Protein 3FG2 (pdb70)

Radius of gyration: 22.25 Å; Cα contacts (8 Å, |Δi|>4): 934; chains: 1; bounding box: 60×65×42 Å

Structure (mmCIF, N/CA/C/O backbone):
data_3FG2
#
_entry.id   3FG2
#
_cell.length_a   107.538
_cell.length_b   107.538
_cell.length_c   69.908
_cell.angle_alpha   90.00
_cell.angle_beta   90.00
_cell.angle_gamma   120.00
#
_symmetry.space_group_name_H-M   'P 32 2 1'
#
loop_
_entity.id
_entity.type
_entity.pdbx_description
1 polymer 'Putative rubredoxin reductase'
2 non-polymer 'FLAVIN-ADENINE DINUCLEOTIDE'
3 non-polymer GLYCEROL
4 water water
#
loop_
_atom_site.group_PDB
_atom_site.id
_atom_site.type_symbol
_atom_site.label_atom_id
_atom_site.label_alt_id
_atom_site.label_comp_id
_atom_site.label_asym_id
_atom_site.label_entity_id
_atom_site.label_seq_id
_atom_site.pdbx_PDB_ins_code
_atom_site.Cartn_x
_atom_site.Cartn_y
_atom_site.Cartn_z
_atom_site.occupancy
_atom_site.B_iso_or_equiv
_atom_site.auth_seq_id
_atom_site.auth_comp_id
_atom_site.auth_asym_id
_atom_site.auth_atom_id
_atom_site.pdbx_PDB_model_num
ATOM 1 N N . ASN A 1 1 ? 94.014 166.543 93.158 1.00 59.89 1 ASN P N 1
ATOM 2 C CA . ASN A 1 1 ? 94.115 166.474 91.671 1.00 59.49 1 ASN P CA 1
ATOM 3 C C . ASN A 1 1 ? 93.739 165.079 91.165 1.00 59.09 1 ASN P C 1
ATOM 4 O O . ASN A 1 1 ? 93.648 164.126 91.941 1.00 59.13 1 ASN P O 1
ATOM 9 N N . ASP A 1 2 ? 93.534 164.961 89.858 1.00 58.54 2 ASP P N 1
ATOM 10 C CA . ASP A 1 2 ? 93.142 163.691 89.252 1.00 57.41 2 ASP P CA 1
ATOM 11 C C . ASP A 1 2 ? 94.247 163.068 88.398 1.00 55.31 2 ASP P C 1
ATOM 12 O O . ASP A 1 2 ? 94.253 161.859 88.145 1.00 54.68 2 ASP P O 1
ATOM 17 N N . THR A 1 3 ? 95.176 163.907 87.956 1.00 52.73 3 THR P N 1
ATOM 18 C CA . THR A 1 3 ? 96.281 163.479 87.110 1.00 50.13 3 THR P CA 1
ATOM 19 C C . THR A 1 3 ? 97.256 162.494 87.758 1.00 47.42 3 THR P C 1
ATOM 20 O O . THR A 1 3 ? 97.564 162.584 88.949 1.00 45.64 3 THR P O 1
ATOM 24 N N . VAL A 1 4 ? 97.726 161.546 86.950 1.00 44.37 4 VAL P N 1
ATOM 25 C CA . VAL A 1 4 ? 98.696 160.549 87.390 1.00 42.13 4 VAL P CA 1
ATOM 26 C C . VAL A 1 4 ? 99.985 160.852 86.646 1.00 40.54 4 VAL P C 1
ATOM 27 O O . VAL A 1 4 ? 100.035 160.792 85.414 1.00 40.53 4 VAL P O 1
ATOM 31 N N . LEU A 1 5 ? 101.025 161.187 87.397 1.00 38.63 5 LEU P N 1
ATOM 32 C CA . LEU A 1 5 ? 102.308 161.516 86.798 1.00 36.61 5 LEU P CA 1
ATOM 33 C C . LEU A 1 5 ? 103.276 160.344 86.876 1.00 34.90 5 LEU P C 1
ATOM 34 O O . LEU A 1 5 ? 103.528 159.809 87.958 1.00 34.14 5 LEU P O 1
ATOM 39 N N . ILE A 1 6 ? 103.811 159.947 85.723 1.00 32.56 6 ILE P N 1
ATOM 40 C CA . ILE A 1 6 ? 104.763 158.845 85.667 1.00 30.21 6 ILE P CA 1
ATOM 41 C C . ILE A 1 6 ? 106.144 159.395 85.349 1.00 30.04 6 ILE P C 1
ATOM 42 O O . ILE A 1 6 ? 106.347 160.014 84.298 1.00 28.90 6 ILE P O 1
ATOM 47 N N . ALA A 1 7 ? 107.084 159.162 86.264 1.00 28.84 7 ALA P N 1
ATOM 48 C CA . ALA A 1 7 ? 108.468 159.619 86.118 1.00 26.95 7 ALA P CA 1
ATOM 49 C C . ALA A 1 7 ? 109.336 158.472 85.630 1.00 25.75 7 ALA P C 1
ATOM 50 O O . ALA A 1 7 ? 109.693 157.586 86.404 1.00 24.78 7 ALA P O 1
ATOM 52 N N . GLY A 1 8 ? 109.686 158.503 84.350 1.00 26.38 8 GLY P N 1
ATOM 53 C CA . GLY A 1 8 ? 110.489 157.437 83.775 1.00 25.68 8 GLY P CA 1
ATOM 54 C C . GLY A 1 8 ? 109.629 156.735 82.743 1.00 25.98 8 GLY P C 1
ATOM 55 O O . GLY A 1 8 ? 108.556 156.231 83.077 1.00 26.04 8 GLY P O 1
ATOM 56 N N . ALA A 1 9 ? 110.084 156.710 81.493 1.00 25.40 9 ALA P N 1
ATOM 57 C CA . ALA A 1 9 ? 109.319 156.087 80.417 1.00 24.92 9 ALA P CA 1
ATOM 58 C C . ALA A 1 9 ? 110.012 154.884 79.783 1.00 24.92 9 ALA P C 1
ATOM 59 O O . ALA A 1 9 ? 110.134 154.802 78.558 1.00 23.06 9 ALA P O 1
ATOM 61 N N . GLY A 1 10 ? 110.479 153.969 80.631 1.00 24.37 10 GLY P N 1
ATOM 62 C CA . GLY A 1 10 ? 111.118 152.756 80.154 1.00 24.03 10 GLY P CA 1
ATOM 63 C C . GLY A 1 10 ? 110.053 151.674 80.215 1.00 24.60 10 GLY P C 1
ATOM 64 O O . GLY A 1 10 ? 108.863 151.986 80.110 1.00 25.03 10 GLY P O 1
ATOM 65 N N . HIS A 1 11 ? 110.443 150.417 80.408 1.00 22.44 11 HIS P N 1
ATOM 66 C CA . HIS A 1 11 ? 109.449 149.354 80.471 1.00 21.88 11 HIS P CA 1
ATOM 67 C C . HIS A 1 11 ? 108.323 149.611 81.469 1.00 22.40 11 HIS P C 1
ATOM 68 O O . HIS A 1 11 ? 107.161 149.649 81.086 1.00 23.16 11 HIS P O 1
ATOM 75 N N . ALA A 1 12 ? 108.658 149.790 82.741 1.00 22.80 12 ALA P N 1
ATOM 76 C CA . ALA A 1 12 ? 107.640 150.032 83.766 1.00 23.69 12 ALA P CA 1
ATOM 77 C C . ALA A 1 12 ? 106.810 151.309 83.546 1.00 25.03 12 ALA P C 1
ATOM 78 O O . ALA A 1 12 ? 105.582 151.293 83.684 1.00 23.38 12 ALA P O 1
ATOM 80 N N . GLY A 1 13 ? 107.481 152.410 83.216 1.00 25.42 13 GLY P N 1
ATOM 81 C CA . GLY A 1 13 ? 106.779 153.661 82.999 1.00 26.61 13 GLY P CA 1
ATOM 82 C C . GLY A 1 13 ? 105.760 153.565 81.881 1.00 28.01 13 GLY P C 1
ATOM 83 O O . GLY A 1 13 ? 104.609 153.983 82.029 1.00 28.68 13 GLY P O 1
ATOM 84 N N . PHE A 1 14 ? 106.188 153.012 80.754 1.00 28.16 14 PHE P N 1
ATOM 85 C CA . PHE A 1 14 ? 105.317 152.850 79.601 1.00 29.15 14 PHE P CA 1
ATOM 86 C C . PHE A 1 14 ? 104.155 151.900 79.902 1.00 29.64 14 PHE P C 1
ATOM 87 O O . PHE A 1 14 ? 103.006 152.182 79.558 1.00 28.60 14 PHE P O 1
ATOM 95 N N . GLN A 1 15 ? 104.460 150.778 80.548 1.00 28.73 15 GLN P N 1
ATOM 96 C CA . GLN A 1 15 ? 103.442 149.784 80.875 1.00 28.60 15 GLN P CA 1
ATOM 97 C C . GLN A 1 15 ? 102.362 150.277 81.830 1.00 28.75 15 GLN P C 1
ATOM 98 O O . GLN A 1 15 ? 101.184 149.973 81.641 1.00 30.25 15 GLN P O 1
ATOM 104 N N . VAL A 1 16 ? 102.740 151.024 82.861 1.00 28.75 16 VAL P N 1
ATOM 105 C CA . VAL A 1 16 ? 101.736 151.518 83.795 1.00 28.39 16 VAL P CA 1
ATOM 106 C C . VAL A 1 16 ? 100.817 152.513 83.079 1.00 28.88 16 VAL P C 1
ATOM 107 O O . VAL A 1 16 ? 99.613 152.551 83.325 1.00 27.66 16 VAL P O 1
ATOM 111 N N . ALA A 1 17 ? 101.385 153.308 82.180 1.00 29.85 17 ALA P N 1
ATOM 112 C CA . ALA A 1 17 ? 100.589 154.272 81.432 1.00 29.76 17 ALA P CA 1
ATOM 113 C C . ALA A 1 17 ? 99.547 153.509 80.620 1.00 29.41 17 ALA P C 1
ATOM 114 O O . ALA A 1 17 ? 98.347 153.781 80.698 1.00 29.00 17 ALA P O 1
ATOM 116 N N . VAL A 1 18 ? 100.026 152.548 79.841 1.00 29.90 18 VAL P N 1
ATOM 117 C CA . VAL A 1 18 ? 99.160 151.736 79.005 1.00 30.42 18 VAL P CA 1
ATOM 118 C C . VAL A 1 18 ? 98.127 150.953 79.809 1.00 30.34 18 VAL P C 1
ATOM 119 O O . VAL A 1 18 ? 96.937 151.020 79.512 1.00 30.32 18 VAL P O 1
ATOM 123 N N . SER A 1 19 ? 98.575 150.227 80.830 1.00 30.05 19 SER P N 1
ATOM 124 C CA . SER A 1 19 ? 97.666 149.436 81.649 1.00 31.63 19 SER P CA 1
ATOM 125 C C . SER A 1 19 ? 96.642 150.309 82.352 1.00 33.70 19 SER P C 1
ATOM 126 O O . SER A 1 19 ? 95.525 149.870 82.643 1.00 33.38 19 SER P O 1
ATOM 129 N N . LEU A 1 20 ? 97.030 151.546 82.628 1.00 34.01 20 LEU P N 1
ATOM 130 C CA . LEU A 1 20 ? 96.142 152.481 83.297 1.00 34.77 20 LEU P CA 1
ATOM 131 C C . LEU A 1 20 ? 94.968 152.770 82.356 1.00 35.65 20 LEU P C 1
ATOM 132 O O . LEU A 1 20 ? 93.803 152.736 82.765 1.00 32.93 20 LEU P O 1
ATOM 137 N N . ARG A 1 21 ? 95.283 153.031 81.090 1.00 36.93 21 ARG P N 1
ATOM 138 C CA . ARG A 1 21 ? 94.252 153.312 80.096 1.00 38.77 21 ARG P CA 1
ATOM 139 C C . ARG A 1 21 ? 93.382 152.092 79.820 1.00 40.03 21 ARG P C 1
ATOM 140 O O . ARG A 1 21 ? 92.155 152.197 79.773 1.00 40.15 21 ARG P O 1
ATOM 148 N N . GLN A 1 22 ? 94.011 150.938 79.628 1.00 40.52 22 GLN P N 1
ATOM 149 C CA . GLN A 1 22 ? 93.249 149.723 79.371 1.00 42.26 22 GLN P CA 1
ATOM 150 C C . GLN A 1 22 ? 92.190 149.546 80.445 1.00 41.58 22 GLN P C 1
ATOM 151 O O . GLN A 1 22 ? 91.076 149.123 80.158 1.00 43.17 22 GLN P O 1
ATOM 157 N N . ALA A 1 23 ? 92.542 149.882 81.682 1.00 41.48 23 ALA P N 1
ATOM 158 C CA . ALA A 1 23 ? 91.620 149.762 82.804 1.00 40.98 23 ALA P CA 1
ATOM 159 C C . ALA A 1 23 ? 90.659 150.948 82.862 1.00 41.08 23 ALA P C 1
ATOM 160 O O . ALA A 1 23 ? 89.965 151.153 83.861 1.00 41.63 23 ALA P O 1
ATOM 162 N N . LYS A 1 24 ? 90.634 151.733 81.791 1.00 41.47 24 LYS P N 1
ATOM 163 C CA . LYS A 1 24 ? 89.744 152.884 81.694 1.00 42.68 24 LYS P CA 1
ATOM 164 C C . LYS A 1 24 ? 89.912 153.955 82.771 1.00 43.80 24 LYS P C 1
ATOM 165 O O . LYS A 1 24 ? 88.922 154.448 83.319 1.00 43.81 24 LYS P O 1
ATOM 171 N N . TYR A 1 25 ? 91.154 154.320 83.081 1.00 43.93 25 TYR P N 1
ATOM 172 C CA . TYR A 1 25 ? 91.390 155.362 84.079 1.00 42.16 25 TYR P CA 1
ATOM 173 C C . TYR A 1 25 ? 90.887 156.672 83.468 1.00 42.21 25 TYR P C 1
ATOM 174 O O . TYR A 1 25 ? 91.261 157.029 82.351 1.00 41.73 25 TYR P O 1
ATOM 183 N N . PRO A 1 26 ? 90.030 157.404 84.191 1.00 43.01 26 PRO P N 1
ATOM 184 C CA . PRO A 1 26 ? 89.479 158.671 83.700 1.00 43.81 26 PRO P CA 1
ATOM 185 C C . PRO A 1 26 ? 90.419 159.878 83.743 1.00 44.37 26 PRO P C 1
ATOM 186 O O . PRO A 1 26 ? 90.398 160.721 82.844 1.00 44.28 26 PRO P O 1
ATOM 190 N N . GLY A 1 27 ? 91.238 159.953 84.788 1.00 44.47 27 GLY P N 1
ATOM 191 C CA . GLY A 1 27 ? 92.157 161.067 84.943 1.00 42.78 27 GLY P CA 1
ATOM 192 C C . GLY A 1 27 ? 93.180 161.263 83.842 1.00 42.76 27 GLY P C 1
ATOM 193 O O . GLY A 1 27 ? 93.232 160.505 82.865 1.00 42.81 27 GLY P O 1
ATOM 194 N N . ARG A 1 28 ? 93.997 162.299 84.014 1.00 42.23 28 ARG P N 1
ATOM 195 C CA . ARG A 1 28 ? 95.054 162.656 83.069 1.00 40.66 28 ARG P CA 1
ATOM 196 C C . ARG A 1 28 ? 96.281 161.785 83.328 1.00 38.41 28 ARG P C 1
ATOM 197 O O . ARG A 1 28 ? 96.532 161.379 84.462 1.00 36.38 28 ARG P O 1
ATOM 205 N N . ILE A 1 29 ? 97.043 161.502 82.277 1.00 38.05 29 ILE P N 1
ATOM 206 C CA . ILE A 1 29 ? 98.245 160.677 82.407 1.00 36.94 29 ILE P CA 1
ATOM 207 C C . ILE A 1 29 ? 99.437 161.294 81.684 1.00 36.07 29 ILE P C 1
ATOM 208 O O . ILE A 1 29 ? 99.482 161.331 80.451 1.00 33.40 29 ILE P O 1
ATOM 213 N N . ALA A 1 30 ? 100.405 161.767 82.464 1.00 36.56 30 ALA P N 1
ATOM 214 C CA . ALA A 1 30 ? 101.607 162.388 81.914 1.00 36.73 30 ALA P CA 1
ATOM 215 C C . ALA A 1 30 ? 102.814 161.478 82.111 1.00 35.11 30 ALA P C 1
ATOM 216 O O . ALA A 1 30 ? 103.120 161.066 83.230 1.00 34.98 30 ALA P O 1
ATOM 218 N N . LEU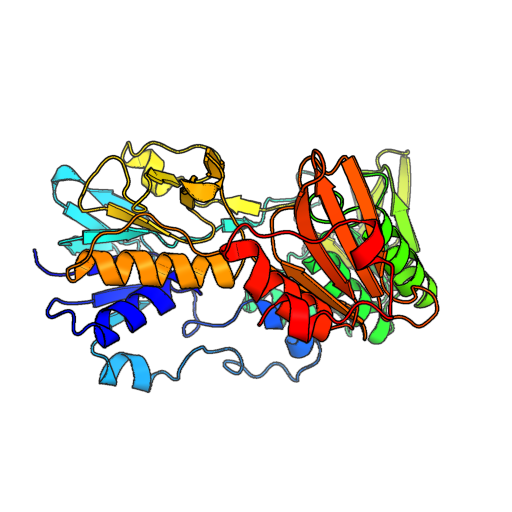 A 1 31 ? 103.500 161.175 81.016 1.00 33.90 31 LEU P N 1
ATOM 219 C CA . LEU A 1 31 ? 104.662 160.295 81.056 1.00 32.88 31 LEU P CA 1
ATOM 220 C C . LEU A 1 31 ? 105.946 161.089 80.827 1.00 31.93 31 LEU P C 1
ATOM 221 O O . LEU A 1 31 ? 106.267 161.436 79.696 1.00 32.30 31 LEU P O 1
ATOM 226 N N . ILE A 1 32 ? 106.682 161.366 81.896 1.00 31.23 32 ILE P N 1
ATOM 227 C CA . ILE A 1 32 ? 107.932 162.121 81.792 1.00 30.41 32 ILE P CA 1
ATOM 228 C C . ILE A 1 32 ? 109.055 161.243 81.241 1.00 30.96 32 ILE P C 1
ATOM 229 O O . ILE A 1 32 ? 109.471 160.275 81.880 1.00 30.69 32 ILE P O 1
ATOM 234 N N . ASN A 1 33 ? 109.544 161.593 80.055 1.00 30.51 33 ASN P N 1
ATOM 235 C CA . ASN A 1 33 ? 110.594 160.826 79.393 1.00 31.64 33 ASN P CA 1
ATOM 236 C C . ASN A 1 33 ? 111.870 161.649 79.208 1.00 32.29 33 ASN P C 1
ATOM 237 O O . ASN A 1 33 ? 111.909 162.552 78.370 1.00 32.84 33 ASN P O 1
ATOM 242 N N . ASP A 1 34 ? 112.916 161.328 79.975 1.00 32.15 34 ASP P N 1
ATOM 243 C CA . ASP A 1 34 ? 114.175 162.075 79.896 1.00 32.53 34 ASP P CA 1
ATOM 244 C C . ASP A 1 34 ? 115.175 161.612 78.838 1.00 32.83 34 ASP P C 1
ATOM 245 O O . ASP A 1 34 ? 116.357 161.950 78.913 1.00 33.06 34 ASP P O 1
ATOM 250 N N . GLU A 1 35 ? 114.718 160.844 77.855 1.00 33.31 35 GLU P N 1
ATOM 251 C CA . GLU A 1 35 ? 115.613 160.392 76.799 1.00 33.39 35 GLU P CA 1
ATOM 252 C C . GLU A 1 35 ? 115.087 160.845 75.450 1.00 34.77 35 GLU P C 1
ATOM 253 O O . GLU A 1 35 ? 113.881 160.886 75.235 1.00 35.69 35 GLU P O 1
ATOM 259 N N . LYS A 1 36 ? 116.002 161.174 74.543 1.00 36.41 36 LYS P N 1
ATOM 260 C CA . LYS A 1 36 ? 115.643 161.623 73.200 1.00 37.18 36 LYS P CA 1
ATOM 261 C C . LYS A 1 36 ? 115.168 160.468 72.324 1.00 36.40 36 LYS P C 1
ATOM 262 O O . LYS A 1 36 ? 115.625 160.303 71.189 1.00 36.09 36 LYS P O 1
ATOM 268 N N . HIS A 1 37 ? 114.261 159.661 72.856 1.00 34.70 37 HIS P N 1
ATOM 269 C CA . HIS A 1 37 ? 113.719 158.541 72.102 1.00 34.32 37 HIS P CA 1
ATOM 270 C C . HIS A 1 37 ? 112.322 158.228 72.576 1.00 33.97 37 HIS P C 1
ATOM 271 O O . HIS A 1 37 ? 111.974 158.478 73.728 1.00 34.01 37 HIS P O 1
ATOM 278 N N . LEU A 1 38 ? 111.510 157.697 71.675 1.00 34.30 38 LEU P N 1
ATOM 279 C CA . LEU A 1 38 ? 110.167 157.309 72.051 1.00 35.50 38 LEU P CA 1
ATOM 280 C C . LEU A 1 38 ? 110.442 156.143 72.991 1.00 34.00 38 LEU P C 1
ATOM 281 O O . LEU A 1 38 ? 111.465 155.467 72.846 1.00 34.20 38 LEU P O 1
ATOM 286 N N . PRO A 1 39 ? 109.560 155.903 73.976 1.00 32.06 39 PRO P N 1
ATOM 287 C CA . PRO A 1 39 ? 109.783 154.787 74.901 1.00 31.14 39 PRO P CA 1
ATOM 288 C C . PRO A 1 39 ? 110.249 153.560 74.113 1.00 31.50 39 PRO P C 1
ATOM 289 O O . PRO A 1 39 ? 109.636 153.200 73.113 1.00 32.75 39 PRO P O 1
ATOM 293 N N . TYR A 1 40 ? 111.327 152.920 74.558 1.00 30.87 40 TYR P N 1
ATOM 294 C CA . TYR A 1 40 ? 111.862 151.775 73.831 1.00 30.40 40 TYR P CA 1
ATOM 295 C C . TYR A 1 40 ? 112.222 150.544 74.660 1.00 29.55 40 TYR P C 1
ATOM 296 O O . TYR A 1 40 ? 112.290 150.591 75.888 1.00 30.05 40 TYR P O 1
ATOM 305 N N . GLN A 1 41 ? 112.464 149.443 73.956 1.00 29.30 41 GLN P N 1
ATOM 306 C CA . GLN A 1 41 ? 112.811 148.163 74.567 1.00 29.58 41 GLN P CA 1
ATOM 307 C C . GLN A 1 41 ? 114.302 148.076 74.899 1.00 28.72 41 GLN P C 1
ATOM 308 O O . GLN A 1 41 ? 115.150 148.495 74.112 1.00 27.24 41 GLN P O 1
ATOM 314 N N . ARG A 1 42 ? 114.610 147.504 76.058 1.00 28.07 42 ARG P N 1
ATOM 315 C CA . ARG A 1 42 ? 115.990 147.339 76.503 1.00 26.95 42 ARG P CA 1
ATOM 316 C C . ARG A 1 42 ? 116.658 146.031 76.070 1.00 25.63 42 ARG P C 1
ATOM 317 O O . ARG A 1 42 ? 117.789 146.032 75.595 1.00 26.71 42 ARG P O 1
ATOM 325 N N . PRO A 1 43 ? 115.961 144.898 76.215 1.00 26.36 43 PRO P N 1
ATOM 326 C CA . PRO A 1 43 ? 116.523 143.595 75.843 1.00 25.96 43 PRO P CA 1
ATOM 327 C C . PRO A 1 43 ? 117.304 143.510 74.536 1.00 26.28 43 PRO P C 1
ATOM 328 O O . PRO A 1 43 ? 118.377 142.902 74.488 1.00 28.56 43 PRO P O 1
ATOM 332 N N . PRO A 1 44 ? 116.782 144.108 73.456 1.00 25.93 44 PRO P N 1
ATOM 333 C CA . PRO A 1 44 ? 117.493 144.049 72.173 1.00 25.16 44 PRO P CA 1
ATOM 334 C C . PRO A 1 44 ? 118.811 144.837 72.127 1.00 25.37 44 PRO P C 1
ATOM 335 O O . PRO A 1 44 ? 119.634 144.622 71.237 1.00 25.25 44 PRO P O 1
ATOM 339 N N . LEU A 1 45 ? 119.003 145.743 73.086 1.00 24.12 45 LEU P N 1
ATOM 340 C CA . LEU A 1 45 ? 120.198 146.587 73.137 1.00 22.44 45 LEU P CA 1
ATOM 341 C C . LEU A 1 45 ? 121.540 145.860 73.171 1.00 21.57 45 LEU P C 1
ATOM 342 O O . LEU A 1 45 ? 122.521 146.337 72.603 1.00 20.86 45 LEU P O 1
ATOM 347 N N . SER A 1 46 ? 121.587 144.718 73.845 1.00 20.34 46 SER P N 1
ATOM 348 C CA . SER A 1 46 ? 122.816 143.944 73.938 1.00 20.54 46 SER P CA 1
ATOM 349 C C . SER A 1 46 ? 122.675 142.676 73.114 1.00 21.22 46 SER P C 1
ATOM 350 O O . SER A 1 46 ? 123.478 141.746 73.231 1.00 18.11 46 SER P O 1
ATOM 353 N N . LYS A 1 47 ? 121.645 142.651 72.275 1.00 21.86 47 LYS P N 1
ATOM 354 C CA . LYS A 1 47 ? 121.371 141.488 71.444 1.00 25.02 47 LYS P CA 1
ATOM 355 C C . LYS A 1 47 ? 121.278 141.878 69.963 1.00 26.26 47 LYS P C 1
ATOM 356 O O . LYS A 1 47 ? 122.213 142.472 69.416 1.00 25.66 47 LYS P O 1
ATOM 362 N N . ALA A 1 48 ? 120.147 141.562 69.333 1.00 26.02 48 ALA P N 1
ATOM 363 C CA . ALA A 1 48 ? 119.924 141.857 67.919 1.00 26.19 48 ALA P CA 1
ATOM 364 C C . ALA A 1 48 ? 120.372 143.241 67.474 1.00 26.89 48 ALA P C 1
ATOM 365 O O . ALA A 1 48 ? 121.042 143.370 66.452 1.00 26.55 48 ALA P O 1
ATOM 367 N N . TYR A 1 49 ? 120.013 144.276 68.227 1.00 26.38 49 TYR P N 1
ATOM 368 C CA . TYR A 1 49 ? 120.386 145.626 67.826 1.00 28.03 49 TYR P CA 1
ATOM 369 C C . TYR A 1 49 ? 121.863 145.779 67.446 1.00 29.26 49 TYR P C 1
ATOM 370 O O . TYR A 1 49 ? 122.188 146.381 66.423 1.00 29.39 49 TYR P O 1
ATOM 379 N N . LEU A 1 50 ? 122.756 145.236 68.264 1.00 30.12 50 LEU P N 1
ATOM 380 C CA . LEU A 1 50 ? 124.186 145.311 67.989 1.00 29.88 50 LEU P CA 1
ATOM 381 C C . LEU A 1 50 ? 124.533 144.702 66.634 1.00 31.18 50 LEU P C 1
ATOM 382 O O . LEU A 1 50 ? 125.633 144.897 66.119 1.00 33.00 50 LEU P O 1
ATOM 387 N N . LYS A 1 51 ? 123.591 143.968 66.054 1.00 32.17 51 LYS P N 1
ATOM 388 C CA . LYS A 1 51 ? 123.815 143.325 64.762 1.00 34.02 51 LYS P CA 1
ATOM 389 C C . LYS A 1 51 ? 122.986 143.964 63.648 1.00 34.31 51 LYS P C 1
ATOM 390 O O . LYS A 1 51 ? 123.110 143.590 62.487 1.00 36.40 51 LYS P O 1
ATOM 396 N N . SER A 1 52 ? 122.132 144.916 64.002 1.00 35.63 52 SER P N 1
ATOM 397 C CA . SER A 1 52 ? 121.280 145.567 63.014 1.00 36.35 52 SER P CA 1
ATOM 398 C C . SER A 1 52 ? 122.016 146.678 62.293 1.00 37.35 52 SER P C 1
ATOM 399 O O . SER A 1 52 ? 123.223 146.842 62.450 1.00 37.11 52 SER P O 1
ATOM 402 N N . GLY A 1 53 ? 121.272 147.434 61.495 1.00 39.38 53 GLY P N 1
ATOM 403 C CA . GLY A 1 53 ? 121.855 148.539 60.764 1.00 42.64 53 GLY P CA 1
ATOM 404 C C . GLY A 1 53 ? 121.697 149.814 61.568 1.00 45.33 53 GLY P C 1
ATOM 405 O O . GLY A 1 53 ? 122.027 150.903 61.097 1.00 46.36 53 GLY P O 1
ATOM 406 N N . GLY A 1 54 ? 121.182 149.672 62.788 1.00 46.73 54 GLY P N 1
ATOM 407 C CA . GLY A 1 54 ? 120.992 150.821 63.651 1.00 49.59 54 GLY P CA 1
ATOM 408 C C . GLY A 1 54 ? 119.785 151.671 63.299 1.00 52.42 54 GLY P C 1
ATOM 409 O O . GLY A 1 54 ? 119.884 152.898 63.236 1.00 51.99 54 GLY P O 1
ATOM 410 N N . ASP A 1 55 ? 118.643 151.029 63.067 1.00 54.94 55 ASP P N 1
ATOM 411 C CA . ASP A 1 55 ? 117.428 151.763 62.738 1.00 57.09 55 ASP P CA 1
ATOM 412 C C . ASP A 1 55 ? 117.000 152.572 63.963 1.00 58.73 55 ASP P C 1
ATOM 413 O O . ASP A 1 55 ? 116.619 152.005 64.990 1.00 57.99 55 ASP P O 1
ATOM 418 N N . PRO A 1 56 ? 117.042 153.913 63.855 1.00 60.98 56 PRO P N 1
ATOM 419 C CA . PRO A 1 56 ? 116.689 154.885 64.897 1.00 61.92 56 PRO P CA 1
ATOM 420 C C . PRO A 1 56 ? 115.646 154.444 65.918 1.00 62.56 56 PRO P C 1
ATOM 421 O O . PRO A 1 56 ? 115.935 154.369 67.114 1.00 62.75 56 PRO P O 1
ATOM 425 N N . ASN A 1 57 ? 114.434 154.159 65.453 1.00 62.16 57 ASN P N 1
ATOM 426 C CA . ASN A 1 57 ? 113.374 153.745 66.360 1.00 61.75 57 ASN P CA 1
ATOM 427 C C . ASN A 1 57 ? 112.813 152.364 66.045 1.00 59.37 57 ASN P C 1
ATOM 428 O O . ASN A 1 57 ? 111.600 152.184 65.923 1.00 59.00 57 ASN P O 1
ATOM 433 N N . SER A 1 58 ? 113.703 151.388 65.919 1.00 55.57 58 SER P N 1
ATOM 434 C CA . SER A 1 58 ? 113.290 150.021 65.637 1.00 52.86 58 SER P CA 1
ATOM 435 C C . SER A 1 58 ? 113.024 149.283 66.948 1.00 51.09 58 SER P C 1
ATOM 436 O O . SER A 1 58 ? 112.555 148.142 66.951 1.00 50.99 58 SER P O 1
ATOM 439 N N . LEU A 1 59 ? 113.313 149.954 68.061 1.00 48.43 59 LEU P N 1
ATOM 440 C CA . LEU A 1 59 ? 113.118 149.383 69.391 1.00 45.62 59 LEU P CA 1
ATOM 441 C C . LEU A 1 59 ? 111.955 150.027 70.153 1.00 44.86 59 LEU P C 1
ATOM 442 O O . LEU A 1 59 ? 111.657 149.640 71.282 1.00 44.60 59 LEU P O 1
ATOM 447 N N . MET A 1 60 ? 111.307 151.012 69.538 1.00 43.40 60 MET P N 1
ATOM 448 C CA . MET A 1 60 ? 110.176 151.699 70.158 1.00 43.15 60 MET P CA 1
ATOM 449 C C . MET A 1 60 ? 109.071 150.721 70.575 1.00 41.66 60 MET P C 1
ATOM 450 O O . MET A 1 60 ? 108.789 149.753 69.865 1.00 40.75 60 MET P O 1
ATOM 455 N N . PHE A 1 61 ? 108.451 150.969 71.725 1.00 39.40 61 PHE P N 1
ATOM 456 C CA . PHE A 1 61 ? 107.363 150.112 72.192 1.00 39.63 61 PHE P CA 1
ATOM 457 C C . PHE A 1 61 ? 106.209 150.249 71.206 1.00 40.88 61 PHE P C 1
ATOM 458 O O . PHE A 1 61 ? 105.785 149.273 70.590 1.00 40.80 61 PHE P O 1
ATOM 466 N N . ARG A 1 62 ? 105.706 151.475 71.077 1.00 43.26 62 ARG P N 1
ATOM 467 C CA . ARG A 1 62 ? 104.618 151.799 70.159 1.00 45.24 62 ARG P CA 1
ATOM 468 C C . ARG A 1 62 ? 105.040 153.051 69.400 1.00 46.22 62 ARG P C 1
ATOM 469 O O . ARG A 1 62 ? 105.935 153.777 69.835 1.00 46.78 62 ARG P O 1
ATOM 477 N N . PRO A 1 63 ? 104.416 153.315 68.245 1.00 47.43 63 PRO P N 1
ATOM 478 C CA . PRO A 1 63 ? 104.790 154.513 67.490 1.00 47.94 63 PRO P CA 1
ATOM 479 C C . PRO A 1 63 ? 104.240 155.785 68.136 1.00 47.94 63 PRO P C 1
ATOM 480 O O . PRO A 1 63 ? 103.355 155.730 68.987 1.00 47.81 63 PRO P O 1
ATOM 484 N N . GLU A 1 64 ? 104.775 156.926 67.725 1.00 49.15 64 GLU P N 1
ATOM 485 C CA . GLU A 1 64 ? 104.371 158.217 68.264 1.00 50.56 64 GLU P CA 1
ATOM 486 C C . GLU A 1 64 ? 102.855 158.442 68.343 1.00 50.92 64 GLU P C 1
ATOM 487 O O . GLU A 1 64 ? 102.339 158.923 69.358 1.00 50.19 64 GLU P O 1
ATOM 493 N N . LYS A 1 65 ? 102.147 158.094 67.274 1.00 50.60 65 LYS P N 1
ATOM 494 C CA . LYS A 1 65 ? 100.696 158.264 67.220 1.00 50.32 65 LYS P CA 1
ATOM 495 C C . LYS A 1 65 ? 99.947 157.537 68.341 1.00 49.53 65 LYS P C 1
ATOM 496 O O . LYS A 1 65 ? 98.830 157.917 68.701 1.00 49.24 65 LYS P O 1
ATOM 502 N N . PHE A 1 66 ? 100.561 156.491 68.885 1.00 47.63 66 PHE P N 1
ATOM 503 C CA . PHE A 1 66 ? 99.945 155.712 69.951 1.00 46.24 66 PHE P CA 1
ATOM 504 C C . PHE A 1 66 ? 99.606 156.534 71.189 1.00 45.88 66 PHE P C 1
ATOM 505 O O . PHE A 1 66 ? 98.493 156.461 71.709 1.00 45.09 66 PHE P O 1
ATOM 513 N N . PHE A 1 67 ? 100.575 157.306 71.665 1.00 45.51 67 PHE P N 1
ATOM 514 C CA . PHE A 1 67 ? 100.384 158.114 72.863 1.00 46.80 67 PHE P CA 1
ATOM 515 C C . PHE A 1 67 ? 99.273 159.150 72.734 1.00 47.85 67 PHE P C 1
ATOM 516 O O . PHE A 1 67 ? 98.625 159.503 73.723 1.00 46.68 67 PHE P O 1
ATOM 524 N N . GLN A 1 68 ? 99.053 159.624 71.511 1.00 49.33 68 GLN P N 1
ATOM 525 C CA . GLN A 1 68 ? 98.019 160.615 71.246 1.00 50.62 68 GLN P CA 1
ATOM 526 C C . GLN A 1 68 ? 96.651 159.934 71.301 1.00 50.51 68 GLN P C 1
ATOM 527 O O . GLN A 1 68 ? 95.737 160.400 71.984 1.00 50.32 68 GLN P O 1
ATOM 533 N N . ASP A 1 69 ? 96.527 158.814 70.594 1.00 49.24 69 ASP P N 1
ATOM 534 C CA . ASP A 1 69 ? 95.283 158.056 70.558 1.00 47.36 69 ASP P CA 1
ATOM 535 C C . ASP A 1 69 ? 94.903 157.539 71.945 1.00 46.93 69 ASP P C 1
ATOM 536 O O . ASP A 1 69 ? 93.728 157.297 72.229 1.00 45.67 69 ASP P O 1
ATOM 541 N N . GLN A 1 70 ? 95.904 157.371 72.805 1.00 46.17 70 GLN P N 1
ATOM 542 C CA . GLN A 1 70 ? 95.679 156.851 74.149 1.00 44.69 70 GLN P CA 1
ATOM 543 C C . GLN A 1 70 ? 95.526 157.923 75.220 1.00 43.59 70 GLN P C 1
ATOM 544 O O . GLN A 1 70 ? 95.282 157.608 76.388 1.00 42.51 70 GLN P O 1
ATOM 550 N N . ALA A 1 71 ? 95.663 159.184 74.826 1.00 42.92 71 ALA P N 1
ATOM 551 C CA . ALA A 1 71 ? 95.546 160.289 75.772 1.00 42.03 71 ALA P CA 1
ATOM 552 C C . ALA A 1 71 ? 96.651 160.224 76.821 1.00 41.27 71 ALA P C 1
ATOM 553 O O . ALA A 1 71 ? 96.461 160.648 77.963 1.00 39.98 71 ALA P O 1
ATOM 555 N N . ILE A 1 72 ? 97.800 159.674 76.432 1.00 41.11 72 ILE P N 1
ATOM 556 C CA . ILE A 1 72 ? 98.946 159.583 77.331 1.00 40.57 72 ILE P CA 1
ATOM 557 C C . ILE A 1 72 ? 99.894 160.702 76.939 1.00 39.92 72 ILE P C 1
ATOM 558 O O . ILE A 1 72 ? 100.535 160.652 75.891 1.00 39.46 72 ILE P O 1
ATOM 563 N N . GLU A 1 73 ? 99.970 161.715 77.790 1.00 40.10 73 GLU P N 1
ATOM 564 C CA . GLU A 1 73 ? 100.812 162.873 77.532 1.00 41.77 73 GLU P CA 1
ATOM 565 C C . GLU A 1 73 ? 102.297 162.545 77.665 1.00 41.39 73 GLU P C 1
ATOM 566 O O . GLU A 1 73 ? 102.803 162.354 78.776 1.00 41.81 73 GLU P O 1
ATOM 572 N N . LEU A 1 74 ? 102.991 162.491 76.530 1.00 39.68 74 LEU P N 1
ATOM 573 C CA . LEU A 1 74 ? 104.418 162.184 76.515 1.00 38.74 74 LEU P CA 1
ATOM 574 C C . LEU A 1 74 ? 105.254 163.453 76.613 1.00 39.00 74 LEU P C 1
ATOM 575 O O . LEU A 1 74 ? 105.444 164.152 75.618 1.00 40.17 74 LEU P O 1
ATOM 580 N N . ILE A 1 75 ? 105.765 163.737 77.807 1.00 38.59 75 ILE P N 1
ATOM 581 C CA . ILE A 1 75 ? 106.563 164.938 78.037 1.00 39.61 75 ILE P CA 1
ATOM 582 C C . ILE A 1 75 ? 108.070 164.704 77.963 1.00 40.30 75 ILE P C 1
ATOM 583 O O . ILE A 1 75 ? 108.642 163.983 78.785 1.00 39.98 75 ILE P O 1
ATOM 588 N N . SER A 1 76 ? 108.714 165.337 76.989 1.00 40.68 76 SER P N 1
ATOM 589 C CA . SER A 1 76 ? 110.154 165.206 76.822 1.00 41.28 76 SER P CA 1
ATOM 590 C C . SER A 1 76 ? 110.888 166.071 77.848 1.00 41.75 76 SER P C 1
ATOM 591 O O . SER A 1 76 ? 111.340 167.171 77.531 1.00 41.25 76 SER P O 1
ATOM 594 N N . ASP A 1 77 ? 110.997 165.570 79.078 1.00 42.39 77 ASP P N 1
ATOM 595 C CA . ASP A 1 77 ? 111.674 166.297 80.148 1.00 42.42 77 ASP P CA 1
ATOM 596 C C . ASP A 1 77 ? 112.237 165.337 81.197 1.00 42.26 77 ASP P C 1
ATOM 597 O O . ASP A 1 77 ? 112.349 164.136 80.951 1.00 42.10 77 ASP P O 1
ATOM 602 N N . ARG A 1 78 ? 112.580 165.871 82.367 1.00 40.34 78 ARG P N 1
ATOM 603 C CA . ARG A 1 78 ? 113.132 165.067 83.456 1.00 39.56 78 ARG P CA 1
ATOM 604 C C . ARG A 1 78 ? 112.730 165.637 84.820 1.00 38.43 78 ARG P C 1
ATOM 605 O O . ARG A 1 78 ? 112.778 166.849 85.017 1.00 38.84 78 ARG P O 1
ATOM 613 N N . MET A 1 79 ? 112.325 164.782 85.758 1.00 36.28 79 MET P N 1
ATOM 614 C CA . MET A 1 79 ? 111.965 165.285 87.081 1.00 36.65 79 MET P CA 1
ATOM 615 C C . MET A 1 79 ? 113.258 165.460 87.864 1.00 36.39 79 MET P C 1
ATOM 616 O O . MET A 1 79 ? 114.183 164.657 87.731 1.00 35.82 79 MET P O 1
ATOM 621 N N . VAL A 1 80 ? 113.326 166.520 88.662 1.00 35.34 80 VAL P N 1
ATOM 622 C CA . VAL A 1 80 ? 114.513 166.806 89.454 1.00 35.32 80 VAL P CA 1
ATOM 623 C C . VAL A 1 80 ? 114.190 166.951 90.936 1.00 35.72 80 VAL P C 1
ATOM 624 O O . VAL A 1 80 ? 115.067 166.804 91.786 1.00 36.23 80 VAL P O 1
ATOM 628 N N . SER A 1 81 ? 112.927 167.233 91.239 1.00 35.11 81 SER P N 1
ATOM 629 C CA . SER A 1 81 ? 112.495 167.418 92.617 1.00 35.72 81 SER P CA 1
ATOM 630 C C . SER A 1 81 ? 111.029 167.050 92.818 1.00 34.24 81 SER P C 1
ATOM 631 O O . SER A 1 81 ? 110.236 167.085 91.880 1.00 34.17 81 SER P O 1
ATOM 634 N N . ILE A 1 82 ? 110.673 166.702 94.047 1.00 33.71 82 ILE P N 1
ATOM 635 C CA . ILE A 1 82 ? 109.297 166.344 94.362 1.00 36.60 82 ILE P CA 1
ATOM 636 C C . ILE A 1 82 ? 108.769 167.105 95.581 1.00 38.68 82 ILE P C 1
ATOM 637 O O . ILE A 1 82 ? 109.333 167.010 96.677 1.00 39.33 82 ILE P O 1
ATOM 642 N N . ASP A 1 83 ? 107.688 167.859 95.384 1.00 40.08 83 ASP P N 1
ATOM 643 C CA . ASP A 1 83 ? 107.078 168.617 96.474 1.00 40.95 83 ASP P CA 1
ATOM 644 C C . ASP A 1 83 ? 105.902 167.798 96.978 1.00 41.09 83 ASP P C 1
ATOM 645 O O . ASP A 1 83 ? 104.772 167.980 96.531 1.00 41.12 83 ASP P O 1
ATOM 650 N N . ARG A 1 84 ? 106.176 166.885 97.899 1.00 41.7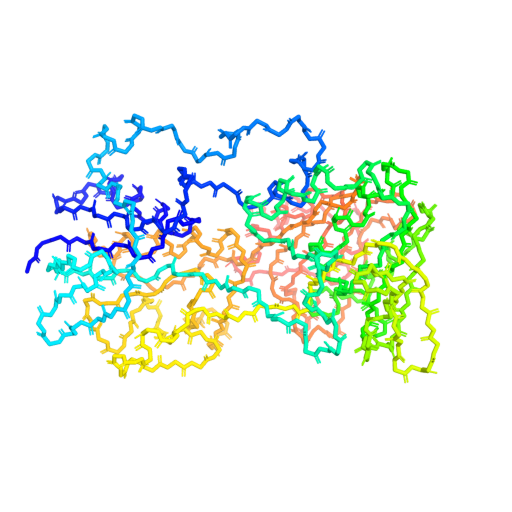7 84 ARG P N 1
ATOM 651 C CA . ARG A 1 84 ? 105.137 166.024 98.436 1.00 43.30 84 ARG P CA 1
ATOM 652 C C . ARG A 1 84 ? 103.997 166.808 99.066 1.00 46.37 84 ARG P C 1
ATOM 653 O O . ARG A 1 84 ? 102.829 166.512 98.814 1.00 47.49 84 ARG P O 1
ATOM 661 N N . GLU A 1 85 ? 104.331 167.807 99.879 1.00 48.84 85 GLU P N 1
ATOM 662 C CA . GLU A 1 85 ? 103.306 168.607 100.541 1.00 50.62 85 GLU P CA 1
ATOM 663 C C . GLU A 1 85 ? 102.396 169.302 99.531 1.00 49.97 85 GLU P C 1
ATOM 664 O O . GLU A 1 85 ? 101.175 169.281 99.669 1.00 49.61 85 GLU P O 1
ATOM 670 N N . GLY A 1 86 ? 102.990 169.910 98.511 1.00 49.87 86 GLY P N 1
ATOM 671 C CA . GLY A 1 86 ? 102.201 170.596 97.504 1.00 49.60 86 GLY P CA 1
ATOM 672 C C . GLY A 1 86 ? 101.799 169.678 96.368 1.00 49.63 86 GLY P C 1
ATOM 673 O O . GLY A 1 86 ? 101.193 170.118 95.389 1.00 48.52 86 GLY P O 1
ATOM 674 N N . ARG A 1 87 ? 102.136 168.398 96.512 1.00 50.28 87 ARG P N 1
ATOM 675 C CA . ARG A 1 87 ? 101.836 167.381 95.510 1.00 50.07 87 ARG P CA 1
ATOM 676 C C . ARG A 1 87 ? 102.145 167.881 94.109 1.00 49.86 87 ARG P C 1
ATOM 677 O O . ARG A 1 87 ? 101.345 167.733 93.186 1.00 49.85 87 ARG P O 1
ATOM 685 N N . LYS A 1 88 ? 103.327 168.472 93.967 1.00 49.65 88 LYS P N 1
ATOM 686 C CA . LYS A 1 88 ? 103.779 169.008 92.693 1.00 49.64 88 LYS P CA 1
ATOM 687 C C . LYS A 1 88 ? 105.091 168.357 92.277 1.00 48.80 88 LYS P C 1
ATOM 688 O O . LYS A 1 88 ? 105.959 168.078 93.109 1.00 47.12 88 LYS P O 1
ATOM 694 N N . LEU A 1 89 ? 105.213 168.116 90.976 1.00 48.23 89 LEU P N 1
ATOM 695 C CA . LEU A 1 89 ? 106.385 167.489 90.387 1.00 47.65 89 LEU P CA 1
ATOM 696 C C . LEU A 1 89 ? 107.188 168.595 89.711 1.00 47.41 89 LEU P C 1
ATOM 697 O O . LEU A 1 89 ? 106.707 169.256 88.792 1.00 46.98 89 LEU P O 1
ATOM 702 N N . LEU A 1 90 ? 108.412 168.787 90.185 1.00 47.60 90 LEU P N 1
ATOM 703 C CA . LEU A 1 90 ? 109.303 169.819 89.670 1.00 47.42 90 LEU P CA 1
ATOM 704 C C . LEU A 1 90 ? 110.222 169.260 88.582 1.00 46.89 90 LEU P C 1
ATOM 705 O O . LEU A 1 90 ? 111.126 168.480 88.870 1.00 47.00 90 LEU P O 1
ATOM 710 N N . LEU A 1 91 ? 109.990 169.657 87.335 1.00 46.56 91 LEU P N 1
ATOM 711 C CA . LEU A 1 91 ? 110.814 169.183 86.226 1.00 46.67 91 LEU P CA 1
ATOM 712 C C . LEU A 1 91 ? 112.101 169.992 86.129 1.00 48.92 91 LEU P C 1
ATOM 713 O O . LEU A 1 91 ? 112.303 170.948 86.879 1.00 50.34 91 LEU P O 1
ATOM 718 N N . ALA A 1 92 ? 112.965 169.610 85.191 1.00 50.34 92 ALA P N 1
ATOM 719 C CA . ALA A 1 92 ? 114.238 170.294 84.990 1.00 50.64 92 ALA P CA 1
ATOM 720 C C . ALA A 1 92 ? 114.087 171.486 84.049 1.00 51.22 92 ALA P C 1
ATOM 721 O O . ALA A 1 92 ? 114.883 172.421 84.091 1.00 52.27 92 ALA P O 1
ATOM 723 N N . SER A 1 93 ? 113.069 171.446 83.198 1.00 51.32 93 SER P N 1
ATOM 724 C CA . SER A 1 93 ? 112.820 172.531 82.257 1.00 51.10 93 SER P CA 1
ATOM 725 C C . SER A 1 93 ? 112.371 173.770 83.017 1.00 51.58 93 SER P C 1
ATOM 726 O O . SER A 1 93 ? 112.203 174.843 82.434 1.00 52.18 93 SER P O 1
ATOM 729 N N . GLY A 1 94 ? 112.177 173.611 84.323 1.00 51.13 94 GLY P N 1
ATOM 730 C CA . GLY A 1 94 ? 111.734 174.717 85.149 1.00 50.56 94 GLY P CA 1
ATOM 731 C C . GLY A 1 94 ? 110.242 174.604 85.396 1.00 50.79 94 GLY P C 1
ATOM 732 O O . GLY A 1 94 ? 109.714 175.141 86.371 1.00 49.36 94 GLY P O 1
ATOM 733 N N . THR A 1 95 ? 109.561 173.897 84.498 1.00 50.73 95 THR P N 1
ATOM 734 C CA . THR A 1 95 ? 108.123 173.697 84.606 1.00 50.78 95 THR P CA 1
ATOM 735 C C . THR A 1 95 ? 107.814 172.912 85.881 1.00 50.94 95 THR P C 1
ATOM 736 O O . THR A 1 95 ? 108.714 172.362 86.519 1.00 50.92 95 THR P O 1
ATOM 740 N N . ALA A 1 96 ? 106.540 172.874 86.257 1.00 50.73 96 ALA P N 1
ATOM 741 C CA . ALA A 1 96 ? 106.107 172.155 87.448 1.00 50.59 96 ALA P CA 1
ATOM 742 C C . ALA A 1 96 ? 104.702 171.642 87.193 1.00 50.34 96 ALA P C 1
ATOM 743 O O . ALA A 1 96 ? 103.932 172.272 86.469 1.00 51.48 96 ALA P O 1
ATOM 745 N N . ILE A 1 97 ? 104.361 170.503 87.785 1.00 49.84 97 ILE P N 1
ATOM 746 C CA . ILE A 1 97 ? 103.039 169.934 87.576 1.00 48.51 97 ILE P CA 1
ATOM 747 C C . ILE A 1 97 ? 102.441 169.372 88.854 1.00 49.17 97 ILE P C 1
ATOM 748 O O . ILE A 1 97 ? 103.155 168.825 89.692 1.00 49.00 97 ILE P O 1
ATOM 753 N N . GLU A 1 98 ? 101.127 169.528 89.005 1.00 49.52 98 GLU P N 1
ATOM 754 C CA . GLU A 1 98 ? 100.432 168.995 90.171 1.00 50.49 98 GLU P CA 1
ATOM 755 C C . GLU A 1 98 ? 100.047 167.571 89.808 1.00 48.65 98 GLU P C 1
ATOM 756 O O . GLU A 1 98 ? 99.811 167.264 88.637 1.00 48.52 98 GLU P O 1
ATOM 762 N N . TYR A 1 99 ? 99.976 166.702 90.806 1.00 45.14 99 TYR P N 1
ATOM 763 C CA . TYR A 1 99 ? 99.614 165.326 90.541 1.00 42.76 99 TYR P CA 1
ATOM 764 C C . TYR A 1 99 ? 98.648 164.794 91.584 1.00 42.42 99 TYR P C 1
ATOM 765 O O . TYR A 1 99 ? 98.638 165.255 92.730 1.00 41.98 99 TYR P O 1
ATOM 774 N N . GLY A 1 100 ? 97.820 163.840 91.166 1.00 41.91 100 GLY P N 1
ATOM 775 C CA . GLY A 1 100 ? 96.888 163.211 92.081 1.00 39.79 100 GLY P CA 1
ATOM 776 C C . GLY A 1 100 ? 97.685 162.077 92.696 1.00 39.47 100 GLY P C 1
ATOM 777 O O . GLY A 1 100 ? 97.735 161.908 93.918 1.00 39.69 100 GLY P O 1
ATOM 778 N N . HIS A 1 101 ? 98.321 161.298 91.824 1.00 37.70 101 HIS P N 1
ATOM 779 C CA . HIS A 1 101 ? 99.164 160.189 92.246 1.00 35.82 101 HIS P CA 1
ATOM 780 C C . HIS A 1 101 ? 100.428 160.199 91.390 1.00 34.45 101 HIS P C 1
ATOM 781 O O . HIS A 1 101 ? 100.369 160.396 90.169 1.00 34.60 101 HIS P O 1
ATOM 788 N N . LEU A 1 102 ? 101.568 160.007 92.045 1.00 32.07 102 LEU P N 1
ATOM 789 C CA . LEU A 1 102 ? 102.870 159.999 91.379 1.00 32.25 102 LEU P CA 1
ATOM 790 C C . LEU A 1 102 ? 103.457 158.591 91.298 1.00 31.11 102 LEU P C 1
ATOM 791 O O . LEU A 1 102 ? 103.564 157.892 92.309 1.00 31.76 102 LEU P O 1
ATOM 796 N N . VAL A 1 103 ? 103.834 158.182 90.092 1.00 29.57 103 VAL P N 1
ATOM 797 C CA . VAL A 1 103 ? 104.425 156.865 89.878 1.00 29.48 103 VAL P CA 1
ATOM 798 C C . VAL A 1 103 ? 105.906 157.003 89.514 1.00 29.20 103 VAL P C 1
ATOM 799 O O . VAL A 1 103 ? 106.255 157.599 88.492 1.00 28.80 103 VAL P O 1
ATOM 803 N N . LEU A 1 104 ? 106.773 156.457 90.362 1.00 28.92 104 LEU P N 1
ATOM 804 C CA . LEU A 1 104 ? 108.216 156.507 90.125 1.00 28.80 104 LEU P CA 1
ATOM 805 C C . LEU A 1 104 ? 108.668 155.241 89.410 1.00 28.51 104 LEU P C 1
ATOM 806 O O . LEU A 1 104 ? 108.530 154.135 89.937 1.00 28.40 104 LEU P O 1
ATOM 811 N N . ALA A 1 105 ? 109.188 155.420 88.199 1.00 27.36 105 ALA P N 1
ATOM 812 C CA . ALA A 1 105 ? 109.671 154.316 87.377 1.00 27.13 105 ALA P CA 1
ATOM 813 C C . ALA A 1 105 ? 110.963 154.804 86.735 1.00 25.84 105 ALA P C 1
ATOM 814 O O . ALA A 1 105 ? 111.131 154.757 85.516 1.00 23.89 105 ALA P O 1
ATOM 816 N N . THR A 1 106 ? 111.865 155.270 87.594 1.00 24.99 106 THR P N 1
ATOM 817 C CA . THR A 1 106 ? 113.150 155.829 87.200 1.00 24.86 106 THR P CA 1
ATOM 818 C C . THR A 1 106 ? 114.225 154.802 86.882 1.00 25.09 106 THR P C 1
ATOM 819 O O . THR A 1 106 ? 115.322 155.166 86.459 1.00 23.74 106 THR P O 1
ATOM 823 N N . GLY A 1 107 ? 113.914 153.527 87.094 1.00 24.89 107 GLY P N 1
ATOM 824 C CA . GLY A 1 107 ? 114.874 152.479 86.812 1.00 24.83 107 GLY P CA 1
ATOM 825 C C . GLY A 1 107 ? 116.180 152.634 87.572 1.00 25.54 107 GLY P C 1
ATOM 826 O O . GLY A 1 107 ? 116.207 153.145 88.696 1.00 24.20 107 GLY P O 1
ATOM 827 N N . ALA A 1 108 ? 117.264 152.186 86.945 1.00 26.76 108 ALA P N 1
ATOM 828 C CA . ALA A 1 108 ? 118.595 152.256 87.538 1.00 29.63 108 ALA P CA 1
ATOM 829 C C . ALA A 1 108 ? 119.624 152.680 86.489 1.00 30.63 108 ALA P C 1
ATOM 830 O O . ALA A 1 108 ? 119.418 152.471 85.294 1.00 30.97 108 ALA P O 1
ATOM 832 N N . ARG A 1 109 ? 120.727 153.271 86.948 1.00 30.93 109 ARG P N 1
ATOM 833 C CA . ARG A 1 109 ? 121.785 153.747 86.061 1.00 30.53 109 ARG P CA 1
ATOM 834 C C . ARG A 1 109 ? 123.081 152.953 86.185 1.00 30.89 109 ARG P C 1
ATOM 835 O O . ARG A 1 109 ? 123.256 152.167 87.116 1.00 30.99 109 ARG P O 1
ATOM 843 N N . ASN A 1 110 ? 123.990 153.165 85.238 1.00 30.16 110 ASN P N 1
ATOM 844 C CA . ASN A 1 110 ? 125.287 152.492 85.249 1.00 31.19 110 ASN P CA 1
ATOM 845 C C . ASN A 1 110 ? 126.074 152.871 86.495 1.00 29.49 110 ASN P C 1
ATOM 846 O O . ASN A 1 110 ? 126.001 154.004 86.961 1.00 28.75 110 ASN P O 1
ATOM 851 N N . ARG A 1 111 ? 126.829 151.923 87.034 1.00 29.25 111 ARG P N 1
ATOM 852 C CA . ARG A 1 111 ? 127.685 152.204 88.180 1.00 29.11 111 ARG P CA 1
ATOM 853 C C . ARG A 1 111 ? 129.052 152.459 87.540 1.00 26.35 111 ARG P C 1
ATOM 854 O O . ARG A 1 111 ? 129.615 151.573 86.907 1.00 26.78 111 ARG P O 1
ATOM 862 N N . MET A 1 112 ? 129.573 153.668 87.682 1.00 24.21 112 MET P N 1
ATOM 863 C CA . MET A 1 112 ? 130.850 154.016 87.067 1.00 24.74 112 MET P CA 1
ATOM 864 C C . MET A 1 112 ? 132.044 153.189 87.529 1.00 22.46 112 MET P C 1
ATOM 865 O O . MET A 1 112 ? 132.197 152.894 88.717 1.00 22.33 112 MET P O 1
ATOM 870 N N . LEU A 1 113 ? 132.890 152.808 86.579 1.00 20.60 113 LEU P N 1
ATOM 871 C CA . LEU A 1 113 ? 134.088 152.046 86.906 1.00 20.13 113 LEU P CA 1
ATOM 872 C C . LEU A 1 113 ? 134.982 153.024 87.669 1.00 20.84 113 LEU P C 1
ATOM 873 O O . LEU A 1 113 ? 135.388 154.052 87.124 1.00 20.76 113 LEU P O 1
ATOM 878 N N . ASP A 1 114 ? 135.273 152.705 88.926 1.00 20.67 114 ASP P N 1
ATOM 879 C CA . ASP A 1 114 ? 136.087 153.560 89.789 1.00 21.82 114 ASP P CA 1
ATOM 880 C C . ASP A 1 114 ? 137.578 153.232 89.678 1.00 21.68 114 ASP P C 1
ATOM 881 O O . ASP A 1 114 ? 138.216 152.821 90.648 1.00 21.20 114 ASP P O 1
ATOM 886 N N . VAL A 1 115 ? 138.138 153.450 88.495 1.00 22.01 115 VAL P N 1
ATOM 887 C CA . VAL A 1 115 ? 139.537 153.136 88.250 1.00 21.39 115 VAL P CA 1
ATOM 888 C C . VAL A 1 115 ? 140.232 154.232 87.437 1.00 20.88 115 VAL P C 1
ATOM 889 O O . VAL A 1 115 ? 139.592 154.931 86.657 1.00 21.46 115 VAL P O 1
ATOM 893 N N . PRO A 1 116 ? 141.553 154.404 87.619 1.00 20.66 116 PRO P N 1
ATOM 894 C CA . PRO A 1 116 ? 142.276 155.435 86.866 1.00 20.44 116 PRO P CA 1
ATOM 895 C C . PRO A 1 116 ? 142.038 155.318 85.361 1.00 21.69 116 PRO P C 1
ATOM 896 O O . PRO A 1 116 ? 142.027 154.209 84.808 1.00 20.16 116 PRO P O 1
ATOM 900 N N . ASN A 1 117 ? 141.835 156.465 84.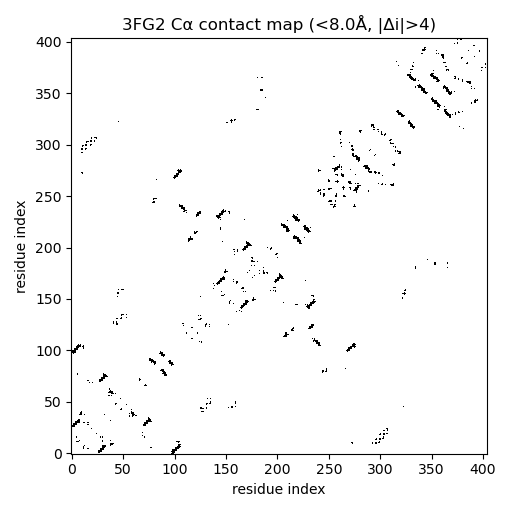712 1.00 21.35 117 ASN P N 1
ATOM 901 C CA . ASN A 1 117 ? 141.590 156.514 83.270 1.00 21.84 117 ASN P CA 1
ATOM 902 C C . ASN A 1 117 ? 140.305 155.797 82.831 1.00 22.03 117 ASN P C 1
ATOM 903 O O . ASN A 1 117 ? 140.067 155.613 81.634 1.00 21.96 117 ASN P O 1
ATOM 908 N N . ALA A 1 118 ? 139.470 155.409 83.789 1.00 21.02 118 ALA P N 1
ATOM 909 C CA . ALA A 1 118 ? 138.228 154.713 83.465 1.00 22.78 118 ALA P CA 1
ATOM 910 C C . ALA A 1 118 ? 137.280 155.555 82.619 1.00 23.80 118 ALA P C 1
ATOM 911 O O . ALA A 1 118 ? 136.358 155.023 81.994 1.00 23.13 118 ALA P O 1
ATOM 913 N N . SER A 1 119 ? 137.505 156.864 82.598 1.00 22.71 119 SER P N 1
ATOM 914 C CA . SER A 1 119 ? 136.647 157.758 81.837 1.00 23.62 119 SER P CA 1
ATOM 915 C C . SER A 1 119 ? 137.175 158.158 80.459 1.00 22.57 119 SER P C 1
ATOM 916 O O . SER A 1 119 ? 136.669 159.102 79.856 1.00 21.84 119 SER P O 1
ATOM 919 N N . LEU A 1 120 ? 138.187 157.459 79.955 1.00 22.47 120 LEU P N 1
ATOM 920 C CA . LEU A 1 120 ? 138.701 157.774 78.626 1.00 24.04 120 LEU P CA 1
ATOM 921 C C . LEU A 1 120 ? 137.596 157.472 77.614 1.00 24.89 120 LEU P C 1
ATOM 922 O O . LEU A 1 120 ? 136.682 156.699 77.893 1.00 28.96 120 LEU P O 1
ATOM 927 N N . PRO A 1 121 ? 137.670 158.064 76.419 1.00 26.11 121 PRO P N 1
ATOM 928 C CA . PRO A 1 121 ? 136.657 157.856 75.376 1.00 25.33 121 PRO P CA 1
ATOM 929 C C . PRO A 1 121 ? 136.301 156.410 75.030 1.00 24.55 121 PRO P C 1
ATOM 930 O O . PRO A 1 121 ? 135.131 156.095 74.802 1.00 25.38 121 PRO P O 1
ATOM 934 N N . ASP A 1 122 ? 137.302 155.535 74.988 1.00 22.90 122 ASP P N 1
ATOM 935 C CA . ASP A 1 122 ? 137.074 154.140 74.626 1.00 23.09 122 ASP P CA 1
ATOM 936 C C . ASP A 1 122 ? 136.664 153.188 75.747 1.00 23.17 122 ASP P C 1
ATOM 937 O O . ASP A 1 122 ? 136.823 151.972 75.624 1.00 23.42 122 ASP P O 1
ATOM 942 N N . VAL A 1 123 ? 136.145 153.742 76.839 1.00 23.08 123 VAL P N 1
ATOM 943 C CA . VAL A 1 123 ? 135.654 152.936 77.953 1.00 22.12 123 VAL P CA 1
ATOM 944 C C . VAL A 1 123 ? 134.143 153.195 77.927 1.00 23.01 123 VAL P C 1
ATOM 945 O O . VAL A 1 123 ? 133.657 154.215 78.430 1.00 23.16 123 VAL P O 1
ATOM 949 N N . LEU A 1 124 ? 133.413 152.260 77.327 1.00 22.13 124 LEU P N 1
ATOM 950 C CA . LEU A 1 124 ? 131.974 152.391 77.149 1.00 21.61 124 LEU P CA 1
ATOM 951 C C . LEU A 1 124 ? 131.082 151.523 78.023 1.00 21.87 124 LEU P C 1
ATOM 952 O O . LEU A 1 124 ? 131.483 150.453 78.499 1.00 21.24 124 LEU P O 1
ATOM 957 N N . TYR A 1 125 ? 129.853 151.995 78.206 1.00 20.63 125 TYR P N 1
ATOM 958 C CA . TYR A 1 125 ? 128.853 151.278 78.980 1.00 21.00 125 TYR P CA 1
ATOM 959 C C . TYR A 1 125 ? 127.809 150.761 77.992 1.00 21.40 125 TYR P C 1
ATOM 960 O O . TYR A 1 125 ? 127.854 151.117 76.814 1.00 18.41 125 TYR P O 1
ATOM 969 N N . LEU A 1 126 ? 126.890 149.916 78.460 1.00 21.97 126 LEU P N 1
ATOM 970 C CA . LEU A 1 126 ? 125.866 149.339 77.590 1.00 22.60 126 LEU P CA 1
ATOM 971 C C . LEU A 1 126 ? 124.521 149.133 78.292 1.00 23.99 126 LEU P C 1
ATOM 972 O O . LEU A 1 126 ? 124.225 148.033 78.766 1.00 24.16 126 LEU P O 1
ATOM 977 N N . ARG A 1 127 ? 123.711 150.189 78.354 1.00 24.19 127 ARG P N 1
ATOM 978 C CA . ARG A 1 127 ? 122.400 150.114 78.989 1.00 26.99 127 ARG P CA 1
ATOM 979 C C . ARG A 1 127 ? 121.321 150.952 78.303 1.00 28.91 127 ARG P C 1
ATOM 980 O O . ARG A 1 127 ? 120.128 150.644 78.409 1.00 29.70 127 ARG P O 1
ATOM 988 N N . THR A 1 128 ? 121.735 152.011 77.610 1.00 27.69 128 THR P N 1
ATOM 989 C CA . THR A 1 128 ? 120.793 152.886 76.917 1.00 26.06 128 THR P CA 1
ATOM 990 C C . THR A 1 128 ? 120.905 152.716 75.400 1.00 25.32 128 THR P C 1
ATOM 991 O O . THR A 1 128 ? 121.910 152.201 74.903 1.00 24.84 128 THR P O 1
ATOM 995 N N . LEU A 1 129 ? 119.878 153.140 74.668 1.00 24.21 129 LEU P N 1
ATOM 996 C CA . LEU A 1 129 ? 119.910 153.028 73.214 1.00 25.07 129 LEU P CA 1
ATOM 997 C C . LEU A 1 129 ? 121.154 153.746 72.697 1.00 25.80 129 LEU P C 1
ATOM 998 O O . LEU A 1 129 ? 121.933 153.175 71.929 1.00 25.24 129 LEU P O 1
ATOM 1003 N N . ASP A 1 130 ? 121.346 154.988 73.135 1.00 25.77 130 ASP P N 1
ATOM 1004 C CA . ASP A 1 130 ? 122.513 155.769 72.721 1.00 28.60 130 ASP P CA 1
ATOM 1005 C C . ASP A 1 130 ? 123.815 154.985 72.885 1.00 28.25 130 ASP P C 1
ATOM 1006 O O . ASP A 1 130 ? 124.621 154.889 71.954 1.00 28.95 130 ASP P O 1
ATOM 1011 N N . GLU A 1 131 ? 124.016 154.426 74.073 1.00 27.12 131 GLU P N 1
ATOM 1012 C CA . GLU A 1 131 ? 125.221 153.661 74.354 1.00 26.08 131 GLU P CA 1
ATOM 1013 C C . GLU A 1 131 ? 125.336 152.444 73.458 1.00 26.05 131 GLU P C 1
ATOM 1014 O O . GLU A 1 131 ? 126.433 152.071 73.044 1.00 27.91 131 GLU P O 1
ATOM 1020 N N . SER A 1 132 ? 124.206 151.823 73.146 1.00 24.40 132 SER P N 1
ATOM 1021 C CA . SER A 1 132 ? 124.235 150.656 72.286 1.00 23.72 132 SER P CA 1
ATOM 1022 C C . SER A 1 132 ? 124.633 151.070 70.865 1.00 25.52 132 SER P C 1
ATOM 1023 O O . SER A 1 132 ? 125.411 150.386 70.202 1.00 26.04 132 SER P O 1
ATOM 1026 N N . GLU A 1 133 ? 124.107 152.201 70.405 1.00 26.00 133 GLU P N 1
ATOM 1027 C CA . GLU A 1 133 ? 124.409 152.686 69.062 1.00 27.48 133 GLU P CA 1
ATOM 1028 C C . GLU A 1 133 ? 125.878 153.064 68.868 1.00 28.41 133 GLU P C 1
ATOM 1029 O O . GLU A 1 133 ? 126.454 152.785 67.811 1.00 28.08 133 GLU P O 1
ATOM 1035 N N . VAL A 1 134 ? 126.489 153.693 69.870 1.00 29.48 134 VAL P N 1
ATOM 1036 C CA . VAL A 1 134 ? 127.897 154.070 69.742 1.00 31.57 134 VAL P CA 1
ATOM 1037 C C . VAL A 1 134 ? 128.766 152.815 69.696 1.00 30.91 134 VAL P C 1
ATOM 1038 O O . VAL A 1 134 ? 129.720 152.728 68.924 1.00 33.25 134 VAL P O 1
ATOM 1042 N N . LEU A 1 135 ? 128.422 151.834 70.519 1.00 31.48 135 LEU P N 1
ATOM 1043 C CA . LEU A 1 135 ? 129.174 150.591 70.565 1.00 31.61 135 LEU P CA 1
ATOM 1044 C C . LEU A 1 135 ? 129.049 149.876 69.219 1.00 30.71 135 LEU P C 1
ATOM 1045 O O . LEU A 1 135 ? 130.018 149.315 68.707 1.00 29.95 135 LEU P O 1
ATOM 1050 N N . ARG A 1 136 ? 127.852 149.920 68.643 1.00 30.30 136 ARG P N 1
ATOM 1051 C CA . ARG A 1 136 ? 127.595 149.291 67.353 1.00 30.53 136 ARG P CA 1
ATOM 1052 C C . ARG A 1 136 ? 128.499 149.894 66.273 1.00 30.92 136 ARG P C 1
ATOM 1053 O O . ARG A 1 136 ? 129.040 149.180 65.429 1.00 29.34 136 ARG P O 1
ATOM 1061 N N . GLN A 1 137 ? 128.657 151.214 66.311 1.00 31.33 137 GLN P N 1
ATOM 1062 C CA . GLN A 1 137 ? 129.490 151.920 65.344 1.00 32.72 137 GLN P CA 1
ATOM 1063 C C . GLN A 1 137 ? 130.985 151.835 65.661 1.00 33.82 137 GLN P C 1
ATOM 1064 O O . GLN A 1 137 ? 131.816 151.943 64.758 1.00 33.51 137 GLN P O 1
ATOM 1070 N N . ARG A 1 138 ? 131.320 151.644 66.937 1.00 33.73 138 ARG P N 1
ATOM 1071 C CA . ARG A 1 138 ? 132.714 151.583 67.372 1.00 33.80 138 ARG P CA 1
ATOM 1072 C C . ARG A 1 138 ? 133.433 150.256 67.119 1.00 34.43 138 ARG P C 1
ATOM 1073 O O . ARG A 1 138 ? 134.627 150.249 66.813 1.00 32.31 138 ARG P O 1
ATOM 1081 N N . MET A 1 139 ? 132.715 149.141 67.244 1.00 34.85 139 MET P N 1
ATOM 1082 C CA . MET A 1 139 ? 133.314 147.820 67.057 1.00 36.77 139 MET P CA 1
ATOM 1083 C C . MET A 1 139 ? 134.045 147.580 65.741 1.00 38.49 139 MET P C 1
ATOM 1084 O O . MET A 1 139 ? 135.095 146.936 65.718 1.00 39.42 139 MET P O 1
ATOM 1089 N N . PRO A 1 140 ? 133.494 148.072 64.622 1.00 39.79 140 PRO P N 1
ATOM 1090 C CA . PRO A 1 140 ? 134.164 147.866 63.331 1.00 40.47 140 PRO P CA 1
ATOM 1091 C C . PRO A 1 140 ? 135.555 148.506 63.235 1.00 40.90 140 PRO P C 1
ATOM 1092 O O . PRO A 1 140 ? 136.385 148.085 62.427 1.00 40.68 140 PRO P O 1
ATOM 1096 N N . ASP A 1 141 ? 135.807 149.517 64.062 1.00 41.10 141 ASP P N 1
ATOM 1097 C CA . ASP A 1 141 ? 137.099 150.199 64.065 1.00 40.74 141 ASP P CA 1
ATOM 1098 C C . ASP A 1 141 ? 137.975 149.722 65.219 1.00 38.99 141 ASP P C 1
ATOM 1099 O O . ASP A 1 141 ? 139.006 150.326 65.512 1.00 38.31 141 ASP P O 1
ATOM 1104 N N . LYS A 1 142 ? 137.559 148.644 65.874 1.00 36.53 142 LYS P N 1
ATOM 1105 C CA . LYS A 1 142 ? 138.315 148.102 66.993 1.00 35.87 142 LYS P CA 1
ATOM 1106 C C . LYS A 1 142 ? 138.691 146.636 66.794 1.00 35.12 142 LYS P C 1
ATOM 1107 O O . LYS A 1 142 ? 137.942 145.859 66.200 1.00 35.49 142 LYS P O 1
ATOM 1113 N N . LYS A 1 143 ? 139.858 146.267 67.312 1.00 33.46 143 LYS P N 1
ATOM 1114 C CA . LYS A 1 143 ? 140.373 144.913 67.173 1.00 32.50 143 LYS P CA 1
ATOM 1115 C C . LYS A 1 143 ? 140.296 144.062 68.429 1.00 30.56 143 LYS P C 1
ATOM 1116 O O . LYS A 1 143 ? 140.204 142.839 68.347 1.00 30.39 143 LYS P O 1
ATOM 1122 N N . HIS A 1 144 ? 140.329 144.699 69.592 1.00 28.84 144 HIS P N 1
ATOM 1123 C CA . HIS A 1 144 ? 140.378 143.940 70.833 1.00 26.25 144 HIS P CA 1
ATOM 1124 C C . HIS A 1 144 ? 139.631 144.612 71.984 1.00 25.23 144 HIS P C 1
ATOM 1125 O O . HIS A 1 144 ? 140.018 145.691 72.435 1.00 25.34 144 HIS P O 1
ATOM 1132 N N . VAL A 1 145 ? 138.572 143.971 72.471 1.00 22.51 145 VAL P N 1
ATOM 1133 C CA . VAL A 1 145 ? 137.805 144.542 73.574 1.00 21.13 145 VAL P CA 1
ATOM 1134 C C . VAL A 1 145 ? 137.875 143.707 74.856 1.00 21.67 145 VAL P C 1
ATOM 1135 O O . VAL A 1 145 ? 137.809 142.473 74.816 1.00 22.36 145 VAL P O 1
ATOM 1139 N N . VAL A 1 146 ? 138.030 144.379 75.992 1.00 19.34 146 VAL P N 1
ATOM 1140 C CA . VAL A 1 146 ? 138.039 143.680 77.270 1.00 19.21 146 VAL P CA 1
ATOM 1141 C C . VAL A 1 146 ? 136.685 143.968 77.898 1.00 19.30 146 VAL P C 1
ATOM 1142 O O . VAL A 1 146 ? 136.302 145.127 78.045 1.00 19.19 146 VAL P O 1
ATOM 1146 N N . VAL A 1 147 ? 135.957 142.914 78.251 1.00 18.51 147 VAL P N 1
ATOM 1147 C CA . VAL A 1 147 ? 134.649 143.071 78.874 1.00 17.70 147 VAL P CA 1
ATOM 1148 C C . VAL A 1 147 ? 134.786 142.852 80.382 1.00 18.37 147 VAL P C 1
ATOM 1149 O O . VAL A 1 147 ? 135.129 141.756 80.828 1.00 17.80 147 VAL P O 1
ATOM 1153 N N . ILE A 1 148 ? 134.531 143.901 81.159 1.00 17.49 148 ILE P N 1
ATOM 1154 C CA . ILE A 1 148 ? 134.623 143.813 82.612 1.00 17.26 148 ILE P CA 1
ATOM 1155 C C . ILE A 1 148 ? 133.221 143.596 83.157 1.00 19.36 148 ILE P C 1
ATOM 1156 O O . ILE A 1 148 ? 132.374 144.482 83.071 1.00 19.97 148 ILE P O 1
ATOM 1161 N N . GLY A 1 149 ? 132.985 142.418 83.725 1.00 22.33 149 GLY P N 1
ATOM 1162 C CA . GLY A 1 149 ? 131.678 142.103 84.276 1.00 22.98 149 GLY P CA 1
ATOM 1163 C C . GLY A 1 149 ? 131.029 140.967 83.511 1.00 23.14 149 GLY P C 1
ATOM 1164 O O . GLY A 1 149 ? 130.543 141.165 82.395 1.00 24.68 149 GLY P O 1
ATOM 1165 N N . ALA A 1 150 ? 131.020 139.777 84.102 1.00 21.29 150 ALA P N 1
ATOM 1166 C CA . ALA A 1 150 ? 130.442 138.613 83.442 1.00 21.75 150 ALA P CA 1
ATOM 1167 C C . ALA A 1 150 ? 128.952 138.427 83.729 1.00 21.45 150 ALA P C 1
ATOM 1168 O O . ALA A 1 150 ? 128.487 137.311 83.950 1.00 21.24 150 ALA P O 1
ATOM 1170 N N . GLY A 1 151 ? 128.211 139.527 83.734 1.00 22.21 151 GLY P N 1
ATOM 1171 C CA . GLY A 1 151 ? 126.783 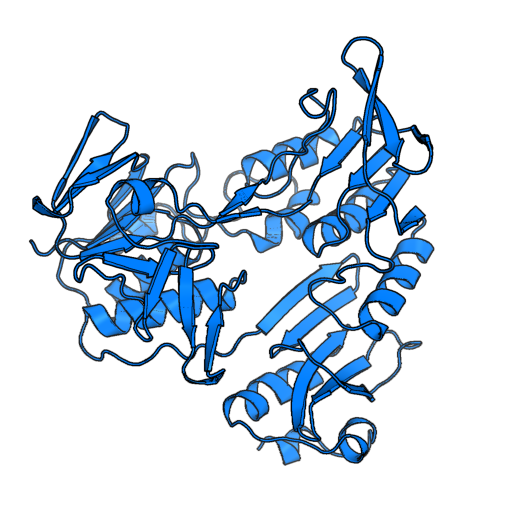139.444 83.960 1.00 22.02 151 GLY P CA 1
ATOM 1172 C C . GLY A 1 151 ? 126.133 139.106 82.633 1.00 24.30 151 GLY P C 1
ATOM 1173 O O . GLY A 1 151 ? 126.839 138.930 81.633 1.00 25.87 151 GLY P O 1
ATOM 1174 N N . PHE A 1 152 ? 124.806 139.009 82.607 1.00 22.36 152 PHE P N 1
ATOM 1175 C CA . PHE A 1 152 ? 124.099 138.685 81.370 1.00 22.66 152 PHE P CA 1
ATOM 1176 C C . PHE A 1 152 ? 124.501 139.591 80.211 1.00 22.83 152 PHE P C 1
ATOM 1177 O O . PHE A 1 152 ? 124.904 139.124 79.145 1.00 23.02 152 PHE P O 1
ATOM 1185 N N . ILE A 1 153 ? 124.380 140.895 80.426 1.00 23.05 153 ILE P N 1
ATOM 1186 C CA . ILE A 1 153 ? 124.687 141.860 79.385 1.00 22.46 153 ILE P CA 1
ATOM 1187 C C . ILE A 1 153 ? 126.102 141.719 78.844 1.00 21.19 153 ILE P C 1
ATOM 1188 O O . ILE A 1 153 ? 126.307 141.677 77.635 1.00 22.31 153 ILE P O 1
ATOM 1193 N N . GLY A 1 154 ? 127.076 141.637 79.739 1.00 20.66 154 GLY P N 1
ATOM 1194 C CA . GLY A 1 154 ? 128.451 141.500 79.307 1.00 16.90 154 GLY P CA 1
ATOM 1195 C C . GLY A 1 154 ? 128.683 140.323 78.377 1.00 17.78 154 GLY P C 1
ATOM 1196 O O . GLY A 1 154 ? 129.405 140.450 77.384 1.00 16.16 154 GLY P O 1
ATOM 1197 N N . LEU A 1 155 ? 128.080 139.176 78.687 1.00 17.73 155 LEU P N 1
ATOM 1198 C CA . LEU A 1 155 ? 128.262 137.985 77.865 1.00 17.49 155 LEU P CA 1
ATOM 1199 C C . LEU A 1 155 ? 127.471 138.054 76.570 1.00 18.99 155 LEU P C 1
ATOM 1200 O O . LEU A 1 155 ? 127.935 137.585 75.530 1.00 18.40 155 LEU P O 1
ATOM 1205 N N . GLU A 1 156 ? 126.276 138.632 76.626 1.00 18.67 156 GLU P N 1
ATOM 1206 C CA . GLU A 1 156 ? 125.473 138.758 75.426 1.00 18.78 156 GLU P CA 1
ATOM 1207 C C . GLU A 1 156 ? 126.276 139.616 74.449 1.00 19.59 156 GLU P C 1
ATOM 1208 O O . GLU A 1 156 ? 126.297 139.349 73.249 1.00 18.46 156 GLU P O 1
ATOM 1214 N N . PHE A 1 157 ? 126.962 140.629 74.974 1.00 18.56 157 PHE P N 1
ATOM 1215 C CA . PHE A 1 157 ? 127.782 141.502 74.141 1.00 19.12 157 PHE P CA 1
ATOM 1216 C C . PHE A 1 157 ? 129.018 140.757 73.648 1.00 20.11 157 PHE P C 1
ATOM 1217 O O . PHE A 1 157 ? 129.318 140.748 72.454 1.00 21.93 157 PHE P O 1
ATOM 1225 N N . ALA A 1 158 ? 129.733 140.132 74.576 1.00 19.17 158 ALA P N 1
ATOM 1226 C CA . ALA A 1 158 ? 130.950 139.405 74.243 1.00 19.98 158 ALA P CA 1
ATOM 1227 C C . ALA A 1 158 ? 130.807 138.442 73.068 1.00 19.69 158 ALA P C 1
ATOM 1228 O O . ALA A 1 158 ? 131.682 138.370 72.210 1.00 20.32 158 ALA P O 1
ATOM 1230 N N . ALA A 1 159 ? 129.718 137.687 73.036 1.00 18.50 159 ALA P N 1
ATOM 1231 C CA . ALA A 1 159 ? 129.516 136.740 71.954 1.00 18.60 159 ALA P CA 1
ATOM 1232 C C . ALA A 1 159 ? 129.399 137.478 70.622 1.00 18.99 159 ALA P C 1
ATOM 1233 O O . ALA A 1 159 ? 129.995 137.078 69.621 1.00 18.36 159 ALA P O 1
ATOM 1235 N N . THR A 1 160 ? 128.645 138.566 70.613 1.00 18.39 160 THR P N 1
ATOM 1236 C CA . THR A 1 160 ? 128.472 139.323 69.393 1.00 20.67 160 THR P CA 1
ATOM 1237 C C . THR A 1 160 ? 129.765 139.988 68.934 1.00 21.94 160 THR P C 1
ATOM 1238 O O . THR A 1 160 ? 130.093 139.949 67.748 1.00 22.47 160 THR P O 1
ATOM 1242 N N . ALA A 1 161 ? 130.501 140.595 69.860 1.00 22.23 161 ALA P N 1
ATOM 1243 C CA . ALA A 1 161 ? 131.763 141.236 69.499 1.00 23.41 161 ALA P CA 1
ATOM 1244 C C . ALA A 1 161 ? 132.685 140.171 68.903 1.00 23.83 161 ALA P C 1
ATOM 1245 O O . ALA A 1 161 ? 133.376 140.402 67.909 1.00 22.85 161 ALA P O 1
ATOM 1247 N N . ARG A 1 162 ? 132.682 138.994 69.514 1.00 23.51 162 ARG P N 1
ATOM 1248 C CA . ARG A 1 162 ? 133.515 137.910 69.033 1.00 25.49 162 ARG P CA 1
ATOM 1249 C C . ARG A 1 162 ? 133.061 137.482 67.641 1.00 26.62 162 ARG P C 1
ATOM 1250 O O . ARG A 1 162 ? 133.883 137.249 66.750 1.00 26.76 162 ARG P O 1
ATOM 1258 N N . ALA A 1 163 ? 131.747 137.382 67.466 1.00 26.75 163 ALA P N 1
ATOM 1259 C CA . ALA A 1 163 ? 131.169 136.977 66.194 1.00 27.46 163 ALA P CA 1
ATOM 1260 C C . ALA A 1 163 ? 131.539 137.968 65.096 1.00 27.65 163 ALA P C 1
ATOM 1261 O O . ALA A 1 163 ? 131.622 137.604 63.921 1.00 26.78 163 ALA P O 1
ATOM 1263 N N . LYS A 1 164 ? 131.762 139.220 65.486 1.00 27.23 164 LYS P N 1
ATOM 1264 C CA . LYS A 1 164 ? 132.126 140.258 64.533 1.00 27.26 164 LYS P CA 1
ATOM 1265 C C . LYS A 1 164 ? 133.626 140.278 64.260 1.00 28.48 164 LYS P C 1
ATOM 1266 O O . LYS A 1 164 ? 134.124 141.171 63.580 1.00 29.32 164 LYS P O 1
ATOM 1272 N N . GLY A 1 165 ? 134.350 139.305 64.803 1.00 28.67 165 GLY P N 1
ATOM 1273 C CA . GLY A 1 165 ? 135.780 139.246 64.566 1.00 28.42 165 GLY P CA 1
ATOM 1274 C C . GLY A 1 165 ? 136.696 139.909 65.577 1.00 29.36 165 GLY P C 1
ATOM 1275 O O . GLY A 1 165 ? 137.914 139.813 65.448 1.00 30.97 165 GLY P O 1
ATOM 1276 N N . LEU A 1 166 ? 136.145 140.587 66.580 1.00 31.00 166 LEU P N 1
ATOM 1277 C CA . LEU A 1 166 ? 137.004 141.221 67.578 1.00 31.21 166 LEU P CA 1
ATOM 1278 C C . LEU A 1 166 ? 137.575 140.200 68.536 1.00 30.98 166 LEU P C 1
ATOM 1279 O O . LEU A 1 166 ? 137.015 139.122 68.739 1.00 31.82 166 LEU P O 1
ATOM 1284 N N . GLU A 1 167 ? 138.707 140.550 69.122 1.00 31.60 167 GLU P N 1
ATOM 1285 C CA . GLU A 1 167 ? 139.346 139.689 70.096 1.00 32.65 167 GLU P CA 1
ATOM 1286 C C . GLU A 1 167 ? 138.592 140.024 71.377 1.00 29.90 167 GLU P C 1
ATOM 1287 O O . GLU A 1 167 ? 138.333 141.198 71.648 1.00 29.33 167 GLU P O 1
ATOM 1293 N N . VAL A 1 168 ? 138.239 139.014 72.163 1.00 26.51 168 VAL P N 1
ATOM 1294 C CA . VAL A 1 168 ? 137.477 139.268 73.375 1.00 24.46 168 VAL P CA 1
ATOM 1295 C C . VAL A 1 168 ? 138.017 138.639 74.647 1.00 24.15 168 VAL P C 1
ATOM 1296 O O . VAL A 1 168 ? 138.262 137.436 74.704 1.00 25.61 168 VAL P O 1
ATOM 1300 N N . ASP A 1 169 ? 138.185 139.471 75.671 1.00 23.46 169 ASP P N 1
ATOM 1301 C CA . ASP A 1 169 ? 138.643 139.024 76.981 1.00 22.64 169 ASP P CA 1
ATOM 1302 C C . ASP A 1 169 ? 137.625 139.490 78.014 1.00 22.31 169 ASP P C 1
ATOM 1303 O O . ASP A 1 169 ? 137.270 140.671 78.065 1.00 22.26 169 ASP P O 1
ATOM 1308 N N . VAL A 1 170 ? 137.147 138.552 78.824 1.00 22.64 170 VAL P N 1
ATOM 1309 C CA . VAL A 1 170 ? 136.162 138.851 79.857 1.00 19.99 170 VAL P CA 1
ATOM 1310 C C . VAL A 1 170 ? 136.778 138.795 81.251 1.00 20.54 170 VAL P C 1
ATOM 1311 O O . VAL A 1 170 ? 137.330 137.775 81.662 1.00 21.77 170 VAL P O 1
ATOM 1315 N N . VAL A 1 171 ? 136.670 139.906 81.968 1.00 19.58 171 VAL P N 1
ATOM 1316 C CA . VAL A 1 171 ? 137.207 140.036 83.315 1.00 19.44 171 VAL P CA 1
ATOM 1317 C C . VAL A 1 171 ? 136.106 139.980 84.379 1.00 18.64 171 VAL P C 1
ATOM 1318 O O . VAL A 1 171 ? 135.244 140.858 84.437 1.00 16.92 171 VAL P O 1
ATOM 1322 N N . GLU A 1 172 ? 136.146 138.941 85.210 1.00 19.66 172 GLU P N 1
ATOM 1323 C CA . GLU A 1 172 ? 135.176 138.755 86.292 1.00 19.97 172 GLU P CA 1
ATOM 1324 C C . GLU A 1 172 ? 135.897 138.537 87.624 1.00 19.65 172 GLU P C 1
ATOM 1325 O O . GLU A 1 172 ? 136.861 137.770 87.699 1.00 19.64 172 GLU P O 1
ATOM 1331 N N . LEU A 1 173 ? 135.422 139.202 88.674 1.00 19.77 173 LEU P N 1
ATOM 1332 C CA . LEU A 1 173 ? 136.042 139.070 89.992 1.00 21.12 173 LEU P CA 1
ATOM 1333 C C . LEU A 1 173 ? 135.699 137.739 90.658 1.00 20.75 173 LEU P C 1
ATOM 1334 O O . LEU A 1 173 ? 136.519 137.171 91.378 1.00 23.08 173 LEU P O 1
ATOM 1339 N N . ALA A 1 174 ? 134.493 137.245 90.410 1.00 19.10 174 ALA P N 1
ATOM 1340 C CA . ALA A 1 174 ? 134.057 135.976 90.973 1.00 19.31 174 ALA P CA 1
ATOM 1341 C C . ALA A 1 174 ? 134.731 134.807 90.255 1.00 19.78 174 ALA P C 1
ATOM 1342 O O . ALA A 1 174 ? 135.294 134.964 89.171 1.00 21.07 174 ALA P O 1
ATOM 1344 N N . PRO A 1 175 ? 134.680 133.610 90.855 1.00 20.97 175 PRO P N 1
ATOM 1345 C CA . PRO A 1 175 ? 135.291 132.421 90.254 1.00 21.08 175 PRO P CA 1
ATOM 1346 C C . PRO A 1 175 ? 134.544 131.856 89.036 1.00 21.06 175 PRO P C 1
ATOM 1347 O O . PRO A 1 175 ? 135.056 130.959 88.360 1.00 22.13 175 PRO P O 1
ATOM 1351 N N . ARG A 1 176 ? 133.348 132.378 88.761 1.00 19.17 176 ARG P N 1
ATOM 1352 C CA . ARG A 1 176 ? 132.544 131.928 87.621 1.00 18.85 176 ARG P CA 1
ATOM 1353 C C . ARG A 1 176 ? 131.627 133.048 87.124 1.00 19.73 176 ARG P C 1
ATOM 1354 O O . ARG A 1 176 ? 131.368 134.019 87.837 1.00 20.02 176 ARG P O 1
ATOM 1362 N N . VAL A 1 177 ? 131.140 132.910 85.896 1.00 17.90 177 VAL P N 1
ATOM 1363 C CA . VAL A 1 177 ? 130.277 133.920 85.301 1.00 19.12 177 VAL P CA 1
ATOM 1364 C C . VAL A 1 177 ? 128.854 133.931 85.854 1.00 20.13 177 VAL P C 1
ATOM 1365 O O . VAL A 1 177 ? 128.361 132.922 86.339 1.00 20.00 177 VAL P O 1
ATOM 1369 N N . MET A 1 178 ? 128.206 135.090 85.774 1.00 20.37 178 MET P N 1
ATOM 1370 C CA . MET A 1 178 ? 126.840 135.250 86.244 1.00 20.43 178 MET P CA 1
ATOM 1371 C C . MET A 1 178 ? 126.646 134.773 87.685 1.00 20.66 178 MET P C 1
ATOM 1372 O O . MET A 1 178 ? 125.551 134.360 88.063 1.00 20.86 178 MET P O 1
ATOM 1377 N N . ALA A 1 179 ? 127.704 134.846 88.488 1.00 21.25 179 ALA P N 1
ATOM 1378 C CA . ALA A 1 179 ? 127.671 134.384 89.877 1.00 21.52 179 ALA P CA 1
ATOM 1379 C C . ALA A 1 179 ? 126.544 134.964 90.727 1.00 23.25 179 ALA P C 1
ATOM 1380 O O . ALA A 1 179 ? 126.092 134.341 91.695 1.00 20.91 179 ALA P O 1
ATOM 1382 N N . ARG A 1 180 ? 126.099 136.159 90.364 1.00 25.85 180 ARG P N 1
ATOM 1383 C CA . ARG A 1 180 ? 125.030 136.841 91.082 1.00 28.27 180 ARG P CA 1
ATOM 1384 C C . ARG A 1 180 ? 123.638 136.328 90.707 1.00 29.41 180 ARG P C 1
ATOM 1385 O O . ARG A 1 180 ? 122.679 136.545 91.452 1.00 27.90 180 ARG P O 1
ATOM 1393 N N . VAL A 1 181 ? 123.523 135.629 89.577 1.00 28.66 181 VAL P N 1
ATOM 1394 C CA . VAL A 1 181 ? 122.208 135.185 89.129 1.00 29.67 181 VAL P CA 1
ATOM 1395 C C . VAL A 1 181 ? 121.935 133.731 88.728 1.00 29.98 181 VAL P C 1
ATOM 1396 O O . VAL A 1 181 ? 120.770 133.356 88.603 1.00 32.21 181 VAL P O 1
ATOM 1400 N N . VAL A 1 182 ? 122.967 132.919 88.511 1.00 27.01 182 VAL P N 1
ATOM 1401 C CA . VAL A 1 182 ? 122.742 131.519 88.127 1.00 24.53 182 VAL P CA 1
ATOM 1402 C C . VAL A 1 182 ? 123.589 130.564 88.960 1.00 23.68 182 VAL P C 1
ATOM 1403 O O . VAL A 1 182 ? 124.567 130.985 89.592 1.00 22.03 182 VAL P O 1
ATOM 1407 N N . THR A 1 183 ? 123.220 129.284 88.959 1.00 21.69 183 THR P N 1
ATOM 1408 C CA . THR A 1 183 ? 123.976 128.280 89.712 1.00 22.16 183 THR P CA 1
ATOM 1409 C C . THR A 1 183 ? 125.183 127.807 88.876 1.00 22.59 183 THR P C 1
ATOM 1410 O O . THR A 1 183 ? 125.207 127.970 87.654 1.00 22.15 183 THR P O 1
ATOM 1414 N N . PRO A 1 184 ? 126.196 127.211 89.525 1.00 21.12 184 PRO P N 1
ATOM 1415 C CA . PRO A 1 184 ? 127.413 126.723 88.863 1.00 22.89 184 PRO P CA 1
ATOM 1416 C C . PRO A 1 184 ? 127.275 125.940 87.554 1.00 23.43 184 PRO P C 1
ATOM 1417 O O . PRO A 1 184 ? 128.077 126.130 86.639 1.00 22.88 184 PRO P O 1
ATOM 1421 N N . GLU A 1 185 ? 126.280 125.062 87.455 1.00 23.56 185 GLU P N 1
ATOM 1422 C CA . GLU A 1 185 ? 126.113 124.280 86.232 1.00 24.80 185 GLU P CA 1
ATOM 1423 C C . GLU A 1 185 ? 125.839 125.170 85.019 1.00 22.91 185 GLU P C 1
ATOM 1424 O O . GLU A 1 185 ? 126.224 124.834 83.899 1.00 23.02 185 GLU P O 1
ATOM 1430 N N . ILE A 1 186 ? 125.174 126.299 85.235 1.00 19.80 186 ILE P N 1
ATOM 1431 C CA . ILE A 1 186 ? 124.896 127.216 84.135 1.00 18.92 186 ILE P CA 1
ATOM 1432 C C . ILE A 1 186 ? 126.163 127.987 83.766 1.00 18.21 186 ILE P C 1
ATOM 1433 O O . ILE A 1 186 ? 126.485 128.138 82.583 1.00 15.92 186 ILE P O 1
ATOM 1438 N N . SER A 1 187 ? 126.891 128.461 84.775 1.00 16.88 187 SER P N 1
ATOM 1439 C CA . SER A 1 187 ? 128.129 129.194 84.525 1.00 16.98 187 SER P CA 1
ATOM 1440 C C . SER A 1 187 ? 129.084 128.321 83.729 1.00 18.45 187 SER P C 1
ATOM 1441 O O . SER A 1 187 ? 129.646 128.747 82.722 1.00 18.68 187 SER P O 1
ATOM 1444 N N . SER A 1 188 ? 129.262 127.090 84.193 1.00 20.55 188 SER P N 1
ATOM 1445 C CA . SER A 1 188 ? 130.149 126.141 83.536 1.00 21.84 188 SER P CA 1
ATOM 1446 C C . SER A 1 188 ? 129.811 125.992 82.049 1.00 21.87 188 SER P C 1
ATOM 1447 O O . SER A 1 188 ? 130.685 126.135 81.193 1.00 22.90 188 SER P O 1
ATOM 1450 N N . TYR A 1 189 ? 128.545 125.712 81.747 1.00 20.78 189 TYR P N 1
ATOM 1451 C CA . TYR A 1 189 ? 128.109 125.543 80.360 1.00 20.28 189 TYR P CA 1
ATOM 1452 C C . TYR A 1 189 ? 128.486 126.747 79.500 1.00 20.84 189 TYR P C 1
ATOM 1453 O O . TYR A 1 189 ? 129.071 126.606 78.424 1.00 21.75 189 TYR P O 1
ATOM 1462 N N . PHE A 1 190 ? 128.139 127.936 79.972 1.00 21.04 190 PHE P N 1
ATOM 1463 C CA . PHE A 1 190 ? 128.433 129.141 79.219 1.00 19.36 190 PHE P CA 1
ATOM 1464 C C . PHE A 1 190 ? 129.913 129.472 79.164 1.00 19.54 190 PHE P C 1
ATOM 1465 O O . PHE A 1 190 ? 130.373 130.124 78.221 1.00 17.96 190 PHE P O 1
ATOM 1473 N N . HIS A 1 191 ? 130.664 129.021 80.164 1.00 19.55 191 HIS P N 1
ATOM 1474 C CA . HIS A 1 191 ? 132.093 129.262 80.153 1.00 20.04 191 HIS P CA 1
ATOM 1475 C C . HIS A 1 191 ? 132.666 128.452 78.995 1.00 19.94 191 HIS P C 1
ATOM 1476 O O . HIS A 1 191 ? 133.518 128.933 78.255 1.00 20.11 191 HIS P O 1
ATOM 1483 N N . ASP A 1 192 ? 132.183 127.221 78.842 1.00 20.48 192 ASP P N 1
ATOM 1484 C CA . ASP A 1 192 ? 132.647 126.348 77.769 1.00 22.62 192 ASP P CA 1
ATOM 1485 C C . ASP A 1 192 ? 132.272 126.919 76.396 1.00 24.19 192 ASP P C 1
ATOM 1486 O O . ASP A 1 192 ? 133.123 127.051 75.513 1.00 24.85 192 ASP P O 1
ATOM 1491 N N . ARG A 1 193 ? 130.999 127.257 76.222 1.00 23.48 193 ARG P N 1
ATOM 1492 C CA . ARG A 1 193 ? 130.517 127.805 74.962 1.00 23.46 193 ARG P CA 1
ATOM 1493 C C . ARG A 1 193 ? 131.299 129.035 74.522 1.00 23.78 193 ARG P C 1
ATOM 1494 O O . ARG A 1 193 ? 131.750 129.113 73.376 1.00 22.38 193 ARG P O 1
ATOM 1502 N N . HIS A 1 194 ? 131.460 129.994 75.429 1.00 23.22 194 HIS P N 1
ATOM 1503 C CA . HIS A 1 194 ? 132.187 131.217 75.107 1.00 22.64 194 HIS P CA 1
ATOM 1504 C C . HIS A 1 194 ? 133.659 130.955 74.838 1.00 22.27 194 HIS P C 1
ATOM 1505 O O . HIS A 1 194 ? 134.224 131.494 73.887 1.00 22.50 194 HIS P O 1
ATOM 1512 N N . SER A 1 195 ? 134.279 130.126 75.672 1.00 22.05 195 SER P N 1
ATOM 1513 C CA . SER A 1 195 ? 135.682 129.777 75.478 1.00 22.83 195 SER P CA 1
ATOM 1514 C C . SER A 1 195 ? 135.815 129.137 74.102 1.00 22.33 195 SER P C 1
ATOM 1515 O O . SER A 1 195 ? 136.737 129.439 73.347 1.00 22.69 195 SER P O 1
ATOM 1518 N N . GLY A 1 196 ? 134.879 128.246 73.790 1.00 21.71 196 GLY P N 1
ATOM 1519 C CA . GLY A 1 196 ? 134.890 127.571 72.506 1.00 22.31 196 GLY P CA 1
ATOM 1520 C C . GLY A 1 196 ? 134.839 128.546 71.345 1.00 22.61 196 GLY P C 1
ATOM 1521 O O . GLY A 1 196 ? 135.334 128.255 70.263 1.00 23.90 196 GLY P O 1
ATOM 1522 N N . ALA A 1 197 ? 134.242 129.709 71.568 1.00 21.54 197 ALA P N 1
ATOM 1523 C CA . ALA A 1 197 ? 134.142 130.711 70.520 1.00 22.64 197 ALA P CA 1
ATOM 1524 C C . ALA A 1 197 ? 135.423 131.533 70.456 1.00 24.09 197 ALA P C 1
ATOM 1525 O O . ALA A 1 197 ? 135.555 132.429 69.624 1.00 25.43 197 ALA P O 1
ATOM 1527 N N . GLY A 1 198 ? 136.366 131.240 71.344 1.00 24.94 198 GLY P N 1
ATOM 1528 C CA . GLY A 1 198 ? 137.620 131.973 71.334 1.00 24.62 198 GLY P CA 1
ATOM 1529 C C . GLY A 1 198 ? 137.669 133.143 72.293 1.00 25.89 198 GLY P C 1
ATOM 1530 O O . GLY A 1 198 ? 138.587 133.957 72.233 1.00 26.78 198 GLY P O 1
ATOM 1531 N N . ILE A 1 199 ? 136.681 133.240 73.175 1.00 25.64 199 ILE P N 1
ATOM 1532 C CA . ILE A 1 199 ? 136.647 134.319 74.152 1.00 24.72 199 ILE P CA 1
ATOM 1533 C C . ILE A 1 199 ? 137.480 133.863 75.348 1.00 27.17 199 ILE P C 1
ATOM 1534 O O . ILE A 1 199 ? 137.281 132.764 75.865 1.00 27.69 199 ILE P O 1
ATOM 1539 N N . ARG A 1 200 ? 138.426 134.695 75.773 1.00 27.18 200 ARG P N 1
ATOM 1540 C CA . ARG A 1 200 ? 139.288 134.339 76.894 1.00 29.05 200 ARG P CA 1
ATOM 1541 C C . ARG A 1 200 ? 138.673 134.835 78.200 1.00 27.35 200 ARG P C 1
ATOM 1542 O O . ARG A 1 200 ? 138.536 136.044 78.407 1.00 27.12 200 ARG P O 1
ATOM 1550 N N . MET A 1 201 ? 138.308 133.900 79.075 1.00 26.09 201 MET P N 1
ATOM 1551 C CA . MET A 1 201 ? 137.718 134.234 80.366 1.00 24.91 201 MET P CA 1
ATOM 1552 C C . MET A 1 201 ? 138.783 134.382 81.454 1.00 23.92 201 MET P C 1
ATOM 1553 O O . MET A 1 201 ? 139.724 133.592 81.521 1.00 25.23 201 MET P O 1
ATOM 1558 N N . HIS A 1 202 ? 138.630 135.394 82.304 1.00 21.97 202 HIS P N 1
ATOM 1559 C CA . HIS A 1 202 ? 139.565 135.639 83.400 1.00 20.82 202 HIS P CA 1
ATOM 1560 C C . HIS A 1 202 ? 138.785 135.780 84.705 1.00 20.46 202 HIS P C 1
ATOM 1561 O O . HIS A 1 202 ? 137.979 136.703 84.859 1.00 20.39 202 HIS P O 1
ATOM 1568 N N . TYR A 1 203 ? 139.026 134.872 85.644 1.00 17.98 203 TYR P N 1
ATOM 1569 C CA . TYR A 1 203 ? 138.323 134.903 86.920 1.00 19.77 203 TYR P CA 1
ATOM 1570 C C . TYR A 1 203 ? 139.184 135.343 88.098 1.00 19.62 203 TYR P C 1
ATOM 1571 O O . TYR A 1 203 ? 140.410 135.331 88.022 1.00 19.18 203 TYR P O 1
ATOM 1580 N N . GLY A 1 204 ? 138.518 135.727 89.184 1.00 19.73 204 GLY P N 1
ATOM 1581 C CA . GLY A 1 204 ? 139.209 136.140 90.390 1.00 18.78 204 GLY P CA 1
ATOM 1582 C C . GLY A 1 204 ? 140.002 137.425 90.308 1.00 19.56 204 GLY P C 1
ATOM 1583 O O . GLY A 1 204 ? 140.903 137.640 91.122 1.00 19.84 204 GLY P O 1
ATOM 1584 N N . VAL A 1 205 ? 139.663 138.287 89.354 1.00 19.64 205 VAL P N 1
ATOM 1585 C CA . VAL A 1 205 ? 140.375 139.546 89.184 1.00 19.84 205 VAL P CA 1
ATOM 1586 C C . VAL A 1 205 ? 139.479 140.775 88.986 1.00 22.11 205 VAL P C 1
ATOM 1587 O O . VAL A 1 205 ? 138.346 140.669 88.507 1.00 21.54 205 VAL P O 1
ATOM 1591 N N . ARG A 1 206 ? 140.005 141.935 89.376 1.00 22.32 206 ARG P N 1
ATOM 1592 C CA . ARG A 1 206 ? 139.313 143.216 89.245 1.00 24.73 206 ARG P CA 1
ATOM 1593 C C . ARG A 1 206 ? 140.188 144.110 88.394 1.00 24.23 206 ARG P C 1
ATOM 1594 O O . ARG A 1 206 ? 141.401 143.901 88.309 1.00 25.02 206 ARG P O 1
ATOM 1602 N N . ALA A 1 207 ? 139.578 145.122 87.790 1.00 23.64 207 ALA P N 1
ATOM 1603 C CA . ALA A 1 207 ? 140.333 146.086 87.008 1.00 24.72 207 ALA P CA 1
ATOM 1604 C C . ALA A 1 207 ? 140.872 147.070 88.053 1.00 24.47 207 ALA P C 1
ATOM 1605 O O . ALA A 1 207 ? 140.132 147.510 88.932 1.00 25.33 207 ALA P O 1
ATOM 1607 N N . THR A 1 208 ? 142.159 147.391 87.982 1.00 23.53 208 THR P N 1
ATOM 1608 C CA . THR A 1 208 ? 142.751 148.326 88.932 1.00 22.78 208 THR P CA 1
ATOM 1609 C C . THR A 1 208 ? 143.209 149.596 88.232 1.00 24.26 208 THR P C 1
ATOM 1610 O O . THR A 1 208 ? 143.551 150.580 88.887 1.00 24.01 208 THR P O 1
ATOM 1614 N N . GLU A 1 209 ? 143.210 149.568 86.900 1.00 25.83 209 GLU P N 1
ATOM 1615 C CA . GLU A 1 209 ? 143.647 150.707 86.101 1.00 26.61 209 GLU P CA 1
ATOM 1616 C C . GLU A 1 209 ? 143.422 150.431 84.613 1.00 26.50 209 GLU P C 1
ATOM 1617 O O . GLU A 1 209 ? 143.477 149.283 84.176 1.00 27.05 209 GLU P O 1
ATOM 1623 N N . ILE A 1 210 ? 143.144 151.484 83.847 1.00 24.67 210 ILE P N 1
ATOM 1624 C CA . ILE A 1 210 ? 142.965 151.358 82.407 1.00 22.98 210 ILE P CA 1
ATOM 1625 C C . ILE A 1 210 ? 144.230 151.927 81.778 1.00 25.23 210 ILE P C 1
ATOM 1626 O O . ILE A 1 210 ? 144.456 153.141 81.817 1.00 26.54 210 ILE P O 1
ATOM 1631 N N . ALA A 1 211 ? 145.057 151.053 81.214 1.00 25.97 211 ALA P N 1
ATOM 1632 C CA . ALA A 1 211 ? 146.300 151.479 80.585 1.00 26.88 211 ALA P CA 1
ATOM 1633 C C . ALA A 1 211 ? 146.022 152.274 79.313 1.00 28.81 211 ALA P C 1
ATOM 1634 O O . ALA A 1 211 ? 145.279 151.834 78.427 1.00 27.12 211 ALA P O 1
ATOM 1636 N N . ALA A 1 212 ? 146.618 153.455 79.226 1.00 30.13 212 ALA P N 1
ATOM 1637 C CA . ALA A 1 212 ? 146.422 154.281 78.056 1.00 32.95 212 ALA P CA 1
ATOM 1638 C C . ALA A 1 212 ? 147.729 154.877 77.561 1.00 35.16 212 ALA P C 1
ATOM 1639 O O . ALA A 1 212 ? 148.734 154.917 78.273 1.00 33.80 212 ALA P O 1
ATOM 1641 N N . GLU A 1 213 ? 147.690 155.326 76.315 1.00 37.52 213 GLU P N 1
ATOM 1642 C CA . GLU A 1 213 ? 148.821 155.950 75.657 1.00 39.56 213 GLU P CA 1
ATOM 1643 C C . GLU A 1 213 ? 148.190 157.209 75.083 1.00 40.11 213 GLU P C 1
ATOM 1644 O O . GLU A 1 213 ? 147.328 157.141 74.206 1.00 39.85 213 GLU P O 1
ATOM 1650 N N . GLY A 1 214 ? 148.608 158.359 75.596 1.00 41.42 214 GLY P N 1
ATOM 1651 C CA . GLY A 1 214 ? 148.008 159.604 75.160 1.00 43.40 214 GLY P CA 1
ATOM 1652 C C . GLY A 1 214 ? 146.662 159.561 75.860 1.00 44.86 214 GLY P C 1
ATOM 1653 O O . GLY A 1 214 ? 146.582 159.711 77.086 1.00 46.58 214 GLY P O 1
ATOM 1654 N N . ASP A 1 215 ? 145.605 159.344 75.087 1.00 44.20 215 ASP P N 1
ATOM 1655 C CA . ASP A 1 215 ? 144.266 159.218 75.643 1.00 43.23 215 ASP P CA 1
ATOM 1656 C C . ASP A 1 215 ? 143.598 158.050 74.939 1.00 41.03 215 ASP P C 1
ATOM 1657 O O . ASP A 1 215 ? 142.369 157.950 74.870 1.00 39.37 215 ASP P O 1
ATOM 1662 N N . ARG A 1 216 ? 144.448 157.163 74.430 1.00 37.30 216 ARG P N 1
ATOM 1663 C CA . ARG A 1 216 ? 144.021 155.968 73.726 1.00 35.94 216 ARG P CA 1
ATOM 1664 C C . ARG A 1 216 ? 144.176 154.763 74.634 1.00 32.53 216 ARG P C 1
ATOM 1665 O O . ARG A 1 216 ? 145.277 154.473 75.096 1.00 32.67 216 ARG P O 1
ATOM 1673 N N . VAL A 1 217 ? 143.078 154.067 74.895 1.00 28.77 217 VAL P N 1
ATOM 1674 C CA . VAL A 1 217 ? 143.124 152.876 75.734 1.00 26.17 217 VAL P CA 1
ATOM 1675 C C . VAL A 1 217 ? 144.082 151.866 75.104 1.00 26.02 217 VAL P C 1
ATOM 1676 O O . VAL A 1 217 ? 144.079 151.691 73.890 1.00 28.46 217 VAL P O 1
ATOM 1680 N N . THR A 1 218 ? 144.909 151.209 75.910 1.00 24.98 218 THR P N 1
ATOM 1681 C CA . THR A 1 218 ? 145.821 150.204 75.368 1.00 25.37 218 THR P CA 1
ATOM 1682 C C . THR A 1 218 ? 145.733 148.892 76.137 1.00 24.94 218 THR P C 1
ATOM 1683 O O . THR A 1 218 ? 146.360 147.906 75.761 1.00 25.71 218 THR P O 1
ATOM 1687 N N . GLY A 1 219 ? 144.957 148.879 77.213 1.00 23.61 219 GLY P N 1
ATOM 1688 C CA . GLY A 1 219 ? 144.824 147.660 77.986 1.00 23.68 219 GLY P CA 1
ATOM 1689 C C . GLY A 1 219 ? 144.154 147.861 79.327 1.00 23.35 219 GLY P C 1
ATOM 1690 O O . GLY A 1 219 ? 143.915 148.991 79.758 1.00 25.67 219 GLY P O 1
ATOM 1691 N N . VAL A 1 220 ? 143.834 146.756 79.987 1.00 22.41 220 VAL P N 1
ATOM 1692 C CA . VAL A 1 220 ? 143.201 146.814 81.299 1.00 22.08 220 VAL P CA 1
ATOM 1693 C C . VAL A 1 220 ? 144.103 146.123 82.319 1.00 20.71 220 VAL P C 1
ATOM 1694 O O . VAL A 1 220 ? 144.438 144.945 82.178 1.00 21.37 220 VAL P O 1
ATOM 1698 N N . VAL A 1 221 ? 144.514 146.872 83.334 1.00 19.68 221 VAL P N 1
ATOM 1699 C CA . VAL A 1 221 ? 145.380 146.326 84.368 1.00 19.97 221 VAL P CA 1
ATOM 1700 C C . VAL A 1 221 ? 144.522 145.625 85.421 1.00 19.78 221 VAL P C 1
ATOM 1701 O O . VAL A 1 221 ? 143.499 146.156 85.863 1.00 20.83 221 VAL P O 1
ATOM 1705 N N . LEU A 1 222 ? 144.947 144.435 85.825 1.00 18.83 222 LEU P N 1
ATOM 1706 C CA . LEU A 1 222 ? 144.197 143.649 86.800 1.00 18.45 222 LEU P CA 1
ATOM 1707 C C . LEU A 1 222 ? 144.827 143.623 88.186 1.00 20.42 222 LEU P C 1
ATOM 1708 O O . LEU A 1 222 ? 145.996 143.990 88.370 1.00 18.92 222 LEU P O 1
ATOM 1713 N N . SER A 1 223 ? 144.040 143.167 89.157 1.00 21.13 223 SER P N 1
ATOM 1714 C CA . SER A 1 223 ? 144.487 143.071 90.544 1.00 21.28 223 SER P CA 1
ATOM 1715 C C . SER A 1 223 ? 145.588 142.032 90.760 1.00 20.59 223 SER P C 1
ATOM 1716 O O . SER A 1 223 ? 146.113 141.905 91.869 1.00 20.54 223 SER P O 1
ATOM 1719 N N . ASP A 1 224 ? 145.933 141.270 89.725 1.00 19.26 224 ASP P N 1
ATOM 1720 C CA . ASP A 1 224 ? 147.014 140.311 89.899 1.00 21.15 224 ASP P CA 1
ATOM 1721 C C . ASP A 1 224 ? 148.302 140.919 89.349 1.00 22.36 224 ASP P C 1
ATOM 1722 O O . ASP A 1 224 ? 149.344 140.260 89.288 1.00 21.72 224 ASP P O 1
ATOM 1727 N N . GLY A 1 225 ? 148.219 142.194 88.969 1.00 23.27 225 GLY P N 1
ATOM 1728 C CA . GLY A 1 225 ? 149.376 142.903 88.445 1.00 25.22 225 GLY P CA 1
ATOM 1729 C C . GLY A 1 225 ? 149.553 142.838 86.937 1.00 24.76 225 GLY P C 1
ATOM 1730 O O . GLY A 1 225 ? 150.245 143.669 86.354 1.00 24.60 225 GLY P O 1
ATOM 1731 N N . ASN A 1 226 ? 148.927 141.850 86.307 1.00 25.25 226 ASN P N 1
ATOM 1732 C CA . ASN A 1 226 ? 149.028 141.664 84.865 1.00 25.08 226 ASN P CA 1
ATOM 1733 C C . ASN A 1 226 ? 148.152 142.652 84.106 1.00 24.67 226 ASN P C 1
ATOM 1734 O O . ASN A 1 226 ? 147.214 143.223 84.654 1.00 23.99 226 ASN P O 1
ATOM 1739 N N . THR A 1 227 ? 148.474 142.865 82.839 1.00 24.43 227 THR P N 1
ATOM 1740 C CA . THR A 1 227 ? 147.709 143.784 82.013 1.00 23.08 227 THR P CA 1
ATOM 1741 C C . THR A 1 227 ? 147.223 143.084 80.762 1.00 22.62 227 THR P C 1
ATOM 1742 O O . THR A 1 227 ? 147.987 142.377 80.112 1.00 22.98 227 THR P O 1
ATOM 1746 N N . LEU A 1 228 ? 145.947 143.269 80.436 1.00 20.53 228 LEU P N 1
ATOM 1747 C CA . LEU A 1 228 ? 145.383 142.673 79.233 1.00 20.73 228 LEU P CA 1
ATOM 1748 C C . LEU A 1 228 ? 145.303 143.762 78.170 1.00 21.29 228 LEU P C 1
ATOM 1749 O O . LEU A 1 228 ? 144.581 144.742 78.326 1.00 21.29 228 LEU P O 1
ATOM 1754 N N . PRO A 1 229 ? 146.057 143.612 77.077 1.00 23.61 229 PRO P N 1
ATOM 1755 C CA . PRO A 1 229 ? 146.019 144.633 76.022 1.00 23.80 229 PRO P CA 1
ATOM 1756 C C . PRO A 1 229 ? 144.643 144.688 75.367 1.00 25.39 229 PRO P C 1
ATOM 1757 O O . PRO A 1 229 ? 143.933 143.679 75.307 1.00 24.06 229 PRO P O 1
ATOM 1761 N N . CYS A 1 230 ? 144.265 145.874 74.901 1.00 24.74 230 CYS P N 1
ATOM 1762 C CA . CYS A 1 230 ? 142.975 146.060 74.258 1.00 26.13 230 CYS P CA 1
ATOM 1763 C C . CYS A 1 230 ? 142.837 147.499 73.775 1.00 26.52 230 CYS P C 1
ATOM 1764 O O . CYS A 1 230 ? 143.509 148.392 74.284 1.00 28.40 230 CYS P O 1
ATOM 1767 N N . ASP A 1 231 ? 141.983 147.727 72.783 1.00 25.72 231 ASP P N 1
ATOM 1768 C CA . ASP A 1 231 ? 141.779 149.086 72.292 1.00 25.97 231 ASP P CA 1
ATOM 1769 C C . ASP A 1 231 ? 140.355 149.532 72.579 1.00 25.20 231 ASP P C 1
ATOM 1770 O O . ASP A 1 231 ? 139.954 150.628 72.201 1.00 26.60 231 ASP P O 1
ATOM 1775 N N . LEU A 1 232 ? 139.604 148.676 73.268 1.00 24.38 232 LEU P N 1
ATOM 1776 C CA . LEU A 1 232 ? 138.227 148.972 73.635 1.00 24.30 232 LEU P CA 1
ATOM 1777 C C . LEU A 1 232 ? 137.827 148.270 74.941 1.00 24.33 232 LEU P C 1
ATOM 1778 O O . LEU A 1 232 ? 138.154 147.098 75.162 1.00 24.41 232 LEU P O 1
ATOM 1783 N N . VAL A 1 233 ? 137.119 148.994 75.802 1.00 22.45 233 VAL P N 1
ATOM 1784 C CA . VAL A 1 233 ? 136.659 148.440 77.069 1.00 21.55 233 VAL P CA 1
ATOM 1785 C C . VAL A 1 233 ? 135.156 148.641 77.239 1.00 22.45 233 VAL P C 1
ATOM 1786 O O . VAL A 1 233 ? 134.630 149.738 77.022 1.00 21.80 233 VAL P O 1
ATOM 1790 N N . VAL A 1 234 ? 134.468 147.572 77.621 1.00 22.06 234 VAL P N 1
ATOM 1791 C CA . VAL A 1 234 ? 133.033 147.632 77.868 1.00 23.23 234 VAL P CA 1
ATOM 1792 C C . VAL A 1 234 ? 132.860 147.216 79.326 1.00 23.45 234 VAL P C 1
ATOM 1793 O O . VAL A 1 234 ? 133.262 146.121 79.721 1.00 24.19 234 VAL P O 1
ATOM 1797 N N . VAL A 1 235 ? 132.289 148.092 80.141 1.00 24.11 235 VAL P N 1
ATOM 1798 C CA . VAL A 1 235 ? 132.132 147.754 81.546 1.00 25.81 235 VAL P CA 1
ATOM 1799 C C . VAL A 1 235 ? 130.691 147.568 81.978 1.00 26.36 235 VAL P C 1
ATOM 1800 O O . VAL A 1 235 ? 129.803 148.349 81.628 1.00 25.93 235 VAL P O 1
ATOM 1804 N N . GLY A 1 236 ? 130.482 146.499 82.736 1.00 26.15 236 GLY P N 1
ATOM 1805 C CA . GLY A 1 236 ? 129.171 146.173 83.249 1.00 26.65 236 GLY P CA 1
ATOM 1806 C C . GLY A 1 236 ? 129.361 145.628 84.645 1.00 27.11 236 GLY P C 1
ATOM 1807 O O . GLY A 1 236 ? 129.142 144.440 84.894 1.00 27.10 236 GLY P O 1
ATOM 1808 N N . VAL A 1 237 ? 129.794 146.497 85.554 1.00 26.90 237 VAL P N 1
ATOM 1809 C CA . VAL A 1 237 ? 130.018 146.093 86.935 1.00 28.65 237 VAL P CA 1
ATOM 1810 C C . VAL A 1 237 ? 128.880 146.512 87.849 1.00 29.62 237 VAL P C 1
ATOM 1811 O O . VAL A 1 237 ? 129.113 146.972 88.967 1.00 34.02 237 VAL P O 1
ATOM 1815 N N . GLY A 1 238 ? 127.649 146.363 87.376 1.00 28.35 238 GLY P N 1
ATOM 1816 C CA . GLY A 1 238 ? 126.517 146.721 88.209 1.00 25.99 238 GLY P CA 1
ATOM 1817 C C . GLY A 1 238 ? 125.861 148.059 87.934 1.00 23.86 238 GLY P C 1
ATOM 1818 O O . GLY A 1 238 ? 126.392 148.911 87.219 1.00 21.75 238 GLY P O 1
ATOM 1819 N N . VAL A 1 239 ? 124.688 148.233 88.529 1.00 23.10 239 VAL P N 1
ATOM 1820 C CA . VAL A 1 239 ? 123.904 149.447 88.381 1.00 22.48 239 VAL P CA 1
ATOM 1821 C C . VAL A 1 239 ? 123.668 150.084 89.737 1.00 22.62 239 VAL P C 1
ATOM 1822 O O . VAL A 1 239 ? 124.100 149.567 90.766 1.00 23.97 239 VAL P O 1
ATOM 1826 N N . ILE A 1 240 ? 122.976 151.213 89.719 1.00 22.88 240 ILE P N 1
ATOM 1827 C CA . ILE A 1 240 ? 122.624 151.935 90.926 1.00 24.47 240 ILE P CA 1
ATOM 1828 C C . ILE A 1 240 ? 121.179 152.358 90.749 1.00 25.00 240 ILE P C 1
ATOM 1829 O O . ILE A 1 240 ? 120.861 153.144 89.854 1.00 25.76 240 ILE P O 1
ATOM 1834 N N . PRO A 1 241 ? 120.275 151.828 91.583 1.00 26.41 241 PRO P N 1
ATOM 1835 C CA . PRO A 1 241 ? 118.865 152.219 91.448 1.00 26.14 241 PRO P CA 1
ATOM 1836 C C . PRO A 1 241 ? 118.753 153.738 91.600 1.00 24.76 241 PRO P C 1
ATOM 1837 O O . PRO A 1 241 ? 119.378 154.320 92.481 1.00 23.07 241 PRO P O 1
ATOM 1841 N N . ASN A 1 242 ? 117.971 154.378 90.740 1.00 25.76 242 ASN P N 1
ATOM 1842 C CA . ASN A 1 242 ? 117.813 155.826 90.819 1.00 27.80 242 ASN P CA 1
ATOM 1843 C C . ASN A 1 242 ? 116.823 156.197 91.920 1.00 28.38 242 ASN P C 1
ATOM 1844 O O . ASN A 1 242 ? 115.624 156.324 91.676 1.00 28.11 242 ASN P O 1
ATOM 1849 N N . VAL A 1 243 ? 117.337 156.380 93.133 1.00 29.81 243 VAL P N 1
ATOM 1850 C CA . VAL A 1 243 ? 116.504 156.714 94.284 1.00 30.40 243 VAL P CA 1
ATOM 1851 C C . VAL A 1 243 ? 116.743 158.121 94.820 1.00 32.38 243 VAL P C 1
ATOM 1852 O O . VAL A 1 243 ? 115.937 158.633 95.596 1.00 32.87 243 VAL P O 1
ATOM 1856 N N . GLU A 1 244 ? 117.852 158.734 94.417 1.00 34.39 244 GLU P N 1
ATOM 1857 C CA . GLU A 1 244 ? 118.228 160.065 94.892 1.00 36.55 244 GLU P CA 1
ATOM 1858 C C . GLU A 1 244 ? 117.083 161.062 95.093 1.00 37.50 244 GLU P C 1
ATOM 1859 O O . GLU A 1 244 ? 116.822 161.493 96.219 1.00 38.30 244 GLU P O 1
ATOM 1865 N N . ILE A 1 245 ? 116.406 161.431 94.010 1.00 36.46 245 ILE P N 1
ATOM 1866 C CA . ILE A 1 245 ? 115.305 162.383 94.093 1.00 35.90 245 ILE P CA 1
ATOM 1867 C C . ILE A 1 245 ? 114.249 162.004 95.134 1.00 35.91 245 ILE P C 1
ATOM 1868 O O . ILE A 1 245 ? 113.807 162.850 95.908 1.00 35.57 245 ILE P O 1
ATOM 1873 N N . ALA A 1 246 ? 113.854 160.735 95.160 1.00 35.38 246 ALA P N 1
ATOM 1874 C CA . ALA A 1 246 ? 112.858 160.269 96.118 1.00 35.18 246 ALA P CA 1
ATOM 1875 C C . ALA A 1 246 ? 113.370 160.406 97.555 1.00 35.73 246 ALA P C 1
ATOM 1876 O O . ALA A 1 246 ? 112.618 160.755 98.472 1.00 34.97 246 ALA P O 1
ATOM 1878 N N . ALA A 1 247 ? 114.654 160.121 97.745 1.00 36.38 247 ALA P N 1
ATOM 1879 C CA . ALA A 1 247 ? 115.280 160.213 99.062 1.00 37.33 247 ALA P CA 1
ATOM 1880 C C . ALA A 1 247 ? 115.383 161.678 99.468 1.00 37.31 247 ALA P C 1
ATOM 1881 O O . ALA A 1 247 ? 115.280 162.023 100.646 1.00 36.53 247 ALA P O 1
ATOM 1883 N N . ALA A 1 248 ? 115.589 162.536 98.475 1.00 37.01 248 ALA P N 1
ATOM 1884 C CA . ALA A 1 248 ? 115.699 163.962 98.715 1.00 37.81 248 ALA P CA 1
ATOM 1885 C C . ALA A 1 248 ? 114.364 164.489 99.246 1.00 38.48 248 ALA P C 1
ATOM 1886 O O . ALA A 1 248 ? 114.322 165.482 99.976 1.00 39.40 248 ALA P O 1
ATOM 1888 N N . ALA A 1 249 ? 113.276 163.815 98.882 1.00 36.34 249 ALA P N 1
ATOM 1889 C CA . ALA A 1 249 ? 111.951 164.224 99.321 1.00 34.47 249 ALA P CA 1
ATOM 1890 C C . ALA A 1 249 ? 111.567 163.548 100.632 1.00 33.81 249 ALA P C 1
ATOM 1891 O O . ALA A 1 249 ? 110.410 163.594 101.048 1.00 35.82 249 ALA P O 1
ATOM 1893 N N . GLY A 1 250 ? 112.532 162.913 101.282 1.00 32.03 250 GLY P N 1
ATOM 1894 C CA . GLY A 1 250 ? 112.244 162.265 102.548 1.00 31.73 250 GLY P CA 1
ATOM 1895 C C . GLY A 1 250 ? 111.672 160.859 102.472 1.00 32.08 250 GLY P C 1
ATOM 1896 O O . GLY A 1 250 ? 111.416 160.237 103.514 1.00 30.91 250 GLY P O 1
ATOM 1897 N N . LEU A 1 251 ? 111.458 160.350 101.260 1.00 31.80 251 LEU P N 1
ATOM 1898 C CA . LEU A 1 251 ? 110.923 158.998 101.106 1.00 31.16 251 LEU P CA 1
ATOM 1899 C C . LEU A 1 251 ? 112.014 157.987 101.447 1.00 31.15 251 LEU P C 1
ATOM 1900 O O . LEU A 1 251 ? 113.157 158.113 100.995 1.00 31.18 251 LEU P O 1
ATOM 1905 N N . PRO A 1 252 ? 111.684 156.980 102.273 1.00 30.24 252 PRO P N 1
ATOM 1906 C CA . PRO A 1 252 ? 112.679 155.969 102.648 1.00 30.13 252 PRO P CA 1
ATOM 1907 C C . PRO A 1 252 ? 113.262 155.262 101.428 1.00 29.20 252 PRO P C 1
ATOM 1908 O O . PRO A 1 252 ? 112.543 154.940 100.482 1.00 30.72 252 PRO P O 1
ATOM 1912 N N . THR A 1 253 ? 114.569 155.042 101.443 1.00 28.24 253 THR P N 1
ATOM 1913 C CA . THR A 1 253 ? 115.237 154.367 100.338 1.00 27.53 253 THR P CA 1
ATOM 1914 C C . THR A 1 253 ? 116.406 153.570 100.869 1.00 27.36 253 THR P C 1
ATOM 1915 O O . THR A 1 253 ? 116.854 153.777 101.991 1.00 30.04 253 THR P O 1
ATOM 1919 N N . ALA A 1 254 ? 116.891 152.647 100.054 1.00 25.68 254 ALA P N 1
ATOM 1920 C CA . ALA A 1 254 ? 118.041 151.826 100.400 1.00 24.43 254 ALA P CA 1
ATOM 1921 C C . ALA A 1 254 ? 118.521 151.422 99.019 1.00 24.25 254 ALA P C 1
ATOM 1922 O O . ALA A 1 254 ? 118.751 152.295 98.180 1.00 23.52 254 ALA P O 1
ATOM 1924 N N . ALA A 1 255 ? 118.665 150.124 98.771 1.00 22.19 255 ALA P N 1
ATOM 1925 C CA . ALA A 1 255 ? 119.063 149.659 97.449 1.00 22.50 255 ALA P CA 1
ATOM 1926 C C . ALA A 1 255 ? 117.775 149.653 96.615 1.00 23.46 255 ALA P C 1
ATOM 1927 O O . ALA A 1 255 ? 117.329 148.611 96.138 1.00 23.70 255 ALA P O 1
ATOM 1929 N N . GLY A 1 256 ? 117.182 150.834 96.467 1.00 23.80 256 GLY P N 1
ATOM 1930 C CA . GLY A 1 256 ? 115.945 150.994 95.728 1.00 24.59 256 GLY P CA 1
ATOM 1931 C C . GLY A 1 256 ? 114.995 151.855 96.545 1.00 26.38 256 GLY P C 1
ATOM 1932 O O . GLY A 1 256 ? 115.268 152.144 97.715 1.00 27.19 256 GLY P O 1
ATOM 1933 N N . ILE A 1 257 ? 113.895 152.288 95.933 1.00 26.79 257 ILE P N 1
ATOM 1934 C CA . ILE A 1 257 ? 112.902 153.104 96.630 1.00 26.94 257 ILE P CA 1
ATOM 1935 C C . ILE A 1 257 ? 111.972 152.142 97.367 1.00 26.27 257 ILE P C 1
ATOM 1936 O O . ILE A 1 257 ? 111.304 151.317 96.747 1.00 26.93 257 ILE P O 1
ATOM 1941 N N . ILE A 1 258 ? 111.927 152.251 98.690 1.00 26.80 258 ILE P N 1
ATOM 1942 C CA . ILE A 1 258 ? 111.105 151.358 99.498 1.00 26.80 258 ILE P CA 1
ATOM 1943 C C . ILE A 1 258 ? 109.600 151.533 99.326 1.00 27.24 258 ILE P C 1
ATOM 1944 O O . ILE A 1 258 ? 109.078 152.647 99.363 1.00 26.33 258 ILE P O 1
ATOM 1949 N N . VAL A 1 259 ? 108.922 150.402 99.129 1.00 26.96 259 VAL P N 1
ATOM 1950 C CA . VAL A 1 259 ? 107.474 150.360 98.943 1.00 27.07 259 VAL P CA 1
ATOM 1951 C C . VAL A 1 259 ? 106.906 149.101 99.615 1.00 26.49 259 VAL P C 1
ATOM 1952 O O . VAL A 1 259 ? 107.625 148.121 99.806 1.00 24.27 259 VAL P O 1
ATOM 1956 N N . ASP A 1 260 ? 105.625 149.133 99.983 1.00 27.73 260 ASP P N 1
ATOM 1957 C CA . ASP A 1 260 ? 104.997 147.981 100.633 1.00 28.45 260 ASP P CA 1
ATOM 1958 C C . ASP A 1 260 ? 104.452 146.961 99.630 1.00 29.04 260 ASP P C 1
ATOM 1959 O O . ASP A 1 260 ? 104.778 147.017 98.448 1.00 29.71 260 ASP P O 1
ATOM 1964 N N . GLN A 1 261 ? 103.627 146.031 100.107 1.00 29.95 261 GLN P N 1
ATOM 1965 C CA . GLN A 1 261 ? 103.050 144.995 99.251 1.00 31.10 261 GLN P CA 1
ATOM 1966 C C . GLN A 1 261 ? 102.319 145.544 98.032 1.00 30.48 261 GLN P C 1
ATOM 1967 O O . GLN A 1 261 ? 102.240 144.886 96.996 1.00 31.08 261 GLN P O 1
ATOM 1973 N N . GLN A 1 262 ? 101.780 146.748 98.153 1.00 29.29 262 GLN P N 1
ATOM 1974 C CA . GLN A 1 262 ? 101.046 147.335 97.047 1.00 29.50 262 GLN P CA 1
ATOM 1975 C C . GLN A 1 262 ? 101.869 148.315 96.232 1.00 28.94 262 GLN P C 1
ATOM 1976 O O . GLN A 1 262 ? 101.326 149.075 95.426 1.00 30.45 262 GLN P O 1
ATOM 1982 N N . LEU A 1 263 ? 103.182 148.281 96.443 1.00 27.60 263 LEU P N 1
ATOM 1983 C CA . LEU A 1 263 ? 104.120 149.136 95.724 1.00 27.11 263 LEU P CA 1
ATOM 1984 C C . LEU A 1 263 ? 103.913 150.619 96.019 1.00 26.81 263 LEU P C 1
ATOM 1985 O O . LEU A 1 263 ? 104.137 151.479 95.164 1.00 25.39 263 LEU P O 1
ATOM 1990 N N . LEU A 1 264 ? 103.490 150.903 97.249 1.00 28.10 264 LEU P N 1
ATOM 1991 C CA . LEU A 1 264 ? 103.262 152.268 97.706 1.00 27.34 264 LEU P CA 1
ATOM 1992 C C . LEU A 1 264 ? 104.367 152.688 98.661 1.00 27.12 264 LEU P C 1
ATOM 1993 O O . LEU A 1 264 ? 104.789 151.902 99.513 1.00 23.65 264 LEU P O 1
ATOM 1998 N N . THR A 1 265 ? 104.838 153.924 98.511 1.00 27.42 265 THR P N 1
ATOM 1999 C CA . THR A 1 265 ? 105.872 154.447 99.399 1.00 28.47 265 THR P CA 1
ATOM 2000 C C . THR A 1 265 ? 105.177 154.836 100.697 1.00 30.92 265 THR P C 1
ATOM 2001 O O . THR A 1 265 ? 103.985 154.580 100.869 1.00 31.48 265 THR P O 1
ATOM 2005 N N . SER A 1 266 ? 105.916 155.452 101.612 1.00 33.33 266 SER P N 1
ATOM 2006 C CA . SER A 1 266 ? 105.330 155.874 102.877 1.00 35.77 266 SER P CA 1
ATOM 2007 C C . SER A 1 266 ? 104.354 157.022 102.615 1.00 36.83 266 SER P C 1
ATOM 2008 O O . SER A 1 266 ? 103.559 157.388 103.478 1.00 36.96 266 SER P O 1
ATOM 2011 N N . ASP A 1 267 ? 104.419 157.588 101.415 1.00 37.88 267 ASP P N 1
ATOM 2012 C CA . ASP A 1 267 ? 103.526 158.675 101.052 1.00 38.29 267 ASP P CA 1
ATOM 2013 C C . ASP A 1 267 ? 102.475 158.222 100.058 1.00 40.00 267 ASP P C 1
ATOM 2014 O O . ASP A 1 267 ? 102.772 158.027 98.871 1.00 38.86 267 ASP P O 1
ATOM 2019 N N . PRO A 1 268 ? 101.231 158.026 100.522 1.00 40.70 268 PRO P N 1
ATOM 2020 C CA . PRO A 1 268 ? 100.235 157.609 99.536 1.00 41.30 268 PRO P CA 1
ATOM 2021 C C . PRO A 1 268 ? 100.295 158.744 98.516 1.00 41.38 268 PRO P C 1
ATOM 2022 O O . PRO A 1 268 ? 100.736 159.837 98.857 1.00 42.71 268 PRO P O 1
ATOM 2026 N N . HIS A 1 269 ? 99.877 158.488 97.283 1.00 41.25 269 HIS P N 1
ATOM 2027 C CA . HIS A 1 269 ? 99.938 159.477 96.198 1.00 40.91 269 HIS P CA 1
ATOM 2028 C C . HIS A 1 269 ? 101.250 159.236 95.462 1.00 38.61 269 HIS P C 1
ATOM 2029 O O . HIS A 1 269 ? 101.490 159.829 94.414 1.00 38.50 269 HIS P O 1
ATOM 2036 N N . ILE A 1 270 ? 102.105 158.381 96.022 1.00 35.22 270 ILE P N 1
ATOM 2037 C CA . ILE A 1 270 ? 103.386 158.080 95.391 1.00 31.70 270 ILE P CA 1
ATOM 2038 C C . ILE A 1 270 ? 103.763 156.597 95.407 1.00 30.56 270 ILE P C 1
ATOM 2039 O O . ILE A 1 270 ? 103.977 155.997 96.471 1.00 28.70 270 ILE P O 1
ATOM 2044 N N . SER A 1 271 ? 103.853 156.015 94.216 1.00 28.30 271 SER P N 1
ATOM 2045 C CA . SER A 1 271 ? 104.229 154.609 94.065 1.00 29.58 271 SER P CA 1
ATOM 2046 C C . SER A 1 271 ? 105.569 154.492 93.350 1.00 29.46 271 SER P C 1
ATOM 2047 O O . SER A 1 271 ? 106.007 155.423 92.669 1.00 30.85 271 SER P O 1
ATOM 2050 N N . ALA A 1 272 ? 106.214 153.342 93.506 1.00 29.07 272 ALA P N 1
ATOM 2051 C CA . ALA A 1 272 ? 107.491 153.080 92.840 1.00 28.01 272 ALA P CA 1
ATOM 2052 C C . ALA A 1 272 ? 107.398 151.697 92.206 1.00 26.58 272 ALA P C 1
ATOM 2053 O O . ALA A 1 272 ? 106.956 150.747 92.851 1.00 25.19 272 ALA P O 1
ATOM 2055 N N . ILE A 1 273 ? 107.804 151.590 90.944 1.00 24.98 273 ILE P N 1
ATOM 2056 C CA . ILE A 1 273 ? 107.747 150.322 90.227 1.00 22.18 273 ILE P CA 1
ATOM 2057 C C . ILE A 1 273 ? 108.986 150.094 89.356 1.00 22.40 273 ILE P C 1
ATOM 2058 O O . ILE A 1 273 ? 109.661 151.047 88.944 1.00 17.73 273 ILE P O 1
ATOM 2063 N N . GLY A 1 274 ? 109.267 148.822 89.073 1.00 20.44 274 GLY P N 1
ATOM 2064 C CA . GLY A 1 274 ? 110.397 148.483 88.229 1.00 21.60 274 GLY P CA 1
ATOM 2065 C C . GLY A 1 274 ? 111.735 148.333 88.922 1.00 21.14 274 GLY P C 1
ATOM 2066 O O . GLY A 1 274 ? 111.816 148.056 90.113 1.00 22.57 274 GLY P O 1
ATOM 2067 N N . ASP A 1 275 ? 112.798 148.516 88.157 1.00 21.49 275 ASP P N 1
ATOM 2068 C CA . ASP A 1 275 ? 114.145 148.390 88.686 1.00 21.77 275 ASP P CA 1
ATOM 2069 C C . ASP A 1 275 ? 114.422 149.286 89.892 1.00 21.83 275 ASP P C 1
ATOM 2070 O O . ASP A 1 275 ? 115.231 148.933 90.746 1.00 22.17 275 ASP P O 1
ATOM 2075 N N . CYS A 1 276 ? 113.747 150.430 89.972 1.00 23.25 276 CYS P N 1
ATOM 2076 C CA . CYS A 1 276 ? 113.986 151.367 91.069 1.00 24.65 276 CYS P CA 1
ATOM 2077 C C . CYS A 1 276 ? 113.303 151.012 92.378 1.00 26.36 276 CYS P C 1
ATOM 2078 O O . CYS A 1 276 ? 113.625 151.586 93.423 1.00 27.34 276 CYS P O 1
ATOM 2081 N N . ALA A 1 277 ? 112.379 150.057 92.333 1.00 27.64 277 ALA P N 1
ATOM 2082 C CA . ALA A 1 277 ? 111.623 149.682 93.525 1.00 29.24 277 ALA P CA 1
ATOM 2083 C C . ALA A 1 277 ? 112.125 148.513 94.380 1.00 29.70 277 ALA P C 1
ATOM 2084 O O . ALA A 1 277 ? 112.447 147.438 93.868 1.00 29.82 277 ALA P O 1
ATOM 2086 N N . LEU A 1 278 ? 112.168 148.748 95.693 1.00 29.21 278 L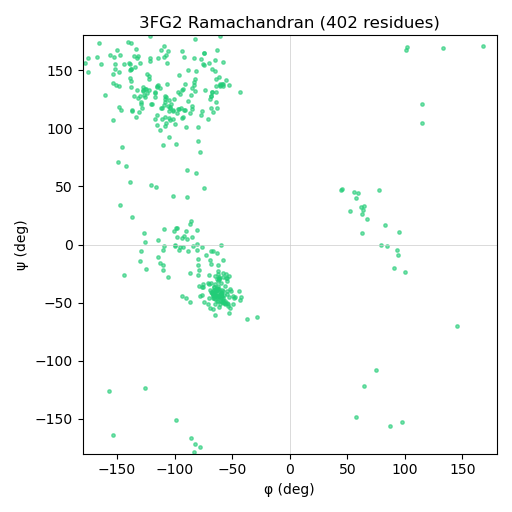EU P N 1
ATOM 2087 C CA . LEU A 1 278 ? 112.583 147.753 96.685 1.00 29.74 278 LEU P CA 1
ATOM 2088 C C . LEU A 1 278 ? 111.276 147.423 97.419 1.00 30.05 278 LEU P C 1
ATOM 2089 O O . LEU A 1 278 ? 110.961 148.003 98.463 1.00 29.62 278 LEU P O 1
ATOM 2094 N N . PHE A 1 279 ? 110.523 146.485 96.857 1.00 28.54 279 PHE P N 1
ATOM 2095 C CA . PHE A 1 279 ? 109.223 146.105 97.387 1.00 27.19 279 PHE P CA 1
ATOM 2096 C C . PHE A 1 279 ? 109.161 144.963 98.391 1.00 28.72 279 PHE P C 1
ATOM 2097 O O . PHE A 1 279 ? 110.069 144.138 98.502 1.00 27.93 279 PHE P O 1
ATOM 2105 N N . GLU A 1 280 ? 108.046 144.925 99.107 1.00 29.88 280 GLU P N 1
ATOM 2106 C CA . GLU A 1 280 ? 107.784 143.897 100.094 1.00 31.89 280 GLU P CA 1
ATOM 2107 C C . GLU A 1 280 ? 107.113 142.752 99.340 1.00 30.66 280 GLU P C 1
ATOM 2108 O O . GLU A 1 280 ? 106.092 142.960 98.693 1.00 30.45 280 GLU P O 1
ATOM 2114 N N . SER A 1 281 ? 107.690 141.556 99.416 1.00 30.10 281 SER P N 1
ATOM 2115 C CA . SER A 1 281 ? 107.144 140.382 98.726 1.00 30.66 281 SER P CA 1
ATOM 2116 C C . SER A 1 281 ? 106.410 139.388 99.637 1.00 30.66 281 SER P C 1
ATOM 2117 O O . SER A 1 281 ? 107.042 138.653 100.404 1.00 29.37 281 SER P O 1
ATOM 2120 N N . VAL A 1 282 ? 105.082 139.357 99.541 1.00 30.19 282 VAL P N 1
ATOM 2121 C CA . VAL A 1 282 ? 104.292 138.434 100.357 1.00 31.56 282 VAL P CA 1
ATOM 2122 C C . VAL A 1 282 ? 104.718 136.999 100.097 1.00 30.76 282 VAL P C 1
ATOM 2123 O O . VAL A 1 282 ? 104.936 136.225 101.032 1.00 29.76 282 VAL P O 1
ATOM 2127 N N . ARG A 1 283 ? 104.833 136.647 98.821 1.00 30.81 283 ARG P N 1
ATOM 2128 C CA . ARG A 1 283 ? 105.218 135.296 98.453 1.00 30.84 283 ARG P CA 1
ATOM 2129 C C . ARG A 1 283 ? 106.559 134.858 99.050 1.00 31.25 283 ARG P C 1
ATOM 2130 O O . ARG A 1 283 ? 106.650 133.786 99.654 1.00 31.49 283 ARG P O 1
ATOM 2138 N N . PHE A 1 284 ? 107.594 135.681 98.900 1.00 28.80 284 PHE P N 1
ATOM 2139 C CA . PHE A 1 284 ? 108.908 135.308 99.411 1.00 27.19 284 PHE P CA 1
ATOM 2140 C C . PHE A 1 284 ? 109.228 135.783 100.814 1.00 26.91 284 PHE P C 1
ATOM 2141 O O . PHE A 1 284 ? 110.295 135.483 101.343 1.00 25.58 284 PHE P O 1
ATOM 2149 N N . GLY A 1 285 ? 108.301 136.523 101.413 1.00 26.60 285 GLY P N 1
ATOM 2150 C CA . GLY A 1 285 ? 108.503 137.010 102.766 1.00 27.46 285 GLY P CA 1
ATOM 2151 C C . GLY A 1 285 ? 109.764 137.825 102.999 1.00 26.42 285 GLY P C 1
ATOM 2152 O O . GLY A 1 285 ? 110.478 137.614 103.976 1.00 26.83 285 GLY P O 1
ATOM 2153 N N . GLU A 1 286 ? 110.041 138.753 102.094 1.00 25.97 286 GLU P N 1
ATOM 2154 C CA . GLU A 1 286 ? 111.205 139.618 102.207 1.00 26.01 286 GLU P CA 1
ATOM 2155 C C . GLU A 1 286 ? 111.098 140.768 101.218 1.00 24.60 286 GLU P C 1
ATOM 2156 O O . GLU A 1 286 ? 110.309 140.717 100.276 1.00 22.80 286 GLU P O 1
ATOM 2162 N N . THR A 1 287 ? 111.876 141.815 101.464 1.00 23.65 287 THR P N 1
ATOM 2163 C CA . THR A 1 287 ? 111.894 142.984 100.602 1.00 23.90 287 THR P CA 1
ATOM 2164 C C . THR A 1 287 ? 113.010 142.775 99.591 1.00 23.28 287 THR P C 1
ATOM 2165 O O . THR A 1 287 ? 114.116 142.385 99.963 1.00 25.76 287 THR P O 1
ATOM 2169 N N . MET A 1 288 ? 112.728 143.027 98.317 1.00 22.73 288 MET P N 1
ATOM 2170 C CA . MET A 1 288 ? 113.731 142.833 97.273 1.00 22.79 288 MET P CA 1
ATOM 2171 C C . MET A 1 288 ? 113.545 143.781 96.101 1.00 22.29 288 MET P C 1
ATOM 2172 O O . MET A 1 288 ? 112.522 144.452 95.984 1.00 22.78 288 MET P O 1
ATOM 2177 N N . ARG A 1 289 ? 114.558 143.838 95.245 1.00 20.53 289 ARG P N 1
ATOM 2178 C CA . ARG A 1 289 ? 114.524 144.664 94.046 1.00 19.80 289 ARG P CA 1
ATOM 2179 C C . ARG A 1 289 ? 114.799 143.683 92.914 1.00 19.32 289 ARG P C 1
ATOM 2180 O O . ARG A 1 289 ? 115.738 142.907 92.995 1.00 20.33 289 ARG P O 1
ATOM 2188 N N . VAL A 1 290 ? 113.985 143.696 91.870 1.00 20.21 290 VAL P N 1
ATOM 2189 C CA . VAL A 1 290 ? 114.208 142.773 90.769 1.00 21.73 290 VAL P CA 1
ATOM 2190 C C . VAL A 1 290 ? 114.397 143.504 89.453 1.00 23.77 290 VAL P C 1
ATOM 2191 O O . VAL A 1 290 ? 113.633 144.411 89.130 1.00 24.60 290 VAL P O 1
ATOM 2195 N N . GLU A 1 291 ? 115.423 143.107 88.699 1.00 25.92 291 GLU P N 1
ATOM 2196 C CA . GLU A 1 291 ? 115.719 143.722 87.408 1.00 27.07 291 GLU P CA 1
ATOM 2197 C C . GLU A 1 291 ? 115.298 142.815 86.266 1.00 25.83 291 GLU P C 1
ATOM 2198 O O . GLU A 1 291 ? 116.076 141.970 85.831 1.00 27.92 291 GLU P O 1
ATOM 2204 N N . SER A 1 292 ? 114.082 142.986 85.770 1.00 24.10 292 SER P N 1
ATOM 2205 C CA . SER A 1 292 ? 113.624 142.176 84.657 1.00 23.52 292 SER P CA 1
ATOM 2206 C C . SER A 1 292 ? 112.390 142.817 84.034 1.00 22.78 292 SER P C 1
ATOM 2207 O O . SER A 1 292 ? 111.672 143.569 84.687 1.00 21.84 292 SER P O 1
ATOM 2210 N N . VAL A 1 293 ? 112.159 142.524 82.762 1.00 22.73 293 VAL P N 1
ATOM 2211 C CA . VAL A 1 293 ? 111.012 143.064 82.056 1.00 22.31 293 VAL P CA 1
ATOM 2212 C C . VAL A 1 293 ? 109.756 142.564 82.734 1.00 22.62 293 VAL P C 1
ATOM 2213 O O . VAL A 1 293 ? 108.769 143.290 82.869 1.00 22.36 293 VAL P O 1
ATOM 2217 N N . GLN A 1 294 ? 109.806 141.309 83.165 1.00 23.96 294 GLN P N 1
ATOM 2218 C CA . GLN A 1 294 ? 108.680 140.687 83.844 1.00 23.39 294 GLN P CA 1
ATOM 2219 C C . GLN A 1 294 ? 108.300 141.520 85.058 1.00 23.53 294 GLN P C 1
ATOM 2220 O O . GLN A 1 294 ? 107.141 141.890 85.236 1.00 23.08 294 GLN P O 1
ATOM 2226 N N . ASN A 1 295 ? 109.292 141.825 85.885 1.00 22.22 295 ASN P N 1
ATOM 2227 C CA . ASN A 1 295 ? 109.058 142.608 87.085 1.00 22.34 295 ASN P CA 1
ATOM 2228 C C . ASN A 1 295 ? 108.511 144.001 86.793 1.00 23.36 295 ASN P C 1
ATOM 2229 O O . ASN A 1 295 ? 107.588 144.466 87.458 1.00 22.48 295 ASN P O 1
ATOM 2234 N N . ALA A 1 296 ? 109.086 144.669 85.800 1.00 24.11 296 ALA P N 1
ATOM 2235 C CA . ALA A 1 296 ? 108.646 146.009 85.440 1.00 25.84 296 ALA P CA 1
ATOM 2236 C C . ALA A 1 296 ? 107.201 145.965 84.967 1.00 26.17 296 ALA P C 1
ATOM 2237 O O . ALA A 1 296 ? 106.368 146.785 85.358 1.00 26.36 296 ALA P O 1
ATOM 2239 N N . THR A 1 297 ? 106.919 144.982 84.127 1.00 26.16 297 THR P N 1
ATOM 2240 C CA . THR A 1 297 ? 105.601 144.799 83.553 1.00 26.73 297 THR P CA 1
ATOM 2241 C C . THR A 1 297 ? 104.533 144.421 84.575 1.00 26.39 297 THR P C 1
ATOM 2242 O O . THR A 1 297 ? 103.512 145.098 84.684 1.00 26.85 297 THR P O 1
ATOM 2246 N N . ASP A 1 298 ? 104.759 143.348 85.326 1.00 26.23 298 ASP P N 1
ATOM 2247 C CA . ASP A 1 298 ? 103.775 142.911 86.307 1.00 25.77 298 ASP P CA 1
ATOM 2248 C C . ASP A 1 298 ? 103.558 143.956 87.389 1.00 26.32 298 ASP P C 1
ATOM 2249 O O . ASP A 1 298 ? 102.436 144.156 87.858 1.00 26.27 298 ASP P O 1
ATOM 2254 N N . GLN A 1 299 ? 104.626 144.631 87.790 1.00 25.92 299 GLN P N 1
ATOM 2255 C CA . GLN A 1 299 ? 104.483 145.649 88.813 1.00 25.95 299 GLN P CA 1
ATOM 2256 C C . GLN A 1 299 ? 103.630 146.791 88.275 1.00 26.58 299 GLN P C 1
ATOM 2257 O O . GLN A 1 299 ? 102.790 147.343 88.996 1.00 25.83 299 GLN P O 1
ATOM 2263 N N . ALA A 1 300 ? 103.832 147.133 87.004 1.00 26.36 300 ALA P N 1
ATOM 2264 C CA . ALA A 1 300 ? 103.056 148.199 86.384 1.00 27.34 300 ALA P CA 1
ATOM 2265 C C . ALA A 1 300 ? 101.574 147.817 86.399 1.00 29.31 300 ALA P C 1
ATOM 2266 O O . ALA A 1 300 ? 100.716 148.632 86.740 1.00 30.15 300 ALA P O 1
ATOM 2268 N N . ARG A 1 301 ? 101.277 146.572 86.034 1.00 30.17 301 ARG P N 1
ATOM 2269 C CA . ARG A 1 301 ? 99.899 146.094 86.023 1.00 30.80 301 ARG P CA 1
ATOM 2270 C C . ARG A 1 301 ? 99.285 146.199 87.423 1.00 31.53 301 ARG P C 1
ATOM 2271 O O . ARG A 1 301 ? 98.142 146.638 87.581 1.00 31.86 301 ARG P O 1
ATOM 2279 N N . CYS A 1 302 ? 100.054 145.799 88.433 1.00 29.36 302 CYS P N 1
ATOM 2280 C CA . CYS A 1 302 ? 99.597 145.845 89.813 1.00 29.93 302 CYS P CA 1
ATOM 2281 C C . CYS A 1 302 ? 99.172 147.246 90.254 1.00 31.78 302 CYS P C 1
ATOM 2282 O O . CYS A 1 302 ? 98.150 147.414 90.933 1.00 30.72 302 CYS P O 1
ATOM 2285 N N . VAL A 1 303 ? 99.972 148.246 89.883 1.00 32.91 303 VAL P N 1
ATOM 2286 C CA . VAL A 1 303 ? 99.680 149.633 90.224 1.00 33.71 303 VAL P CA 1
ATOM 2287 C C . VAL A 1 303 ? 98.477 150.135 89.432 1.00 34.00 303 VAL P C 1
ATOM 2288 O O . VAL A 1 303 ? 97.583 150.769 89.992 1.00 34.77 303 VAL P O 1
ATOM 2292 N N . ALA A 1 304 ? 98.459 149.852 88.133 1.00 33.23 304 ALA P N 1
ATOM 2293 C CA . ALA A 1 304 ? 97.355 150.274 87.284 1.00 33.90 304 ALA P CA 1
ATOM 2294 C C . ALA A 1 304 ? 96.053 149.704 87.833 1.00 36.22 304 ALA P C 1
ATOM 2295 O O . ALA A 1 304 ? 95.024 150.380 87.849 1.00 37.69 304 ALA P O 1
ATOM 2297 N N . ALA A 1 305 ? 96.106 148.458 88.292 1.00 36.41 305 ALA P N 1
ATOM 2298 C CA . ALA A 1 305 ? 94.928 147.800 88.835 1.00 37.11 305 ALA P CA 1
ATOM 2299 C C . ALA A 1 305 ? 94.477 148.478 90.119 1.00 38.24 305 ALA P C 1
ATOM 2300 O O . ALA A 1 305 ? 93.278 148.603 90.382 1.00 38.98 305 ALA P O 1
ATOM 2302 N N . ARG A 1 306 ? 95.442 148.923 90.915 1.00 38.76 306 ARG P N 1
ATOM 2303 C CA . ARG A 1 306 ? 95.131 149.585 92.177 1.00 39.72 306 ARG P CA 1
ATOM 2304 C C . ARG A 1 306 ? 94.501 150.955 91.946 1.00 39.32 306 ARG P C 1
ATOM 2305 O O . ARG A 1 306 ? 93.414 151.244 92.440 1.00 39.11 306 ARG P O 1
ATOM 2313 N N . LEU A 1 307 ? 95.189 151.796 91.185 1.00 40.48 307 LEU P N 1
ATOM 2314 C CA . LEU A 1 307 ? 94.705 153.142 90.911 1.00 41.16 307 LEU P CA 1
ATOM 2315 C C . LEU A 1 307 ? 93.354 153.167 90.205 1.00 41.02 307 LEU P C 1
ATOM 2316 O O . LEU A 1 307 ? 92.825 154.246 89.923 1.00 41.31 307 LEU P O 1
ATOM 2321 N N . THR A 1 308 ? 92.797 151.991 89.915 1.00 40.29 308 THR P N 1
ATOM 2322 C CA . THR A 1 308 ? 91.504 151.923 89.244 1.00 38.67 308 THR P CA 1
ATOM 2323 C C . THR A 1 308 ? 90.485 151.058 89.965 1.00 40.11 308 THR P C 1
ATOM 2324 O O . THR A 1 308 ? 89.427 150.772 89.404 1.00 42.92 308 THR P O 1
ATOM 2328 N N . GLY A 1 309 ? 90.778 150.627 91.188 1.00 39.18 309 GLY P N 1
ATOM 2329 C CA . GLY A 1 309 ? 89.795 149.814 91.880 1.00 40.42 309 GLY P CA 1
ATOM 2330 C C . GLY A 1 309 ? 90.258 148.699 92.794 1.00 41.37 309 GLY P C 1
ATOM 2331 O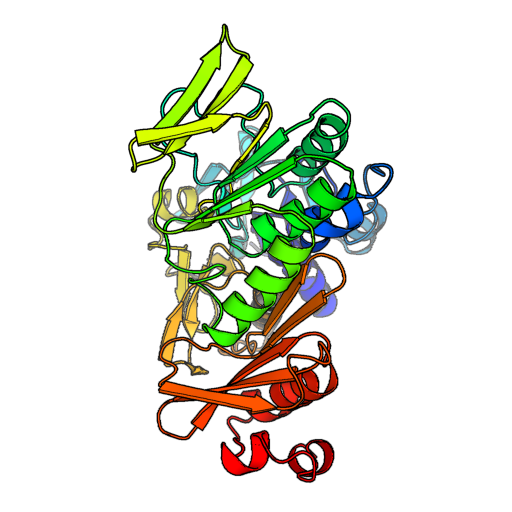 O . GLY A 1 309 ? 90.092 148.797 94.011 1.00 43.07 309 GLY P O 1
ATOM 2332 N N . ASP A 1 310 ? 90.808 147.621 92.240 1.00 42.19 310 ASP P N 1
ATOM 2333 C CA . ASP A 1 310 ? 91.255 146.534 93.107 1.00 42.95 310 ASP P CA 1
ATOM 2334 C C . ASP A 1 310 ? 92.720 146.638 93.507 1.00 41.85 310 ASP P C 1
ATOM 2335 O O . ASP A 1 310 ? 93.629 146.468 92.687 1.00 41.84 310 ASP P O 1
ATOM 2340 N N . ALA A 1 311 ? 92.932 146.939 94.782 1.00 39.80 311 ALA P N 1
ATOM 2341 C CA . ALA A 1 311 ? 94.268 147.052 95.329 1.00 38.02 311 ALA P CA 1
ATOM 2342 C C . ALA A 1 311 ? 94.618 145.676 95.872 1.00 38.24 311 ALA P C 1
ATOM 2343 O O . ALA A 1 311 ? 93.973 145.191 96.803 1.00 38.41 311 ALA P O 1
ATOM 2345 N N . LYS A 1 312 ? 95.628 145.045 95.278 1.00 37.67 312 LYS P N 1
ATOM 2346 C CA . LYS A 1 312 ? 96.060 143.718 95.707 1.00 38.12 312 LYS P CA 1
ATOM 2347 C C . LYS A 1 312 ? 97.561 143.657 95.922 1.00 36.38 312 LYS P C 1
ATOM 2348 O O . LYS A 1 312 ? 98.309 144.447 95.359 1.00 36.42 312 LYS P O 1
ATOM 2354 N N . PRO A 1 313 ? 98.021 142.715 96.753 1.00 35.04 313 PRO P N 1
ATOM 2355 C CA . PRO A 1 313 ? 99.455 142.578 97.011 1.00 34.28 313 PRO P CA 1
ATOM 2356 C C . PRO A 1 313 ? 100.153 142.176 95.719 1.00 33.80 313 PRO P C 1
ATOM 2357 O O . PRO A 1 313 ? 99.657 141.320 94.986 1.00 35.32 313 PRO P O 1
ATOM 2361 N N . TYR A 1 314 ? 101.289 142.801 95.432 1.00 32.07 314 TYR P N 1
ATOM 2362 C CA . TYR A 1 314 ? 102.044 142.475 94.228 1.00 29.72 314 TYR P CA 1
ATOM 2363 C C . TYR A 1 314 ? 102.537 141.030 94.315 1.00 28.62 314 TYR P C 1
ATOM 2364 O O . TYR A 1 314 ? 103.094 140.624 95.337 1.00 27.01 314 TYR P O 1
ATOM 2373 N N . ASP A 1 315 ? 102.330 140.253 93.254 1.00 28.87 315 ASP P N 1
ATOM 2374 C CA . ASP A 1 315 ? 102.778 138.861 93.251 1.00 29.08 315 ASP P CA 1
ATOM 2375 C C . ASP A 1 315 ? 103.199 138.369 91.866 1.00 28.20 315 ASP P C 1
ATOM 2376 O O . ASP A 1 315 ? 103.003 137.196 91.531 1.00 27.79 315 ASP P O 1
ATOM 2381 N N . GLY A 1 316 ? 103.773 139.258 91.061 1.00 26.81 316 GLY P N 1
ATOM 2382 C CA . GLY A 1 316 ? 104.213 138.849 89.742 1.00 26.58 316 GLY P CA 1
ATOM 2383 C C . GLY A 1 316 ? 105.302 137.810 89.925 1.00 26.77 316 GLY P C 1
ATOM 2384 O O . GLY A 1 316 ? 106.343 138.115 90.505 1.00 27.65 316 GLY P O 1
ATOM 2385 N N . TYR A 1 317 ? 105.082 136.583 89.461 1.00 26.65 317 TYR P N 1
ATOM 2386 C CA . TYR A 1 317 ? 106.107 135.564 89.630 1.00 26.56 317 TYR P CA 1
ATOM 2387 C C . TYR A 1 317 ? 107.317 135.870 88.753 1.00 26.24 317 TYR P C 1
ATOM 2388 O O . TYR A 1 317 ? 107.198 136.014 87.534 1.00 27.30 317 TYR P O 1
ATOM 2397 N N . PRO A 1 318 ? 108.507 135.938 89.370 1.00 24.91 318 PRO P N 1
ATOM 2398 C CA . PRO A 1 318 ? 109.772 136.234 88.698 1.00 23.25 318 PRO P CA 1
ATOM 2399 C C . PRO A 1 318 ? 110.337 135.216 87.710 1.00 23.03 318 PRO P C 1
ATOM 2400 O O . PRO A 1 318 ? 110.428 134.015 87.991 1.00 23.51 318 PRO P O 1
ATOM 2404 N N . TRP A 1 319 ? 110.713 135.721 86.542 1.00 21.62 319 TRP P N 1
ATOM 2405 C CA . TRP A 1 319 ? 111.340 134.918 85.505 1.00 21.49 319 TRP P CA 1
ATOM 2406 C C . TRP A 1 319 ? 112.206 135.845 84.658 1.00 21.84 319 TRP P C 1
ATOM 2407 O O . TRP A 1 319 ? 111.883 137.020 84.470 1.00 19.00 319 TRP P O 1
ATOM 2418 N N . PHE A 1 320 ? 113.319 135.315 84.168 1.00 20.22 320 PHE P N 1
ATOM 2419 C CA . PHE A 1 320 ? 114.255 136.099 83.379 1.00 21.32 320 PHE P CA 1
ATOM 2420 C C . PHE A 1 320 ? 114.741 135.288 82.186 1.00 21.70 320 PHE P C 1
ATOM 2421 O O . PHE A 1 320 ? 114.436 134.093 82.068 1.00 24.55 320 PHE P O 1
ATOM 2429 N N . TRP A 1 321 ? 115.497 135.935 81.303 1.00 19.86 321 TRP P N 1
ATOM 2430 C CA . TRP A 1 321 ? 116.070 135.241 80.154 1.00 20.38 321 TRP P CA 1
ATOM 2431 C C . TRP A 1 321 ? 117.307 135.980 79.659 1.00 21.61 321 TRP P C 1
ATOM 2432 O O . TRP A 1 321 ? 117.537 137.134 80.016 1.00 20.72 321 TRP P O 1
ATOM 2443 N N . SER A 1 322 ? 118.114 135.296 78.856 1.00 22.57 322 SER P N 1
ATOM 2444 C CA . SER A 1 322 ? 119.335 135.880 78.319 1.00 24.04 322 SER P CA 1
ATOM 2445 C C . SER A 1 322 ? 119.652 135.167 77.011 1.00 24.37 322 SER P C 1
ATOM 2446 O O . SER A 1 322 ? 119.493 133.948 76.912 1.00 24.08 322 SER P O 1
ATOM 2449 N N . ASP A 1 323 ? 120.089 135.928 76.011 1.00 25.30 323 ASP P N 1
ATOM 2450 C CA . ASP A 1 323 ? 120.420 135.363 74.700 1.00 25.37 323 ASP P CA 1
ATOM 2451 C C . ASP A 1 323 ? 121.912 135.544 74.451 1.00 23.75 323 ASP P C 1
ATOM 2452 O O . ASP A 1 323 ? 122.363 136.642 74.121 1.00 25.92 323 ASP P O 1
ATOM 2457 N N . GLN A 1 324 ? 122.683 134.476 74.606 1.00 20.12 324 GLN P N 1
ATOM 2458 C CA . GLN A 1 324 ? 124.124 134.567 74.403 1.00 17.60 324 GLN P CA 1
ATOM 2459 C C . GLN A 1 324 ? 124.554 133.721 73.220 1.00 16.29 324 GLN P C 1
ATOM 2460 O O . GLN A 1 324 ? 124.503 132.484 73.269 1.00 16.23 324 GLN P O 1
ATOM 2466 N N . GLY A 1 325 ? 124.977 134.396 72.156 1.00 14.92 325 GLY P N 1
ATOM 2467 C CA . GLY A 1 325 ? 125.399 133.695 70.958 1.00 17.86 325 GLY P CA 1
ATOM 2468 C C . GLY A 1 325 ? 124.209 132.953 70.375 1.00 19.64 325 GLY P C 1
ATOM 2469 O O . GLY A 1 325 ? 123.185 133.558 70.064 1.00 19.38 325 GLY P O 1
ATOM 2470 N N . ASP A 1 326 ? 124.325 131.639 70.236 1.00 20.11 326 ASP P N 1
ATOM 2471 C CA . ASP A 1 326 ? 123.222 130.862 69.694 1.00 22.02 326 ASP P CA 1
ATOM 2472 C C . ASP A 1 326 ? 122.411 130.169 70.780 1.00 21.19 326 ASP P C 1
ATOM 2473 O O . ASP A 1 326 ? 121.435 129.491 70.483 1.00 21.28 326 ASP P O 1
ATOM 2478 N N . ASP A 1 327 ? 122.813 130.347 72.035 1.00 21.64 327 ASP P N 1
ATOM 2479 C CA . ASP A 1 327 ? 122.121 129.716 73.159 1.00 23.40 327 ASP P CA 1
ATOM 2480 C C . ASP A 1 327 ? 121.106 130.641 73.815 1.00 22.53 327 ASP P C 1
ATOM 2481 O O . ASP A 1 327 ? 121.306 131.855 73.879 1.00 23.49 327 ASP P O 1
ATOM 2486 N N . LYS A 1 328 ? 120.016 130.053 74.299 1.00 21.92 328 LYS P N 1
ATOM 2487 C CA . LYS A 1 328 ? 118.963 130.798 74.980 1.00 21.36 328 LYS P CA 1
ATOM 2488 C C . LYS A 1 328 ? 118.890 130.293 76.412 1.00 22.43 328 LYS P C 1
ATOM 2489 O O . LYS A 1 328 ? 118.859 129.084 76.647 1.00 22.74 328 LYS P O 1
ATOM 2495 N N . LEU A 1 329 ? 118.871 131.223 77.363 1.00 22.46 329 LEU P N 1
ATOM 2496 C CA . LEU A 1 329 ? 118.799 130.879 78.774 1.00 20.37 329 LEU P CA 1
ATOM 2497 C C . LEU A 1 329 ? 117.499 131.433 79.329 1.00 20.80 329 LEU P C 1
ATOM 2498 O O . LEU A 1 329 ? 117.206 132.622 79.184 1.00 21.31 329 LEU P O 1
ATOM 2503 N N . GLN A 1 330 ? 116.717 130.572 79.959 1.00 19.60 330 GLN P N 1
ATOM 2504 C CA . GLN A 1 330 ? 115.472 131.001 80.564 1.00 20.92 330 GLN P CA 1
ATOM 2505 C C . GLN A 1 330 ? 115.478 130.580 82.025 1.00 21.44 330 GLN P C 1
ATOM 2506 O O . GLN A 1 330 ? 115.831 129.447 82.358 1.00 22.08 330 GLN P O 1
ATOM 2512 N N . ILE A 1 331 ? 115.097 131.503 82.897 1.00 21.78 331 ILE P N 1
ATOM 2513 C CA . ILE A 1 331 ? 115.068 131.219 84.318 1.00 21.45 331 ILE P CA 1
ATOM 2514 C C . ILE A 1 331 ? 113.711 131.582 84.868 1.00 22.25 331 ILE P C 1
ATOM 2515 O O . ILE A 1 331 ? 113.195 132.652 84.562 1.00 23.71 331 ILE P O 1
ATOM 2520 N N . VAL A 1 332 ? 113.123 130.688 85.657 1.00 20.00 332 VAL P N 1
ATOM 2521 C CA . VAL A 1 332 ? 111.852 130.982 86.295 1.00 18.63 332 VAL P CA 1
ATOM 2522 C C . VAL A 1 332 ? 112.031 130.673 87.780 1.00 19.13 332 VAL P C 1
ATOM 2523 O O . VAL A 1 332 ? 112.407 129.552 88.155 1.00 17.93 332 VAL P O 1
ATOM 2527 N N . GLY A 1 333 ? 111.783 131.679 88.617 1.00 18.26 333 GLY P N 1
ATOM 2528 C CA . GLY A 1 333 ? 111.930 131.515 90.056 1.00 17.11 333 GLY P CA 1
ATOM 2529 C C . GLY A 1 333 ? 113.232 132.118 90.561 1.00 18.95 333 GLY P C 1
ATOM 2530 O O . GLY A 1 333 ? 114.091 132.506 89.770 1.00 18.46 333 GLY P O 1
ATOM 2531 N N . LEU A 1 334 ? 113.381 132.210 91.880 1.00 20.60 334 LEU P N 1
ATOM 2532 C CA . LEU A 1 334 ? 114.595 132.759 92.486 1.00 20.44 334 LEU P CA 1
ATOM 2533 C C . LEU A 1 334 ? 115.405 131.592 93.059 1.00 22.27 334 LEU P C 1
ATOM 2534 O O . LEU A 1 334 ? 114.920 130.873 93.936 1.00 23.99 334 LEU P O 1
ATOM 2539 N N . THR A 1 335 ? 116.628 131.404 92.564 1.00 20.92 335 THR P N 1
ATOM 2540 C CA . THR A 1 335 ? 117.476 130.301 93.019 1.00 22.11 335 THR P CA 1
ATOM 2541 C C . THR A 1 335 ? 118.434 130.562 94.185 1.00 21.12 335 THR P C 1
ATOM 2542 O O . THR A 1 335 ? 119.257 129.704 94.507 1.00 21.78 335 THR P O 1
ATOM 2546 N N . ALA A 1 336 ? 118.348 131.727 94.817 1.00 21.22 336 ALA P N 1
ATOM 2547 C CA . ALA A 1 336 ? 119.240 132.020 95.938 1.00 20.15 336 ALA P CA 1
ATOM 2548 C C . ALA A 1 336 ? 119.034 131.007 97.073 1.00 19.64 336 ALA P C 1
ATOM 2549 O O . ALA A 1 336 ? 117.902 130.652 97.407 1.00 17.37 336 ALA P O 1
ATOM 2551 N N . GLY A 1 337 ? 120.136 130.537 97.648 1.00 18.56 337 GLY P N 1
ATOM 2552 C CA . GLY A 1 337 ? 120.053 129.589 98.741 1.00 19.90 337 GLY P CA 1
ATOM 2553 C C . GLY A 1 337 ? 119.859 128.152 98.298 1.00 22.34 337 GLY P C 1
ATOM 2554 O O . GLY A 1 337 ? 119.469 127.301 99.103 1.00 21.68 337 GLY P O 1
ATOM 2555 N N . PHE A 1 338 ? 120.133 127.876 97.024 1.00 21.63 338 PHE P N 1
ATOM 2556 C CA . PHE A 1 338 ? 119.992 126.524 96.480 1.00 20.03 338 PHE P CA 1
ATOM 2557 C C . PHE A 1 338 ? 120.920 125.559 97.214 1.00 21.35 338 PHE P C 1
ATOM 2558 O O . PHE A 1 338 ? 122.082 125.894 97.484 1.00 20.12 338 PHE P O 1
ATOM 2566 N N . ASP A 1 339 ? 120.412 124.368 97.538 1.00 21.10 339 ASP P N 1
ATOM 2567 C CA . ASP A 1 339 ? 121.228 123.366 98.220 1.00 22.09 339 ASP P CA 1
ATOM 2568 C C . ASP A 1 339 ? 121.244 122.034 97.464 1.00 22.09 339 ASP P C 1
ATOM 2569 O O . ASP A 1 339 ? 121.862 121.063 97.902 1.00 22.94 339 ASP P O 1
ATOM 2574 N N . GLN A 1 340 ? 120.571 121.996 96.321 1.00 21.56 340 GLN P N 1
ATOM 2575 C CA . GLN A 1 340 ? 120.535 120.792 95.503 1.00 22.15 340 GLN P CA 1
ATOM 2576 C C . GLN A 1 340 ? 120.138 121.136 94.075 1.00 22.75 340 GLN P C 1
ATOM 2577 O O . GLN A 1 340 ? 119.129 121.808 93.849 1.00 21.11 340 GLN P O 1
ATOM 2583 N N . VAL A 1 341 ? 120.940 120.678 93.115 1.00 22.72 341 VAL P N 1
ATOM 2584 C CA . VAL A 1 341 ? 120.667 120.935 91.703 1.00 22.25 341 VAL P CA 1
ATOM 2585 C C . VAL A 1 341 ? 120.643 119.645 90.895 1.00 22.83 341 VAL P C 1
ATOM 2586 O O . VAL A 1 341 ? 121.566 118.842 90.963 1.00 23.82 341 VAL P O 1
ATOM 2590 N N . VAL A 1 342 ? 119.574 119.457 90.130 1.00 23.32 342 VAL P N 1
ATOM 2591 C CA . VAL A 1 342 ? 119.411 118.271 89.295 1.00 22.72 342 VAL P CA 1
ATOM 2592 C C . VAL A 1 342 ? 119.409 118.682 87.828 1.00 22.29 342 VAL P C 1
ATOM 2593 O O . VAL A 1 342 ? 118.770 119.661 87.452 1.00 20.50 342 VAL P O 1
ATOM 2597 N N . ILE A 1 343 ? 120.123 117.930 87.002 1.00 22.76 343 ILE P N 1
ATOM 2598 C CA . ILE A 1 343 ? 120.174 118.227 85.578 1.00 22.97 343 ILE P CA 1
ATOM 2599 C C . ILE A 1 343 ? 119.148 117.396 84.819 1.00 23.99 343 ILE P C 1
ATOM 2600 O O . ILE A 1 343 ? 119.075 116.180 84.993 1.00 25.90 343 ILE P O 1
ATOM 2605 N N . ARG A 1 344 ? 118.345 118.050 83.988 1.00 24.79 344 ARG P N 1
ATOM 2606 C CA . ARG A 1 344 ? 117.375 117.334 83.171 1.00 24.78 344 ARG P CA 1
ATOM 2607 C C . ARG A 1 344 ? 117.810 117.599 81.744 1.00 26.06 344 ARG P C 1
ATOM 2608 O O . ARG A 1 344 ? 118.040 118.753 81.369 1.00 25.26 344 ARG P O 1
ATOM 2616 N N . GLY A 1 345 ? 117.925 116.535 80.954 1.00 25.26 345 GLY P N 1
ATOM 2617 C CA . GLY A 1 345 ? 118.348 116.690 79.578 1.00 26.14 345 GLY P CA 1
ATOM 2618 C C . GLY A 1 345 ? 119.833 116.417 79.468 1.00 27.51 345 GLY P C 1
ATOM 2619 O O . GLY A 1 345 ? 120.392 115.683 80.280 1.00 26.78 345 GLY P O 1
ATOM 2620 N N . SER A 1 346 ? 120.484 117.023 78.481 1.00 29.41 346 SER P N 1
ATOM 2621 C CA . SER A 1 346 ? 121.912 116.802 78.277 1.00 29.85 346 SER P CA 1
ATOM 2622 C C . SER A 1 346 ? 122.714 118.059 78.004 1.00 29.12 346 SER P C 1
ATOM 2623 O O . SER A 1 346 ? 122.387 118.832 77.106 1.00 30.46 346 SER P O 1
ATOM 2626 N N . VAL A 1 347 ? 123.781 118.241 78.773 1.00 28.85 347 VAL P N 1
ATOM 2627 C CA . VAL A 1 347 ? 124.651 119.394 78.606 1.00 29.26 347 VAL P CA 1
ATOM 2628 C C . VAL A 1 347 ? 125.367 119.254 77.268 1.00 30.92 347 VAL P C 1
ATOM 2629 O O . VAL A 1 347 ? 125.511 120.228 76.520 1.00 29.78 347 VAL P O 1
ATOM 2633 N N . ALA A 1 348 ? 125.798 118.031 76.966 1.00 30.90 348 ALA P N 1
ATOM 2634 C CA . ALA A 1 348 ? 126.496 117.751 75.712 1.00 32.57 348 ALA P CA 1
ATOM 2635 C C . ALA A 1 348 ? 125.623 118.083 74.511 1.00 33.20 348 ALA P C 1
ATOM 2636 O O . ALA A 1 348 ? 126.106 118.632 73.522 1.00 35.00 348 ALA P O 1
ATOM 2638 N N . GLU A 1 349 ? 124.339 117.750 74.606 1.00 33.36 349 GLU P N 1
ATOM 2639 C CA . GLU A 1 349 ? 123.394 118.015 73.530 1.00 33.61 349 GLU P CA 1
ATOM 2640 C C . GLU A 1 349 ? 122.991 119.486 73.461 1.00 31.32 349 GLU P C 1
ATOM 2641 O O . GLU A 1 349 ? 122.231 119.885 72.581 1.00 29.42 349 GLU P O 1
ATOM 2647 N N . ARG A 1 350 ? 123.500 120.287 74.391 1.00 29.43 350 ARG P N 1
ATOM 2648 C CA . ARG A 1 350 ? 123.190 121.716 74.427 1.00 28.19 350 ARG P CA 1
ATOM 2649 C C . ARG A 1 350 ? 121.710 122.020 74.639 1.00 25.69 350 ARG P C 1
ATOM 2650 O O . ARG A 1 350 ? 121.186 123.004 74.122 1.00 23.57 350 ARG P O 1
ATOM 2658 N N . SER A 1 351 ? 121.038 121.154 75.384 1.00 24.36 351 SER P N 1
ATOM 2659 C CA . SER A 1 351 ? 119.636 121.349 75.709 1.00 23.29 351 SER P CA 1
ATOM 2660 C C . SER A 1 351 ? 119.409 120.628 77.020 1.00 24.02 351 SER P C 1
ATOM 2661 O O . SER A 1 351 ? 119.388 119.396 77.071 1.00 24.40 351 SER P O 1
ATOM 2664 N N . PHE A 1 352 ? 119.251 121.401 78.086 1.00 22.68 352 PHE P N 1
ATOM 2665 C CA . PHE A 1 352 ? 119.057 120.818 79.399 1.00 22.22 352 PHE P CA 1
ATOM 2666 C C . PHE A 1 352 ? 118.567 121.899 80.344 1.00 22.38 352 PHE P C 1
ATOM 2667 O O . PHE A 1 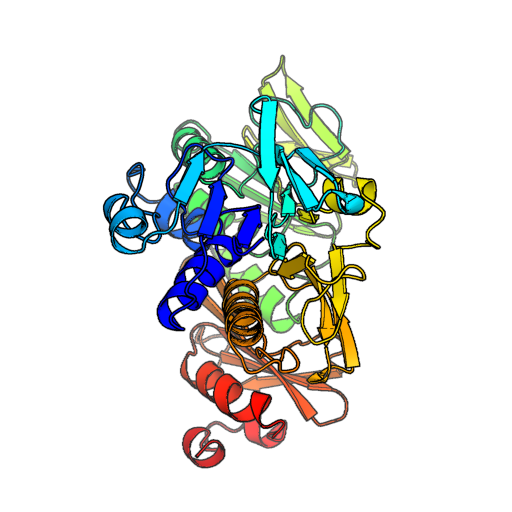352 ? 118.527 123.083 79.992 1.00 22.53 352 PHE P O 1
ATOM 2675 N N . SER A 1 353 ? 118.217 121.485 81.552 1.00 21.34 353 SER P N 1
ATOM 2676 C CA . SER A 1 353 ? 117.747 122.412 82.565 1.00 22.44 353 SER P CA 1
ATOM 2677 C C . SER A 1 353 ? 118.343 122.043 83.920 1.00 22.52 353 SER P C 1
ATOM 2678 O O . SER A 1 353 ? 118.644 120.875 84.195 1.00 22.37 353 SER P O 1
ATOM 2681 N N . ALA A 1 354 ? 118.533 123.049 84.758 1.00 20.90 354 ALA P N 1
ATOM 2682 C CA . ALA A 1 354 ? 119.047 122.813 86.089 1.00 19.94 354 ALA P CA 1
ATOM 2683 C C . ALA A 1 354 ? 117.871 123.054 87.028 1.00 21.29 354 ALA P C 1
ATOM 2684 O O . ALA A 1 354 ? 117.405 124.191 87.180 1.00 20.57 354 ALA P O 1
ATOM 2686 N N . PHE A 1 355 ? 117.362 121.980 87.628 1.00 20.57 355 PHE P N 1
ATOM 2687 C CA . PHE A 1 355 ? 116.257 122.110 88.563 1.00 20.54 355 PHE P CA 1
ATOM 2688 C C . PHE A 1 355 ? 116.884 122.398 89.914 1.00 20.48 355 PHE P C 1
ATOM 2689 O O . PHE A 1 355 ? 117.574 121.561 90.491 1.00 21.23 355 PHE P O 1
ATOM 2697 N N . CYS A 1 356 ? 116.654 123.602 90.414 1.00 21.83 356 CYS P N 1
ATOM 2698 C CA . CYS A 1 356 ? 117.237 124.002 91.679 1.00 19.59 356 CYS P CA 1
ATOM 2699 C C . CYS A 1 356 ? 116.277 123.821 92.833 1.00 19.43 356 CYS P C 1
ATOM 2700 O O . CYS A 1 356 ? 115.119 124.256 92.772 1.00 17.37 356 CYS P O 1
ATOM 2703 N N . TYR A 1 357 ? 116.778 123.188 93.889 1.00 18.14 357 TYR P N 1
ATOM 2704 C CA . TYR A 1 357 ? 115.996 122.936 95.089 1.00 17.92 357 TYR P CA 1
ATOM 2705 C C . TYR A 1 357 ? 116.608 123.538 96.345 1.00 18.34 357 TYR P C 1
ATOM 2706 O O . TYR A 1 357 ? 117.807 123.839 96.401 1.00 16.96 357 TYR P O 1
ATOM 2715 N N . LYS A 1 358 ? 115.762 123.693 97.357 1.00 19.79 358 LYS P N 1
ATOM 2716 C CA . LYS A 1 358 ? 116.172 124.190 98.663 1.00 20.53 358 LYS P CA 1
ATOM 2717 C C . LYS A 1 358 ? 115.256 123.496 99.665 1.00 19.77 358 LYS P C 1
ATOM 2718 O O . LYS A 1 358 ? 114.036 123.641 99.604 1.00 20.65 358 LYS P O 1
ATOM 2724 N N . ALA A 1 359 ? 115.844 122.716 100.565 1.00 20.44 359 ALA P N 1
ATOM 2725 C CA . ALA A 1 359 ? 115.072 121.988 101.567 1.00 19.78 359 ALA P CA 1
ATOM 2726 C C . ALA A 1 359 ? 114.036 121.063 100.928 1.00 19.43 359 ALA P C 1
ATOM 2727 O O . ALA A 1 359 ? 112.913 120.963 101.413 1.00 21.67 359 ALA P O 1
ATOM 2729 N N . GLY A 1 360 ? 114.414 120.406 99.835 1.00 19.20 360 GLY P N 1
ATOM 2730 C CA . GLY A 1 360 ? 113.521 119.473 99.163 1.00 18.96 360 GLY P CA 1
ATOM 2731 C C . GLY A 1 360 ? 112.445 120.036 98.249 1.00 19.34 360 GLY P C 1
ATOM 2732 O O . GLY A 1 360 ? 111.683 119.276 97.656 1.00 19.87 360 GLY P O 1
ATOM 2733 N N . LYS A 1 361 ? 112.380 121.354 98.115 1.00 20.60 361 LYS P N 1
ATOM 2734 C CA . LYS A 1 361 ? 111.362 121.989 97.285 1.00 20.01 361 LYS P CA 1
ATOM 2735 C C . LYS A 1 361 ? 111.960 122.732 96.087 1.00 21.73 361 LYS P C 1
ATOM 2736 O O . LYS A 1 361 ? 112.953 123.454 96.211 1.00 21.81 361 LYS P O 1
ATOM 2742 N N . LEU A 1 362 ? 111.343 122.552 94.924 1.00 23.10 362 LEU P N 1
ATOM 2743 C CA . LEU A 1 362 ? 111.807 123.202 93.704 1.00 20.98 362 LEU P CA 1
ATOM 2744 C C . LEU A 1 362 ? 111.649 124.704 93.883 1.00 19.72 362 LEU P C 1
ATOM 2745 O O . LEU A 1 362 ? 110.552 125.181 94.151 1.00 20.77 362 LEU P O 1
ATOM 2750 N N . ILE A 1 363 ? 112.742 125.447 93.744 1.00 18.01 363 ILE P N 1
ATOM 2751 C CA . ILE A 1 363 ? 112.681 126.893 93.892 1.00 16.65 363 ILE P CA 1
ATOM 2752 C C . ILE A 1 363 ? 112.882 127.611 92.566 1.00 17.53 363 ILE P C 1
ATOM 2753 O O . ILE A 1 363 ? 112.549 128.785 92.431 1.00 17.52 363 ILE P O 1
ATOM 2758 N N . GLY A 1 364 ? 113.433 126.912 91.581 1.00 17.94 364 GLY P N 1
ATOM 2759 C CA . GLY A 1 364 ? 113.630 127.546 90.292 1.00 16.58 364 GLY P CA 1
ATOM 2760 C C . GLY A 1 364 ? 114.155 126.615 89.230 1.00 16.58 364 GLY P C 1
ATOM 2761 O O . GLY A 1 364 ? 114.706 125.556 89.545 1.00 15.96 364 GLY P O 1
ATOM 2762 N N . ILE A 1 365 ? 113.973 127.005 87.969 1.00 17.04 365 ILE P N 1
ATOM 2763 C CA . ILE A 1 365 ? 114.455 126.211 86.847 1.00 16.35 365 ILE P CA 1
ATOM 2764 C C . ILE A 1 365 ? 115.208 127.103 85.880 1.00 18.44 365 ILE P C 1
ATOM 2765 O O . ILE A 1 365 ? 114.677 128.114 85.416 1.00 19.81 365 ILE P O 1
ATOM 2770 N N . GLU A 1 366 ? 116.441 126.713 85.579 1.00 19.09 366 GLU P N 1
ATOM 2771 C CA . GLU A 1 366 ? 117.302 127.439 84.655 1.00 19.53 366 GLU P CA 1
ATOM 2772 C C . GLU A 1 366 ? 117.422 126.534 83.433 1.00 18.75 366 GLU P C 1
ATOM 2773 O O . GLU A 1 366 ? 118.085 125.499 83.485 1.00 19.02 366 GLU P O 1
ATOM 2779 N N . SER A 1 367 ? 116.774 126.926 82.343 1.00 17.16 367 SER P N 1
ATOM 2780 C CA . SER A 1 367 ? 116.761 126.128 81.123 1.00 16.78 367 SER P CA 1
ATOM 2781 C C . SER A 1 367 ? 117.575 126.680 79.964 1.00 16.24 367 SER P C 1
ATOM 2782 O O . SER A 1 367 ? 117.400 127.826 79.576 1.00 17.26 367 SER P O 1
ATOM 2785 N N . VAL A 1 368 ? 118.453 125.853 79.407 1.00 17.17 368 VAL P N 1
ATOM 2786 C CA . VAL A 1 368 ? 119.267 126.253 78.265 1.00 18.30 368 VAL P CA 1
ATOM 2787 C C . VAL A 1 368 ? 118.690 125.588 77.022 1.00 18.47 368 VAL P C 1
ATOM 2788 O O . VAL A 1 368 ? 118.672 124.361 76.922 1.00 18.84 368 VAL P O 1
ATOM 2792 N N . ASN A 1 369 ? 118.223 126.402 76.080 1.00 19.29 369 ASN P N 1
ATOM 2793 C CA . ASN A 1 369 ? 117.622 125.901 74.842 1.00 20.08 369 ASN P CA 1
ATOM 2794 C C . ASN A 1 369 ? 116.634 124.765 75.128 1.00 20.07 369 ASN P C 1
ATOM 2795 O O . ASN A 1 369 ? 116.677 123.714 74.485 1.00 22.87 369 ASN P O 1
ATOM 2800 N N . ARG A 1 370 ? 115.748 124.979 76.092 1.00 18.76 370 ARG P N 1
ATOM 2801 C CA . ARG A 1 370 ? 114.774 123.960 76.468 1.00 19.19 370 ARG P CA 1
ATOM 2802 C C . ARG A 1 370 ? 113.502 124.642 76.960 1.00 18.43 370 ARG P C 1
ATOM 2803 O O . ARG A 1 370 ? 113.195 124.615 78.151 1.00 19.56 370 ARG P O 1
ATOM 2811 N N . ALA A 1 371 ? 112.773 125.251 76.032 1.00 16.66 371 ALA P N 1
ATOM 2812 C CA . ALA A 1 371 ? 111.544 125.975 76.349 1.00 17.70 371 ALA P CA 1
ATOM 2813 C C . ALA A 1 371 ? 110.478 125.187 77.108 1.00 16.73 371 ALA P C 1
ATOM 2814 O O . ALA A 1 371 ? 109.725 125.760 77.896 1.00 18.10 371 ALA P O 1
ATOM 2816 N N . ALA A 1 372 ? 110.405 123.884 76.876 1.00 17.14 372 ALA P N 1
ATOM 2817 C CA . ALA A 1 372 ? 109.404 123.057 77.546 1.00 18.05 372 ALA P CA 1
ATOM 2818 C C . ALA A 1 372 ? 109.575 123.021 79.060 1.00 18.35 372 ALA P C 1
ATOM 2819 O O . ALA A 1 372 ? 108.593 123.039 79.789 1.00 20.22 372 ALA P O 1
ATOM 2821 N N . ASP A 1 373 ? 110.813 122.965 79.535 1.00 17.72 373 ASP P N 1
ATOM 2822 C CA . ASP A 1 373 ? 111.045 122.931 80.974 1.00 18.19 373 ASP P CA 1
ATOM 2823 C C . ASP A 1 373 ? 110.669 124.273 81.608 1.00 17.95 373 ASP P C 1
ATOM 2824 O O . ASP A 1 373 ? 110.188 124.326 8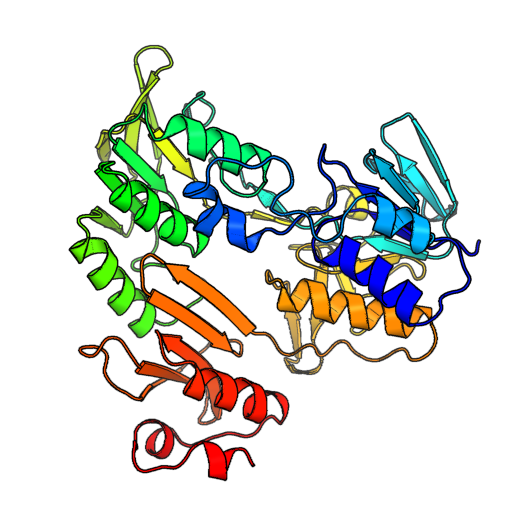2.741 1.00 15.90 373 ASP P O 1
ATOM 2829 N N . HIS A 1 374 ? 110.877 125.354 80.865 1.00 18.82 374 HIS P N 1
ATOM 2830 C CA . HIS A 1 374 ? 110.552 126.690 81.351 1.00 18.51 374 HIS P CA 1
ATOM 2831 C C . HIS A 1 374 ? 109.042 126.857 81.517 1.00 20.62 374 HIS P C 1
ATOM 2832 O O . HIS A 1 374 ? 108.573 127.445 82.498 1.00 21.41 374 HIS P O 1
ATOM 2839 N N . VAL A 1 375 ? 108.281 126.346 80.555 1.00 21.03 375 VAL P N 1
ATOM 2840 C CA . VAL A 1 375 ? 106.823 126.443 80.617 1.00 22.64 375 VAL P CA 1
ATOM 2841 C C . VAL A 1 375 ? 106.325 125.638 81.812 1.00 21.97 375 VAL P C 1
ATOM 2842 O O . VAL A 1 375 ? 105.347 126.005 82.453 1.00 22.72 375 VAL P O 1
ATOM 2846 N N . PHE A 1 376 ? 107.016 124.541 82.104 1.00 21.97 376 PHE P N 1
ATOM 2847 C CA . PHE A 1 376 ? 106.670 123.688 83.235 1.00 22.14 376 PHE P CA 1
ATOM 2848 C C . PHE A 1 376 ? 106.809 124.481 84.532 1.00 21.35 376 PHE P C 1
ATOM 2849 O O . PHE A 1 376 ? 105.915 124.473 85.377 1.00 21.48 376 PHE P O 1
ATOM 2857 N N . GLY A 1 377 ? 107.940 125.161 84.686 1.00 19.97 377 GLY P N 1
ATOM 2858 C CA . GLY A 1 377 ? 108.154 125.955 85.878 1.00 19.17 377 GLY P CA 1
ATOM 2859 C C . GLY A 1 377 ? 107.177 127.116 85.993 1.00 20.09 377 GLY P C 1
ATOM 2860 O O . GLY A 1 377 ? 106.588 127.335 87.054 1.00 18.51 377 GLY P O 1
ATOM 2861 N N . ARG A 1 378 ? 106.995 127.855 84.899 1.00 20.38 378 ARG P N 1
ATOM 2862 C CA . ARG A 1 378 ? 106.093 129.008 84.884 1.00 20.68 378 ARG P CA 1
ATOM 2863 C C . ARG A 1 378 ? 104.682 128.651 85.330 1.00 21.57 378 ARG P C 1
ATOM 2864 O O . ARG A 1 378 ? 103.953 129.499 85.825 1.00 23.34 378 ARG P O 1
ATOM 2872 N N . LYS A 1 379 ? 104.302 127.391 85.163 1.00 23.64 379 LYS P N 1
ATOM 2873 C CA . LYS A 1 379 ? 102.969 126.948 85.552 1.00 25.41 379 LYS P CA 1
ATOM 2874 C C . LYS A 1 379 ? 102.928 126.381 86.973 1.00 25.87 379 LYS P C 1
ATOM 2875 O O . LYS A 1 379 ? 102.027 126.692 87.750 1.00 27.05 379 LYS P O 1
ATOM 2881 N N . ILE A 1 380 ? 103.915 125.560 87.305 1.00 26.84 380 ILE P N 1
ATOM 2882 C CA . ILE A 1 380 ? 103.982 124.914 88.610 1.00 28.74 380 ILE P CA 1
ATOM 2883 C C . ILE A 1 380 ? 104.467 125.796 89.769 1.00 28.65 380 ILE P C 1
ATOM 2884 O O . ILE A 1 380 ? 103.881 125.782 90.853 1.00 28.91 380 ILE P O 1
ATOM 2889 N N . LEU A 1 381 ? 105.527 126.566 89.552 1.00 27.24 381 LEU P N 1
ATOM 2890 C CA . LEU A 1 381 ? 106.059 127.396 90.626 1.00 27.32 381 LEU P CA 1
ATOM 2891 C C . LEU A 1 381 ? 105.091 128.426 91.202 1.00 26.44 381 LEU P C 1
ATOM 2892 O O . LEU A 1 381 ? 105.038 128.613 92.410 1.00 25.99 381 LEU P O 1
ATOM 2897 N N . PRO A 1 382 ? 104.320 129.119 90.352 1.00 26.79 382 PRO P N 1
ATOM 2898 C CA . PRO A 1 382 ? 103.405 130.094 90.953 1.00 27.32 382 PRO P CA 1
ATOM 2899 C C . PRO A 1 382 ? 102.399 129.414 91.877 1.00 28.67 382 PRO P C 1
ATOM 2900 O O . PRO A 1 382 ? 101.939 130.005 92.850 1.00 29.59 382 PRO P O 1
ATOM 2904 N N . LEU A 1 383 ? 102.067 128.164 91.574 1.00 30.36 383 LEU P N 1
ATOM 2905 C CA . LEU A 1 383 ? 101.117 127.413 92.388 1.00 30.27 383 LEU P CA 1
ATOM 2906 C C . LEU A 1 383 ? 101.805 126.863 93.616 1.00 30.66 383 LEU P C 1
ATOM 2907 O O . LEU A 1 383 ? 101.189 126.185 94.435 1.00 31.75 383 LEU P O 1
ATOM 2912 N N . ASP A 1 384 ? 103.093 127.150 93.729 1.00 31.37 384 ASP P N 1
ATOM 2913 C CA . ASP A 1 384 ? 103.878 126.688 94.862 1.00 33.52 384 ASP P CA 1
ATOM 2914 C C . ASP A 1 384 ? 103.941 125.158 94.908 1.00 32.67 384 ASP P C 1
ATOM 2915 O O . ASP A 1 384 ? 104.110 124.566 95.975 1.00 33.53 384 ASP P O 1
ATOM 2920 N N . LYS A 1 385 ? 103.806 124.522 93.746 1.00 32.35 385 LYS P N 1
ATOM 2921 C CA . LYS A 1 385 ? 103.863 123.063 93.664 1.00 32.15 385 LYS P CA 1
ATOM 2922 C C . LYS A 1 385 ? 105.282 122.661 93.337 1.00 30.20 385 LYS P C 1
ATOM 2923 O O . LYS A 1 385 ? 106.089 123.492 92.928 1.00 32.19 385 LYS P O 1
ATOM 2929 N N . SER A 1 386 ? 105.596 121.386 93.496 1.00 28.42 386 SER P N 1
ATOM 2930 C CA . SER A 1 386 ? 106.952 120.948 93.234 1.00 27.30 386 SER P CA 1
ATOM 2931 C C . SER A 1 386 ? 107.017 119.599 92.548 1.00 27.21 386 SER P C 1
ATOM 2932 O O . SER A 1 386 ? 106.000 118.941 92.340 1.00 26.03 386 SER P O 1
ATOM 2935 N N . VAL A 1 387 ? 108.232 119.210 92.184 1.00 26.63 387 VAL P N 1
ATOM 2936 C CA . VAL A 1 387 ? 108.496 117.926 91.560 1.00 27.33 387 VAL P CA 1
ATOM 2937 C C . VAL A 1 387 ? 109.765 117.459 92.238 1.00 28.10 387 VAL P C 1
ATOM 2938 O O . VAL A 1 387 ? 110.654 118.267 92.497 1.00 28.85 387 VAL P O 1
ATOM 2942 N N . THR A 1 388 ? 109.859 116.172 92.543 1.00 29.26 388 THR P N 1
ATOM 2943 C CA . THR A 1 388 ? 111.045 115.672 93.225 1.00 31.43 388 THR P CA 1
ATOM 2944 C C . THR A 1 388 ? 112.266 115.693 92.319 1.00 33.29 388 THR P C 1
ATOM 2945 O O . THR A 1 388 ? 112.139 115.681 91.096 1.00 32.78 388 THR P O 1
ATOM 2949 N N . PRO A 1 389 ? 113.470 115.738 92.916 1.00 34.44 389 PRO P N 1
ATOM 2950 C CA . PRO A 1 389 ? 114.744 115.756 92.185 1.00 34.46 389 PRO P CA 1
ATOM 2951 C C . PRO A 1 389 ? 114.848 114.505 91.327 1.00 33.79 389 PRO P C 1
ATOM 2952 O O . PRO A 1 389 ? 115.429 114.519 90.243 1.00 33.04 389 PRO P O 1
ATOM 2956 N N . GLU A 1 390 ? 114.277 113.418 91.836 1.00 33.76 390 GLU P N 1
ATOM 2957 C CA . GLU A 1 390 ? 114.285 112.140 91.140 1.00 33.58 390 GLU P CA 1
ATOM 2958 C C . GLU A 1 390 ? 113.445 112.249 89.869 1.00 30.97 390 GLU P C 1
ATOM 2959 O O . GLU A 1 390 ? 113.836 111.774 88.806 1.00 31.00 390 GLU P O 1
ATOM 2965 N N . GLN A 1 391 ? 112.289 112.887 89.985 1.00 28.21 391 GLN P N 1
ATOM 2966 C CA . GLN A 1 391 ? 111.399 113.056 88.847 1.00 27.45 391 GLN P CA 1
ATOM 2967 C C . GLN A 1 391 ? 111.970 114.015 87.799 1.00 26.47 391 GLN P C 1
ATOM 2968 O O . GLN A 1 391 ? 111.831 113.796 86.595 1.00 25.77 391 GLN P O 1
ATOM 2974 N N . ALA A 1 392 ? 112.612 115.078 88.267 1.00 24.10 392 ALA P N 1
ATOM 2975 C CA . ALA A 1 392 ? 113.196 116.077 87.386 1.00 23.74 392 ALA P CA 1
ATOM 2976 C C . ALA A 1 392 ? 114.227 115.479 86.446 1.00 23.78 392 ALA P C 1
ATOM 2977 O O . ALA A 1 392 ? 114.303 115.856 85.281 1.00 22.78 392 ALA P O 1
ATOM 2979 N N . ALA A 1 393 ? 115.019 114.546 86.956 1.00 23.11 393 ALA P N 1
ATOM 2980 C CA . ALA A 1 393 ? 116.059 113.926 86.154 1.00 24.64 393 ALA P CA 1
ATOM 2981 C C . ALA A 1 393 ? 115.528 112.859 85.216 1.00 24.15 393 ALA P C 1
ATOM 2982 O O . ALA A 1 393 ? 116.158 112.549 84.210 1.00 24.40 393 ALA P O 1
ATOM 2984 N N . ASP A 1 394 ? 114.358 112.320 85.539 1.00 25.55 394 ASP P N 1
ATOM 2985 C CA . ASP A 1 394 ? 113.736 111.253 84.756 1.00 26.60 394 ASP P CA 1
ATOM 2986 C C . ASP A 1 394 ? 113.012 111.699 83.481 1.00 27.16 394 ASP P C 1
ATOM 2987 O O . ASP A 1 394 ? 111.867 112.170 83.531 1.00 27.11 394 ASP P O 1
ATOM 2992 N N . LEU A 1 395 ? 113.666 111.517 82.336 1.00 26.91 395 LEU P N 1
ATOM 2993 C CA . LEU A 1 395 ? 113.079 111.918 81.058 1.00 26.56 395 LEU P CA 1
ATOM 2994 C C . LEU A 1 395 ? 111.810 111.164 80.710 1.00 27.00 395 LEU P C 1
ATOM 2995 O O . LEU A 1 395 ? 111.151 111.495 79.728 1.00 26.71 395 LEU P O 1
ATOM 3000 N N . SER A 1 396 ? 111.469 110.150 81.501 1.00 28.66 396 SER P N 1
ATOM 3001 C CA . SER A 1 396 ? 110.245 109.391 81.252 1.00 31.00 396 SER P CA 1
ATOM 3002 C C . SER A 1 396 ? 109.142 109.968 82.136 1.00 31.83 396 SER P C 1
ATOM 3003 O O . SER A 1 396 ? 107.988 109.546 82.063 1.00 30.56 396 SER P O 1
ATOM 3006 N N . PHE A 1 397 ? 109.510 110.930 82.982 1.00 33.65 397 PHE P N 1
ATOM 3007 C CA . PHE A 1 397 ? 108.538 111.593 83.841 1.00 34.30 397 PHE P CA 1
ATOM 3008 C C . PHE A 1 397 ? 107.950 112.707 82.993 1.00 34.47 397 PHE P C 1
ATOM 3009 O O . PHE A 1 397 ? 108.664 113.629 82.594 1.00 34.82 397 PHE P O 1
ATOM 3017 N N . ASP A 1 398 ? 106.651 112.615 82.723 1.00 36.06 398 ASP P N 1
ATOM 3018 C CA . ASP A 1 398 ? 105.945 113.581 81.881 1.00 38.01 398 ASP P CA 1
ATOM 3019 C C . ASP A 1 398 ? 105.626 114.904 82.575 1.00 38.12 398 ASP P C 1
ATOM 3020 O O . ASP A 1 398 ? 104.794 114.962 83.481 1.00 39.29 398 ASP P O 1
ATOM 3025 N N . LEU A 1 399 ? 106.284 115.970 82.128 1.00 36.77 399 LEU P N 1
ATOM 3026 C CA . LEU A 1 399 ? 106.082 117.289 82.714 1.00 37.24 399 LEU P CA 1
ATOM 3027 C C . LEU A 1 399 ? 104.719 117.891 82.380 1.00 37.24 399 LEU P C 1
ATOM 3028 O O . LEU A 1 399 ? 104.149 118.616 83.193 1.00 37.10 399 LEU P O 1
ATOM 3033 N N . LYS A 1 400 ? 104.190 117.596 81.195 1.00 36.55 400 LYS P N 1
ATOM 3034 C CA . LYS A 1 400 ? 102.883 118.131 80.817 1.00 36.86 400 LYS P CA 1
ATOM 3035 C C . LYS A 1 400 ? 101.801 117.600 81.752 1.00 35.81 400 LYS P C 1
ATOM 3036 O O . LYS A 1 400 ? 100.980 118.365 82.262 1.00 35.50 400 LYS P O 1
ATOM 3042 N N . LYS A 1 401 ? 101.794 116.291 81.973 1.00 35.38 401 LYS P N 1
ATOM 3043 C CA . LYS A 1 401 ? 100.797 115.707 82.853 1.00 37.66 401 LYS P CA 1
ATOM 3044 C C . LYS A 1 401 ? 100.970 116.250 84.262 1.00 36.86 401 LYS P C 1
ATOM 3045 O O . LYS A 1 401 ? 99.992 116.525 84.954 1.00 36.35 401 LYS P O 1
ATOM 3051 N N . ALA A 1 402 ? 102.220 116.409 84.680 1.00 35.82 402 ALA P N 1
ATOM 3052 C CA . ALA A 1 402 ? 102.503 116.911 86.014 1.00 35.80 402 ALA P CA 1
ATOM 3053 C C . ALA A 1 402 ? 101.998 118.337 86.219 1.00 35.73 402 ALA P C 1
ATOM 3054 O O . ALA A 1 402 ? 101.633 118.716 87.331 1.00 36.59 402 ALA P O 1
ATOM 3056 N N . ALA A 1 403 ? 101.957 119.118 85.144 1.00 35.07 403 ALA P N 1
ATOM 3057 C CA . ALA A 1 403 ? 101.529 120.508 85.235 1.00 35.24 403 ALA P CA 1
ATOM 3058 C C . ALA A 1 403 ? 100.084 120.785 84.825 1.00 35.59 403 ALA P C 1
ATOM 3059 O O . ALA A 1 403 ? 99.630 121.926 84.891 1.00 35.82 403 ALA P O 1
ATOM 3061 N N . ALA A 1 404 ? 99.361 119.755 84.402 1.00 36.90 404 ALA P N 1
ATOM 3062 C CA . ALA A 1 404 ? 97.974 119.946 83.982 1.00 37.43 404 ALA P CA 1
ATOM 3063 C C . ALA A 1 404 ? 97.093 120.394 85.150 1.00 36.50 404 ALA P C 1
ATOM 3064 O O . ALA A 1 404 ? 97.475 120.139 86.309 1.00 36.09 404 ALA P O 1
#

Secondary structure (DSSP, 8-state):
---EEEE--SHHHHHHHHHHHHTT--S-EEEE--SSSSSB-SGGGGTGGGGS---TTSSBSS-HHHHHHTTEEEE---EEEEETTTTEEEESSS-EEE-SEEEE---EEEPPP-STTTTSTTEE--SSHHHHHHHHHHGGG-SEEEEE--SHHHHHHHHHHHHTT-EEEEE-SSSSTTTTTS-HHHHHHHHHHHHHTT-EEE-S--EEEEEEETTEEEEEEETTS-EEE-SEEEE---EEE--HHHHHTT--EESEEEE-TTSB-SSTTEEE-GGGEEEEETTTTEEE---SHHHHHHHHHHHHHHTTT------PPPEEEEEETTEEEEEEE--TT--EEEEEEETTTTEEEEEEEETTEEEEEEEES-HHHHHHHHHHTTTT----HHHHH-TTS-HHHHH-

B-factor: mean 30.24, std 10.01, range [10.62, 71.11]

Solvent-accessible surface area: 17597 Å² total; per-residue (Å²): 108,75,8,0,0,0,2,19,9,16,28,8,0,4,27,0,0,12,12,0,34,116,46,158,33,119,4,103,0,0,0,4,12,77,44,193,38,33,1,5,62,70,27,27,5,6,33,65,7,0,122,48,71,13,83,98,45,59,13,54,42,94,76,111,133,33,6,130,88,63,63,4,72,56,34,98,26,123,9,62,42,14,61,77,173,33,74,89,0,79,4,61,74,61,75,52,23,110,0,10,21,0,0,3,8,40,21,15,96,23,132,118,22,143,22,81,75,10,111,20,92,23,10,21,29,8,55,41,7,79,42,0,34,57,0,50,106,65,1,103,109,34,166,31,0,0,1,8,7,1,32,41,69,6,0,4,0,0,13,8,0,74,88,93,63,8,92,0,9,0,2,31,91,22,113,54,0,4,42,202,61,6,1,52,58,0,2,64,8,1,61,87,83,8,42,71,52,29,3,161,27,48,64,48,14,143,9,58,77,1,26,38,92,66,98,140,5,61,0,0,23,5,62,94,61,78,59,16,84,7,39,0,0,5,3,41,44,44,32,62,17,36,16,88,37,3,44,92,21,54,3,62,41,62,68,0,2,69,4,63,58,54,0,35,10,77,18,81,63,0,0,0,0,1,32,0,0,20,4,67,6,67,82,65,65,103,87,30,60,10,82,20,41,5,3,6,28,38,0,0,118,19,0,2,34,26,34,52,67,79,52,131,61,9,65,20,28,4,61,36,76,0,44,3,44,140,8,77,0,34,6,0,1,50,14,75,54,74,94,76,39,21,57,12,27,37,66,85,127,116,36,0,0,0,0,0,0,94,94,55,78,0,25,0,0,0,0,0,52,47,62,72,0,7,98,5,0,94,90,2,5,43,99,85,86,50,7,57,17,126,55,0,51,62,116,98,55,68,19,169,168,32,12,118

Sequence (404 aa):
NDTVLIAGAGHAGFQVAVSLRQAKYPGRIALINDEKHLPYQRPPLSKAYLKSGGDPNSLMFRPEKFFQDQAIELISDRMVSIDREGRKLLLASGTAIEYGHLVLATGARNRMLDVPNASLPDVLYLRTLDESEVLRQRMPDKKHVVVIGAGFIGLEFAATARAKGLEVDVVELAPRVMARVVTPEISSYFHDRHSGAGIRMHYGVRATEIAAEGDRVTGVVLSDGNTLPCDLVVVGVGVIPNVEIAAAAGLPTAAGIIVDQQLLTSDPHISAIGDCALFESVRFGETMRVESVQNATDQARCVAARLTGDAKPYDGYPWFWSDQGDDKLQIVGLTAGFDQVVIRGSVAERSFSAFCYKAGKLIGIESVNRAADHVFGRKILPLDKSVTPEQAADLSFDLKKAAA

Foldseek 3Di:
DQEEEEAEQELLLVQLLVLLVVLPRPHAAEREYQDPAAHFHFQCLLAVCLVDPLDRHPGHPDDPVVCVVSNHHYHHWHFDAADLVQQKTQTPVRDIGHHQFYEYAHAWFADQDPAALCPFPQNAETGDSVRSVVVSVCLVVWAEEEEEAQAQSSQSNQQVSLVVRHQYEYHEQAPFHNVVADDPVVRVLSVCVSVVSRHHYDYNWDFHHFDDDPRFTQWTAIPVRDTGGTRHYYYHPDIQQPCVNVVVNVWDDDSAGEDEQLQATVRGSYGYFAQRYQYQEPVVRGTGGDHASQRSNQSSSQNSCVSSDDRDGRDRFDKHWHCGNPKIKIKGFGQPQFDDWAWADDSVVQWIKIQTDHPFFGGMIITINYVVVRVLCVQAVSVVHGDGSVLRRDPVNDSVVVRD

Nearest PDB structures (foldseek):
  3fg2-assembly1_P  TM=1.002E+00  e=1.404E-91  Rhodopseudomonas palustris
  3lb8-assembly2_B  TM=9.634E-01  e=1.740E-46  Pseudomonas putida
  6pfz-assembly1_C  TM=8.719E-01  e=1.662E-31  Archaeoglobus fulgidus DSM 4304
  2cdu-assembly1_B  TM=8.704E-01  e=3.522E-28  Fructilactobacillus sanfranciscensis
  5vn0-assembly2_C  TM=8.692E-01  e=6.700E-28  Levilactobacillus brevis ATCC 367